Protein AF-0000000073177224 (afdb_homodimer)

Nearest PDB structures (foldseek):
  8h8p-assembly1_D  TM=9.244E-01  e=5.902E-36  Candida parapsilosis
  8h8p-assembly1_C  TM=9.107E-01  e=1.189E-35  Candida parapsilosis
  4bv8-assembly1_A-2  TM=8.742E-01  e=9.396E-22  Mus musculus
  8j1g-assembly1_A  TM=7.816E-01  e=1.012E-17  Pseudomonas veronii
  8j1g-assembly2_C  TM=7.531E-01  e=5.504E-17  Pseudomonas veronii

Solvent-accessible surface area (backbone atoms only — not comparable to full-atom values): 34259 Å² total; per-residue (Å²): 58,39,36,29,35,41,68,55,54,40,62,74,67,52,88,58,50,50,68,54,47,47,53,53,41,50,49,36,47,53,48,43,39,50,38,73,77,39,62,77,31,51,55,85,63,46,75,48,74,56,102,54,24,37,39,37,41,31,40,22,58,54,99,45,22,27,38,35,43,40,14,42,25,98,87,41,71,27,29,35,34,38,34,31,37,67,57,50,20,44,57,51,29,38,32,40,28,62,54,51,49,22,43,47,53,28,45,53,52,48,59,57,47,41,64,58,44,41,86,86,44,77,76,56,28,41,20,37,39,31,32,30,60,50,64,46,30,52,32,40,51,51,54,49,48,46,61,43,62,86,41,44,66,31,36,40,29,26,20,84,54,40,69,55,18,45,53,44,37,56,57,49,44,73,74,40,74,88,38,56,62,44,60,36,37,61,81,41,54,70,67,52,44,59,54,29,35,44,27,21,38,39,36,36,45,39,78,29,71,54,56,73,47,49,43,70,41,57,68,54,28,69,49,78,39,34,40,37,40,38,54,25,22,63,39,58,72,17,18,38,51,27,53,63,32,51,41,64,54,19,43,73,68,63,34,47,38,32,19,75,39,62,70,57,35,58,69,21,21,10,49,27,58,76,56,74,50,56,73,89,45,46,38,41,51,45,42,62,70,43,95,77,43,52,69,70,31,46,48,38,57,56,28,42,73,72,51,38,49,46,42,36,47,36,65,78,58,58,49,44,49,36,39,44,46,52,53,51,49,52,52,26,60,77,66,73,53,66,49,76,40,80,78,89,57,40,35,29,35,42,71,56,54,41,62,73,69,54,87,58,49,49,68,55,47,49,54,53,42,50,50,36,47,52,47,44,39,49,38,73,77,38,61,78,31,51,53,84,62,48,78,48,75,56,102,52,23,36,41,37,41,33,41,22,59,56,101,45,23,27,38,34,42,39,13,44,26,96,87,40,72,26,30,35,33,37,34,29,38,66,58,52,20,44,57,51,30,38,32,38,30,62,54,50,49,20,44,46,51,28,44,54,53,46,59,55,45,42,62,59,42,42,87,88,46,79,78,55,27,41,20,37,38,31,33,30,58,52,62,48,30,52,32,40,52,50,53,49,47,46,62,45,63,86,40,42,65,30,37,39,30,26,20,85,55,39,69,54,20,44,54,46,38,56,57,49,44,74,76,39,75,89,38,54,63,45,61,37,40,61,81,39,56,70,68,51,45,59,54,28,34,45,25,22,39,37,38,36,45,39,79,30,72,54,56,73,48,49,42,70,42,58,69,55,28,69,50,80,40,34,39,36,39,36,55,25,22,61,38,58,71,17,19,40,51,27,53,63,30,51,41,64,55,20,43,72,70,63,33,49,38,32,19,76,40,62,71,56,36,59,68,20,22,9,50,27,57,76,56,74,50,56,74,89,47,46,40,43,52,44,42,62,70,44,94,78,42,53,71,70,30,47,49,38,56,56,28,42,74,72,52,36,49,45,41,36,47,36,65,79,58,56,50,42,47,35,38,43,47,51,51,51,49,52,53,27,61,77,68,71,53,64,47,74,40,80,78,85

Foldseek 3Di:
DFEAEPVLLCVLPPPDALVRLVVLLVLLLVLLLQCVVPVVQWDDWDWDDDPFWIWIKTWGLTPWTWIWIWIQGPVGIWTKIWTADNPPGHTPYIYTCFLLQLQLLLSLLVLLVCLLPPLPRLLDEEEEEEEDQGSNRLNNVRSVCNSNPPRYQEYEYEYQDQVSVVVSLVVVCVVRVPHYYHTDYLVPVPVVLVSLQAAAEYEYQAFALDESAEQVSPVNHPGQAHEYEYANFFAQRTAHHDLCNLVVQAVVVQAAEEESDQVRCCHGGNSCNVNVNHSLRYDYSSQLVDPDHDPSSVSNSVCSVRGHYYHYYYHDGVSSSRSSVVVSSVSCVVVVHGDDDPPD/DFEAEPVLLCVLPPPDALVRLVVLLVLLLVLLLQCVVPVVQWDDWDWDDDPFWIWIKTWGLTPWTWIWIWIQGPVGIWTKIWTADNPPGHTPYIYTPFLLQLQLLLSLLVLLVCLLPPLPRLLDEEEEEEEDQGSNRLNNVRSVCNSNPPRYQEYEYEYQDQVSVVVSLVVVCVVRVPHYYHTDYLVPVPVVLVSQQAAAEYEYQAFALDESAEQVSPVNHPRQAHEYEYANFFAQRTAHHDLCNLVVQAVVVQAAEEESDQVRCCHGGNSCVVNVNHSLRYDYSSQLVDPDHDPSSVSNSVCSVRGHYYHYYYHDGVSSSRSSVVVSSVSCVVVVHGDDDPPD

Secondary structure (DSSP, 8-state):
-EEE-HHHHHHHHSS--HHHHHHHHHHHHHHHHHHHH-GGGSPPPEEEE-SS-EEEEEEEESSSEEEEEEEEETTEEEEEEEEE-TTT--EEEEEEHHHHHHHHHHHHHHHHHHHHS-TT-SS--EEEEEE--SHHHHHHHHHHHHHTTT-EEEEEEEESSHHHHHHHHHHHHHH-TTS-EEEEETT-HHHHHHHGGGEEEEEE----SS-SB-HHHHHT--SS-EEEEE----STT---B-H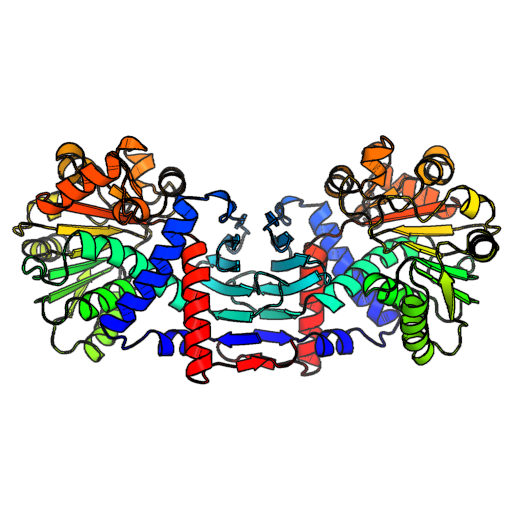HIIIIIIGGGT--EEES-HHHHHHH-HHHHTTT--GGGEEEGGGGGSSS--HHHHHHHHHHHH-SEEEEE----HHHHHHHHHHHHHHHHHHT-SEE-TT-/-EEE-HHHHHHHHSS--HHHHHHHHHHHHHHHHHHHH-GGGSPPPEEEE-SS-EEEEEEEESSSEEEEEEEEETTEEEEEEEEE-TTT--EEEEEEHHHHHHHHHHHHHHHHHHHHS-TT-SS--EEEEEE--SHHHHHHHHHHHHHTTT-EEEEEEEESSHHHHHHHHHHHHHH-TTS-EEEEETT-HHHHHHHGGGEEEEEE----SS-SB-HHHHHT--SS-EEEEE----STT---B-HHIIIIIIGGGT--EEES-HHHHHHH-HHHHTTT--GGGEEEGGGGGSSS--HHHHHHHHHHHH-SEEEEE----HHHHHHHHHHHHHHHHHHT-SEE-TT-

InterPro domains:
  IPR003462 Ornithine cyclodeaminase/mu-crystallin [PF02423] (84-248)
  IPR003462 Ornithine cyclodeaminase/mu-crystallin [PTHR13812] (1-339)
  IPR023401 Ornithine cyclodeaminase, N-terminal [G3DSA:3.30.1780.10] (2-127)
  IPR036291 NAD(P)-binding domain superfamily [SSF51735] (1-342)

pLDDT: mean 96.7, std 2.88, range [78.25, 98.94]

Organism: Brettanomyces naardenensis (NCBI:txid13370)

Structure (mmCIF, N/CA/C/O backbone):
data_AF-0000000073177224-model_v1
#
loop_
_entity.id
_entity.type
_entity.pdbx_description
1 polymer DEKNAAC102613
#
loop_
_atom_site.group_PDB
_atom_site.id
_atom_site.type_symbol
_atom_site.label_atom_id
_atom_site.label_alt_id
_atom_site.label_comp_id
_atom_site.label_asym_id
_atom_site.label_entity_id
_atom_site.label_seq_id
_atom_site.pdbx_PDB_ins_code
_atom_site.Cartn_x
_atom_site.Cartn_y
_atom_site.Cartn_z
_atom_site.occupancy
_atom_site.B_iso_or_equiv
_atom_site.auth_seq_id
_atom_site.auth_comp_id
_atom_site.auth_asym_id
_atom_site.auth_atom_id
_atom_site.pdbx_PDB_model_num
ATOM 1 N N . MET A 1 1 ? -16.781 2.316 -3.979 1 98.12 1 MET A N 1
ATOM 2 C CA . MET A 1 1 ? -15.703 1.384 -3.668 1 98.12 1 MET A CA 1
ATOM 3 C C . MET A 1 1 ? -16.266 0.055 -3.168 1 98.12 1 MET A C 1
ATOM 5 O O . MET A 1 1 ? -17.109 0.029 -2.283 1 98.12 1 MET A O 1
ATOM 9 N N . LEU A 1 2 ? -15.852 -0.961 -3.799 1 98.75 2 LEU A N 1
ATOM 10 C CA . LEU A 1 2 ? -16.328 -2.287 -3.422 1 98.75 2 LEU A CA 1
ATOM 11 C C . LEU A 1 2 ? -15.344 -2.967 -2.469 1 98.75 2 LEU A C 1
ATOM 13 O O . LEU A 1 2 ? -14.133 -2.941 -2.697 1 98.75 2 LEU A O 1
ATOM 17 N N . VAL A 1 3 ? -15.867 -3.51 -1.354 1 98.88 3 VAL A N 1
ATOM 18 C CA . VAL A 1 3 ? -15.039 -4.195 -0.369 1 98.88 3 VAL A CA 1
ATOM 19 C C . VAL A 1 3 ? -15.383 -5.684 -0.354 1 98.88 3 VAL A C 1
ATOM 21 O O . VAL A 1 3 ? -16.547 -6.059 -0.237 1 98.88 3 VAL A O 1
ATOM 24 N N . LEU A 1 4 ? -14.398 -6.465 -0.462 1 98.88 4 LEU A N 1
ATOM 25 C CA . LEU A 1 4 ? -14.57 -7.91 -0.41 1 98.88 4 LEU A CA 1
ATOM 26 C C . LEU A 1 4 ? -13.828 -8.508 0.783 1 98.88 4 LEU A C 1
ATOM 28 O O . LEU A 1 4 ? -12.602 -8.461 0.841 1 98.88 4 LEU A O 1
ATOM 32 N N . LYS A 1 5 ? -14.586 -9.047 1.698 1 98.25 5 LYS A N 1
ATOM 33 C CA . LYS A 1 5 ? -13.953 -9.758 2.805 1 98.25 5 LYS A CA 1
ATOM 34 C C . LYS A 1 5 ? -13.453 -11.133 2.363 1 98.25 5 LYS A C 1
ATOM 36 O O . LYS A 1 5 ? -13.68 -11.539 1.224 1 98.25 5 LYS A O 1
ATOM 41 N N . GLU A 1 6 ? -12.734 -11.82 3.182 1 97.81 6 GLU A N 1
ATOM 42 C CA . GLU A 1 6 ? -12.047 -13.07 2.871 1 97.81 6 GLU A CA 1
ATOM 43 C C . GLU A 1 6 ? -13.016 -14.102 2.297 1 97.81 6 GLU A C 1
ATOM 45 O O . GLU A 1 6 ? -12.742 -14.703 1.253 1 97.81 6 GLU A O 1
ATOM 50 N N . SER A 1 7 ? -14.156 -14.336 2.938 1 98.25 7 SER A N 1
ATOM 51 C CA . SER A 1 7 ? -15.117 -15.359 2.525 1 98.25 7 SER A CA 1
ATOM 52 C C . SER A 1 7 ? -15.703 -15.047 1.153 1 98.25 7 SER A C 1
ATOM 54 O O . SER A 1 7 ? -16.031 -15.961 0.393 1 98.25 7 SER A O 1
ATOM 56 N N . GLU A 1 8 ? -15.836 -13.781 0.876 1 98.75 8 GLU A N 1
ATOM 57 C CA . GLU A 1 8 ? -16.391 -13.367 -0.406 1 98.75 8 GLU A CA 1
ATOM 58 C C . GLU A 1 8 ? -15.383 -13.555 -1.535 1 98.75 8 GLU A C 1
ATOM 60 O O . GLU A 1 8 ? -15.734 -14.023 -2.617 1 98.75 8 GLU A O 1
ATOM 65 N N . VAL A 1 9 ? -14.078 -13.195 -1.312 1 98.75 9 VAL A N 1
ATOM 66 C CA . VAL A 1 9 ? -13.047 -13.492 -2.299 1 98.75 9 VAL A CA 1
ATOM 67 C C . VAL A 1 9 ? -13 -14.992 -2.568 1 98.75 9 VAL A C 1
ATOM 69 O O . VAL A 1 9 ? -12.977 -15.422 -3.725 1 98.75 9 VAL A O 1
ATOM 72 N N . ARG A 1 10 ? -13.023 -15.75 -1.51 1 98.19 10 ARG A N 1
ATOM 73 C CA . ARG A 1 10 ? -12.953 -17.203 -1.615 1 98.19 10 ARG A CA 1
ATOM 74 C C . ARG A 1 10 ? -14.109 -17.75 -2.445 1 98.19 10 ARG A C 1
ATOM 76 O O . ARG A 1 10 ? -13.906 -18.609 -3.309 1 98.19 10 ARG A O 1
ATOM 83 N N . SER A 1 11 ? -15.305 -17.297 -2.232 1 98 11 SER A N 1
ATOM 84 C CA . SER A 1 11 ? -16.484 -17.781 -2.941 1 98 11 SER A CA 1
ATOM 85 C C . SER A 1 11 ? -16.375 -17.5 -4.438 1 98 11 SER A C 1
ATOM 87 O O . SER A 1 11 ? -16.938 -18.25 -5.25 1 98 11 SER A O 1
ATOM 89 N N . LEU A 1 12 ? -15.664 -16.469 -4.801 1 98.44 12 LEU A N 1
ATOM 90 C CA . LEU A 1 12 ? -15.562 -16.062 -6.199 1 98.44 12 LEU A CA 1
ATOM 91 C C . LEU A 1 12 ? -14.562 -16.938 -6.945 1 98.44 12 LEU A C 1
ATOM 93 O O . LEU A 1 12 ? -14.648 -17.078 -8.172 1 98.44 12 LEU A O 1
ATOM 97 N N . VAL A 1 13 ? -13.602 -17.562 -6.16 1 98.25 13 VAL A N 1
ATOM 98 C CA . VAL A 1 13 ? -12.539 -18.281 -6.867 1 98.25 13 VAL A CA 1
ATOM 99 C C . VAL A 1 13 ? -12.594 -19.766 -6.527 1 98.25 13 VAL A C 1
ATOM 101 O O . VAL A 1 13 ? -11.703 -20.531 -6.906 1 98.25 13 VAL A O 1
ATOM 104 N N . THR A 1 14 ? -13.57 -20.188 -5.797 1 96.06 14 THR A N 1
ATOM 105 C CA . THR A 1 14 ? -13.797 -21.609 -5.562 1 96.06 14 THR A CA 1
ATOM 106 C C . THR A 1 14 ? -14.75 -22.188 -6.609 1 96.06 14 THR A C 1
ATOM 108 O O . THR A 1 14 ? -15.695 -21.516 -7.031 1 96.06 14 THR A O 1
ATOM 111 N N . GLY A 1 15 ? -14.5 -23.422 -7.047 1 91.75 15 GLY A N 1
ATOM 112 C CA . GLY A 1 15 ? -15.383 -24.109 -7.977 1 91.75 15 GLY A CA 1
ATOM 113 C C . GLY A 1 15 ? -15.203 -23.656 -9.414 1 91.75 15 GLY A C 1
ATOM 114 O O . GLY A 1 15 ? -16.141 -23.734 -10.211 1 91.75 15 GLY A O 1
ATOM 115 N N . LEU A 1 16 ? -14.117 -23.125 -9.766 1 95.88 16 LEU A N 1
ATOM 116 C CA . LEU A 1 16 ? -13.828 -22.672 -11.117 1 95.88 16 LEU A CA 1
ATOM 117 C C . LEU A 1 16 ? -13.672 -23.859 -12.07 1 95.88 16 LEU A C 1
ATOM 119 O O . LEU A 1 16 ? -13.109 -24.891 -11.695 1 95.88 16 LEU A O 1
ATOM 123 N N . SER A 1 17 ? -14.188 -23.672 -13.305 1 96 17 SER A N 1
ATOM 124 C CA . SER A 1 17 ? -13.883 -24.625 -14.375 1 96 17 SER A CA 1
ATOM 125 C C . SER A 1 17 ? -12.484 -24.391 -14.938 1 96 17 SER A C 1
ATOM 127 O O . SER A 1 17 ? -11.852 -23.375 -14.641 1 96 17 SER A O 1
ATOM 129 N N . ALA A 1 18 ? -11.992 -25.312 -15.703 1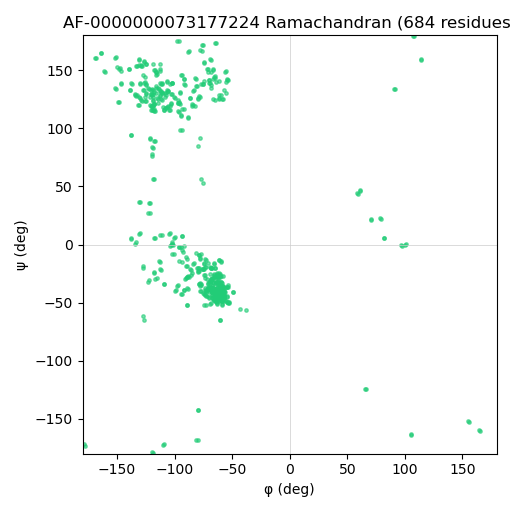 95.5 18 ALA A N 1
ATOM 130 C CA . ALA A 1 18 ? -10.711 -25.156 -16.375 1 95.5 18 ALA A CA 1
ATOM 131 C C . ALA A 1 18 ? -10.703 -23.906 -17.25 1 95.5 18 ALA A C 1
ATOM 133 O O . ALA A 1 18 ? -9.695 -23.203 -17.344 1 95.5 18 ALA A O 1
ATOM 134 N N . ASP A 1 19 ? -11.859 -23.625 -17.875 1 96.81 19 ASP A N 1
ATOM 135 C CA . ASP A 1 19 ? -11.977 -22.438 -18.719 1 96.81 19 ASP A CA 1
ATOM 136 C C . ASP A 1 19 ? -11.906 -21.156 -17.891 1 96.81 19 ASP A C 1
ATOM 138 O O . ASP A 1 19 ? -11.297 -20.172 -18.312 1 96.81 19 ASP A O 1
ATOM 142 N N . ASP A 1 20 ? -12.57 -21.156 -16.719 1 97.69 20 ASP A N 1
ATOM 143 C CA . ASP A 1 20 ? -12.484 -20.031 -15.812 1 97.69 20 ASP A CA 1
ATOM 144 C C . ASP A 1 20 ? -11.039 -19.781 -15.383 1 97.69 20 ASP A C 1
ATOM 146 O O . ASP A 1 20 ? -10.586 -18.625 -15.344 1 97.69 20 ASP A O 1
ATOM 150 N N . ILE A 1 21 ? -10.383 -20.875 -15.07 1 98.5 21 ILE A N 1
ATOM 151 C CA . ILE A 1 21 ? -8.984 -20.766 -14.641 1 98.5 21 ILE A CA 1
ATOM 152 C C . ILE A 1 21 ? -8.141 -20.172 -15.758 1 98.5 21 ILE A C 1
ATOM 154 O O . ILE A 1 21 ? -7.281 -19.328 -15.508 1 98.5 21 ILE A O 1
ATOM 158 N N . LYS A 1 22 ? -8.414 -20.594 -16.969 1 98.12 22 LYS A N 1
ATOM 159 C CA . LYS A 1 22 ? -7.68 -20.062 -18.109 1 98.12 22 LYS A CA 1
ATOM 160 C C . LYS A 1 22 ? -7.867 -18.562 -18.234 1 98.12 22 LYS A C 1
ATOM 162 O O . LYS A 1 22 ? -6.922 -17.828 -18.562 1 98.12 22 LYS A O 1
ATOM 167 N N . GLU A 1 23 ? -9.039 -18.047 -17.969 1 98.62 23 GLU A N 1
ATOM 168 C CA . GLU A 1 23 ? -9.281 -16.609 -18 1 98.62 23 GLU A CA 1
ATOM 169 C C . GLU A 1 23 ? -8.438 -15.867 -16.969 1 98.62 23 GLU A C 1
ATOM 171 O O . GLU A 1 23 ? -7.844 -14.828 -17.266 1 98.62 23 GLU A O 1
ATOM 176 N N . TYR A 1 24 ? -8.406 -16.438 -15.758 1 98.88 24 TYR A N 1
ATOM 177 C CA . TYR A 1 24 ? -7.582 -15.844 -14.719 1 98.88 24 TYR A CA 1
ATOM 178 C C . TYR A 1 24 ? -6.102 -15.93 -15.078 1 98.88 24 TYR A C 1
ATOM 180 O O . TYR A 1 24 ? -5.34 -14.992 -14.82 1 98.88 24 TYR A O 1
ATOM 188 N N . GLN A 1 25 ? -5.688 -17.078 -15.68 1 98.81 25 GLN A N 1
ATOM 189 C CA . GLN A 1 25 ? -4.309 -17.219 -16.125 1 98.81 25 GLN A CA 1
ATOM 190 C C . GLN A 1 25 ? -3.943 -16.156 -17.156 1 98.81 25 GLN A C 1
ATOM 192 O O . GLN A 1 25 ? -2.854 -15.578 -17.094 1 98.81 25 GLN A O 1
ATOM 197 N N . ASP A 1 26 ? -4.84 -15.922 -18.078 1 98.88 26 ASP A N 1
ATOM 198 C CA . ASP A 1 26 ? -4.59 -14.93 -19.125 1 98.88 26 ASP A CA 1
ATOM 199 C C . ASP A 1 26 ? -4.391 -13.539 -18.516 1 98.88 26 ASP A C 1
ATOM 201 O O . ASP A 1 26 ? -3.488 -12.812 -18.938 1 98.88 26 ASP A O 1
ATOM 205 N N . VAL A 1 27 ? -5.223 -13.164 -17.547 1 98.88 27 VAL A N 1
ATOM 206 C CA . VAL A 1 27 ? -5.121 -11.875 -16.875 1 98.88 27 VAL A CA 1
ATOM 207 C C . VAL A 1 27 ? -3.768 -11.758 -16.188 1 98.88 27 VAL A C 1
ATOM 209 O O . VAL A 1 27 ? -3.08 -10.742 -16.312 1 98.88 27 VAL A O 1
ATOM 212 N N . LEU A 1 28 ? -3.408 -12.789 -15.477 1 98.88 28 LEU A N 1
ATOM 213 C CA . LEU A 1 28 ? -2.143 -12.805 -14.75 1 98.88 28 LEU A CA 1
ATOM 214 C C . LEU A 1 28 ? -0.962 -12.742 -15.711 1 98.88 28 LEU A C 1
ATOM 216 O O . LEU A 1 28 ? -0.027 -11.969 -15.508 1 98.88 28 LEU A O 1
ATOM 220 N N . LEU A 1 29 ? -1.021 -13.562 -16.766 1 98.88 29 LEU A N 1
ATOM 221 C CA . LEU A 1 29 ? 0.058 -13.625 -17.75 1 98.88 29 LEU A CA 1
ATOM 222 C C . LEU A 1 29 ? 0.26 -12.281 -18.422 1 98.88 29 LEU A C 1
ATOM 224 O O . LEU A 1 29 ? 1.396 -11.836 -18.609 1 98.88 29 LEU A O 1
ATOM 228 N N . ASP A 1 30 ? -0.799 -11.641 -18.781 1 98.81 30 ASP A N 1
ATOM 229 C CA . ASP A 1 30 ? -0.713 -10.32 -19.406 1 98.81 30 ASP A CA 1
ATOM 230 C C . ASP A 1 30 ? 0.04 -9.336 -18.5 1 98.81 30 ASP A C 1
ATOM 232 O O . ASP A 1 30 ? 0.837 -8.531 -19 1 98.81 30 ASP A O 1
ATOM 236 N N . SER A 1 31 ? -0.229 -9.398 -17.234 1 98.75 31 SER A N 1
ATOM 237 C CA . SER A 1 31 ? 0.442 -8.492 -16.312 1 98.75 31 SER A CA 1
ATOM 238 C C . SER A 1 31 ? 1.925 -8.828 -16.188 1 98.75 31 SER A C 1
ATOM 240 O O . SER A 1 31 ? 2.762 -7.934 -16.078 1 98.75 31 SER A O 1
ATOM 242 N N . LEU A 1 32 ? 2.293 -10.094 -16.188 1 98.81 32 LEU A N 1
ATOM 243 C CA . LEU A 1 32 ? 3.691 -10.5 -16.125 1 98.81 32 LEU A CA 1
ATOM 244 C C . LEU A 1 32 ? 4.438 -10.086 -17.391 1 98.81 32 LEU A C 1
ATOM 246 O O . LEU A 1 32 ? 5.609 -9.703 -17.328 1 98.81 32 LEU A O 1
ATOM 250 N N . ILE A 1 33 ? 3.777 -10.242 -18.516 1 98.81 33 ILE A N 1
ATOM 251 C CA . ILE A 1 33 ? 4.375 -9.82 -19.781 1 98.81 33 ILE A CA 1
ATOM 252 C C . ILE A 1 33 ? 4.59 -8.312 -19.766 1 98.81 33 ILE A C 1
ATOM 254 O O . ILE A 1 33 ? 5.637 -7.824 -20.203 1 98.81 33 ILE A O 1
ATOM 258 N N . GLU A 1 34 ? 3.621 -7.523 -19.25 1 98.62 34 GLU A N 1
ATOM 259 C CA . GLU A 1 34 ? 3.781 -6.078 -19.109 1 98.62 34 GLU A CA 1
ATOM 260 C C . GLU A 1 34 ? 5.004 -5.73 -18.266 1 98.62 34 GLU A C 1
ATOM 262 O O . GLU A 1 34 ? 5.816 -4.887 -18.656 1 98.62 34 GLU A O 1
ATOM 267 N N . TYR A 1 35 ? 5.098 -6.402 -17.219 1 98.38 35 TYR A N 1
ATOM 268 C CA . TYR A 1 35 ? 6.242 -6.199 -16.328 1 98.38 35 TYR A CA 1
ATOM 269 C C . TYR A 1 35 ? 7.543 -6.57 -17.031 1 98.38 35 TYR A C 1
ATOM 271 O O . TYR A 1 35 ? 8.555 -5.879 -16.875 1 98.38 35 TYR A O 1
ATOM 279 N N . TYR A 1 36 ? 7.512 -7.691 -17.734 1 98.38 36 TYR A N 1
ATOM 280 C CA . TYR A 1 36 ? 8.688 -8.141 -18.469 1 98.38 36 TYR A CA 1
ATOM 281 C C . TYR A 1 36 ? 9.195 -7.055 -19.406 1 98.38 36 TYR A C 1
ATOM 283 O O . TYR A 1 36 ? 10.406 -6.867 -19.547 1 98.38 36 TYR A O 1
ATOM 291 N N . HIS A 1 37 ? 8.328 -6.324 -19.984 1 97.94 37 HIS A N 1
ATOM 292 C CA . HIS A 1 37 ? 8.688 -5.312 -20.984 1 97.94 37 HIS A CA 1
ATOM 293 C C . HIS A 1 37 ? 8.969 -3.971 -20.312 1 97.94 37 HIS A C 1
ATOM 295 O O . HIS A 1 37 ? 9.695 -3.141 -20.859 1 97.94 37 HIS A O 1
ATOM 301 N N . ASN A 1 38 ? 8.359 -3.719 -19.172 1 97.81 38 ASN A N 1
ATOM 302 C CA . ASN A 1 38 ? 8.523 -2.467 -18.453 1 97.81 38 ASN A CA 1
ATOM 303 C C . ASN A 1 38 ? 8.664 -2.705 -16.953 1 97.81 38 ASN A C 1
ATOM 305 O O . ASN A 1 38 ? 7.688 -2.602 -16.203 1 97.81 38 ASN A O 1
ATOM 309 N N . ARG A 1 39 ? 9.914 -2.791 -16.5 1 97.31 39 ARG A N 1
ATOM 310 C CA . ARG A 1 39 ? 10.219 -3.158 -15.117 1 97.31 39 ARG A CA 1
ATOM 311 C C . ARG A 1 39 ? 9.789 -2.059 -14.148 1 97.31 39 ARG A C 1
ATOM 313 O O . ARG A 1 39 ? 9.594 -2.312 -12.961 1 97.31 39 ARG A O 1
ATOM 320 N N . SER A 1 40 ? 9.609 -0.84 -14.609 1 96.44 40 SER A N 1
ATOM 321 C CA . SER A 1 40 ? 9.375 0.325 -13.766 1 96.44 40 SER A CA 1
ATOM 322 C C . SER A 1 40 ? 7.973 0.31 -13.172 1 96.44 40 SER A C 1
ATOM 324 O O . SER A 1 40 ? 7.68 1.05 -12.227 1 96.44 40 SER A O 1
ATOM 326 N N . ILE A 1 41 ? 7.07 -0.488 -13.609 1 97.56 41 ILE A N 1
ATOM 327 C CA . ILE A 1 41 ? 5.691 -0.504 -13.141 1 97.56 41 ILE A CA 1
ATOM 328 C C . ILE A 1 41 ? 5.617 -1.22 -11.789 1 97.56 41 ILE A C 1
ATOM 330 O O . ILE A 1 41 ? 4.586 -1.179 -11.117 1 97.56 41 ILE A O 1
ATOM 334 N N . LEU A 1 42 ? 6.68 -1.883 -11.445 1 98 42 LEU A N 1
ATOM 335 C CA . LEU A 1 42 ? 6.785 -2.514 -10.133 1 98 42 LEU A CA 1
ATOM 336 C C . LEU A 1 42 ? 7.926 -1.902 -9.328 1 98 42 LEU A C 1
ATOM 338 O O . LEU A 1 42 ? 9.039 -2.436 -9.312 1 98 42 LEU A O 1
ATOM 342 N N . PRO A 1 43 ? 7.617 -0.865 -8.594 1 96.75 43 PRO A N 1
ATOM 343 C CA . PRO A 1 43 ? 8.68 -0.272 -7.777 1 96.75 43 PRO A CA 1
ATOM 344 C C . PRO A 1 43 ? 9.117 -1.182 -6.633 1 96.75 43 PRO A C 1
ATOM 346 O O . PRO A 1 43 ? 8.406 -2.125 -6.281 1 96.75 43 PRO A O 1
ATOM 349 N N . PRO A 1 44 ? 10.328 -0.967 -6.105 1 94.56 44 PRO A N 1
ATOM 350 C CA . PRO A 1 44 ? 10.766 -1.755 -4.953 1 94.56 44 PRO A CA 1
ATOM 351 C C . PRO A 1 44 ? 9.773 -1.708 -3.795 1 94.56 44 PRO A C 1
ATOM 353 O O . PRO A 1 44 ? 9.188 -0.658 -3.523 1 94.56 44 PRO A O 1
ATOM 356 N N . ARG A 1 45 ? 9.586 -2.75 -3.139 1 95.19 45 ARG A N 1
ATOM 357 C CA . ARG A 1 45 ? 8.664 -2.84 -2.006 1 95.19 45 ARG A CA 1
ATOM 358 C C . ARG A 1 45 ? 9.25 -2.152 -0.776 1 95.19 45 ARG A C 1
ATOM 360 O O . ARG A 1 45 ? 10.461 -1.955 -0.684 1 95.19 45 ARG A O 1
ATOM 367 N N . ILE A 1 46 ? 8.398 -1.735 0.128 1 96.62 46 ILE A N 1
ATOM 368 C CA . ILE A 1 46 ? 8.766 -1.254 1.454 1 96.62 46 ILE A CA 1
ATOM 369 C C . ILE A 1 46 ? 8.664 -2.395 2.465 1 96.62 46 ILE A C 1
ATOM 371 O O . ILE A 1 46 ? 7.613 -3.018 2.602 1 96.62 46 ILE A O 1
ATOM 375 N N . VAL A 1 47 ? 9.766 -2.713 3.119 1 95 47 VAL A N 1
ATOM 376 C CA . VAL A 1 47 ? 9.805 -3.75 4.145 1 95 47 VAL A CA 1
ATOM 377 C C . VAL A 1 47 ? 10.258 -3.15 5.473 1 95 47 VAL A C 1
ATOM 379 O O . VAL A 1 47 ? 11.344 -2.568 5.559 1 95 47 VAL A O 1
ATOM 382 N N . THR A 1 48 ? 9.469 -3.215 6.453 1 96.69 48 THR A N 1
ATOM 383 C CA . THR A 1 48 ? 9.82 -2.738 7.785 1 96.69 48 THR A CA 1
ATOM 384 C C . THR A 1 48 ? 9.523 -3.803 8.836 1 96.69 48 THR A C 1
ATOM 386 O O . THR A 1 48 ? 8.391 -4.277 8.945 1 96.69 48 THR A O 1
ATOM 389 N N . THR A 1 49 ? 10.508 -4.156 9.641 1 95.5 49 THR A N 1
ATOM 390 C CA . THR A 1 49 ? 10.328 -5.121 10.719 1 95.5 49 THR A CA 1
ATOM 391 C C . THR A 1 49 ? 10.266 -4.418 12.07 1 95.5 49 THR A C 1
ATOM 393 O O . THR A 1 49 ? 11.156 -3.627 12.406 1 95.5 49 THR A O 1
ATOM 396 N N . THR A 1 50 ? 9.195 -4.555 12.734 1 96.19 50 THR A N 1
ATOM 397 C CA . THR A 1 50 ? 9.031 -4.09 14.109 1 96.19 50 THR A CA 1
ATOM 398 C C . THR A 1 50 ? 9.273 -5.227 15.094 1 96.19 50 THR A C 1
ATOM 400 O O . THR A 1 50 ? 9.531 -6.367 14.688 1 96.19 50 THR A O 1
ATOM 403 N N . PRO A 1 51 ? 9.266 -4.938 16.422 1 94.31 51 PRO A N 1
ATOM 404 C CA . PRO A 1 51 ? 9.422 -6.027 17.391 1 94.31 51 PRO A CA 1
ATOM 405 C C . PRO A 1 51 ? 8.297 -7.062 17.297 1 94.31 51 PRO A C 1
ATOM 407 O O . PRO A 1 51 ? 8.445 -8.18 17.797 1 94.31 51 PRO A O 1
ATOM 410 N N . TYR A 1 52 ? 7.211 -6.734 16.578 1 95.44 52 TYR A N 1
ATOM 411 C CA . TYR A 1 52 ? 6.023 -7.582 16.609 1 95.44 52 TYR A CA 1
ATOM 412 C C . TYR A 1 52 ? 5.84 -8.312 15.289 1 95.44 52 TYR A C 1
ATOM 414 O O . TYR A 1 52 ? 5.355 -9.453 15.258 1 95.44 52 TYR A O 1
ATOM 422 N N . ALA A 1 53 ? 6.199 -7.695 14.227 1 96.5 53 ALA A N 1
ATOM 423 C CA . ALA A 1 53 ? 5.867 -8.234 12.914 1 96.5 53 ALA A CA 1
ATOM 424 C C . ALA A 1 53 ? 6.711 -7.578 11.82 1 96.5 53 ALA A C 1
ATOM 426 O O . ALA A 1 53 ? 7.426 -6.609 12.078 1 96.5 53 ALA A O 1
ATOM 427 N N . THR A 1 54 ? 6.738 -8.172 10.68 1 96.06 54 THR A N 1
ATOM 428 C CA . THR A 1 54 ? 7.305 -7.555 9.484 1 96.06 54 THR A CA 1
ATOM 429 C C . THR A 1 54 ? 6.203 -7.059 8.555 1 96.06 54 THR A C 1
ATOM 431 O O . THR A 1 54 ? 5.332 -7.828 8.148 1 96.06 54 THR A O 1
ATOM 434 N N . HIS A 1 55 ? 6.219 -5.766 8.273 1 97.56 55 HIS A N 1
ATOM 435 C CA . HIS A 1 55 ? 5.227 -5.129 7.418 1 97.56 55 HIS A CA 1
ATOM 436 C C . HIS A 1 55 ? 5.766 -4.922 6.004 1 97.56 55 HIS A C 1
ATOM 438 O O . HIS A 1 55 ? 6.875 -4.41 5.828 1 97.56 55 HIS A O 1
ATOM 444 N N . LEU A 1 56 ? 5.02 -5.414 5.027 1 97.44 56 LEU A N 1
ATOM 445 C CA . LEU A 1 56 ? 5.367 -5.273 3.615 1 97.44 56 LEU A CA 1
ATOM 446 C C . LEU A 1 56 ? 4.34 -4.41 2.887 1 97.44 56 LEU A C 1
ATOM 448 O O . LEU A 1 56 ? 3.137 -4.664 2.975 1 97.44 56 LEU A O 1
ATOM 452 N N . PHE A 1 57 ? 4.797 -3.365 2.219 1 98.25 57 PHE A N 1
ATOM 453 C CA . PHE A 1 57 ? 3.975 -2.504 1.377 1 98.25 57 PHE A CA 1
ATOM 454 C C . PHE A 1 57 ? 4.473 -2.521 -0.063 1 98.25 57 PHE A C 1
ATOM 456 O O . PHE A 1 57 ? 5.625 -2.172 -0.332 1 98.25 57 PHE A O 1
ATOM 463 N N . MET A 1 58 ? 3.631 -2.947 -0.914 1 98.44 58 MET A N 1
ATOM 464 C CA . MET A 1 58 ? 4.008 -3.191 -2.303 1 98.44 58 MET A CA 1
ATOM 465 C C . MET A 1 58 ? 3.025 -2.523 -3.258 1 98.44 58 MET A C 1
ATOM 467 O O . MET A 1 58 ? 1.814 -2.549 -3.029 1 98.44 58 MET A O 1
ATOM 471 N N . ALA A 1 59 ? 3.564 -1.931 -4.332 1 98.56 59 ALA A N 1
ATOM 472 C CA . ALA A 1 59 ? 2.707 -1.224 -5.277 1 98.56 59 ALA A CA 1
ATOM 473 C C . ALA A 1 59 ? 2.975 -1.683 -6.711 1 98.56 59 ALA A C 1
ATOM 475 O O . ALA A 1 59 ? 4.043 -2.223 -7.004 1 98.56 59 ALA A O 1
ATOM 476 N N . SER A 1 60 ? 2.021 -1.544 -7.484 1 98.62 60 SER A N 1
ATOM 477 C CA . SER A 1 60 ? 2.127 -1.752 -8.93 1 98.62 60 SER A CA 1
ATOM 478 C C . SER A 1 60 ? 1.371 -0.675 -9.695 1 98.62 60 SER A C 1
ATOM 480 O O . SER A 1 60 ? 0.27 -0.281 -9.305 1 98.62 60 SER A O 1
ATOM 482 N N . THR A 1 61 ? 1.952 -0.185 -10.789 1 98.44 61 THR A N 1
ATOM 483 C CA . THR A 1 61 ? 1.346 0.904 -11.547 1 98.44 61 THR A CA 1
ATOM 484 C C . THR A 1 61 ? 1.295 0.566 -13.039 1 98.44 61 THR A C 1
ATOM 486 O O . THR A 1 61 ? 1.596 1.412 -13.883 1 98.44 61 THR A O 1
ATOM 489 N N . GLY A 1 62 ? 1.055 -0.688 -13.344 1 96.88 62 GLY A N 1
ATOM 490 C CA . GLY A 1 62 ? 0.866 -1.105 -14.719 1 96.88 62 GLY A CA 1
ATOM 491 C C . GLY A 1 62 ? -0.526 -0.813 -15.25 1 96.88 62 GLY A C 1
ATOM 492 O O . GLY A 1 62 ? -1.087 0.251 -14.977 1 96.88 62 GLY A O 1
ATOM 493 N N . SER A 1 63 ? -1.065 -1.757 -16.078 1 97.12 63 SER A N 1
ATOM 494 C CA . SER A 1 63 ? -2.418 -1.638 -16.609 1 97.12 63 SER A CA 1
ATOM 495 C C . SER A 1 63 ? -3.451 -1.575 -15.492 1 97.12 63 SER A C 1
ATOM 497 O O . SER A 1 63 ? -4.496 -0.94 -15.641 1 97.12 63 SER A O 1
ATOM 499 N N . ALA A 1 64 ? -3.191 -2.223 -14.438 1 97.62 64 ALA A N 1
ATOM 500 C CA . ALA A 1 64 ? -3.916 -2.051 -13.18 1 97.62 64 ALA A CA 1
ATOM 501 C C . ALA A 1 64 ? -3.027 -1.404 -12.117 1 97.62 64 ALA A C 1
ATOM 503 O O . ALA A 1 64 ? -1.834 -1.705 -12.031 1 97.62 64 ALA A O 1
ATOM 504 N N . VAL A 1 65 ? -3.607 -0.458 -11.352 1 98.62 65 VAL A N 1
ATOM 505 C CA . VAL A 1 65 ? -2.857 0.274 -10.336 1 98.62 65 VAL A CA 1
ATOM 506 C C . VAL A 1 65 ? -3.385 -0.083 -8.945 1 98.62 65 VAL A C 1
ATOM 508 O O . VAL A 1 65 ? -4.598 -0.191 -8.742 1 98.62 65 VAL A O 1
ATOM 511 N N . GLY A 1 66 ? -2.484 -0.333 -8.086 1 98.75 66 GLY A N 1
ATOM 512 C CA . GLY A 1 66 ? -2.896 -0.617 -6.719 1 98.75 66 GLY A CA 1
ATOM 513 C C . GLY A 1 66 ? -1.728 -0.852 -5.777 1 98.75 66 GLY A C 1
ATOM 514 O O . GLY A 1 66 ? -0.58 -0.56 -6.121 1 98.75 66 GLY A O 1
ATOM 515 N N . MET A 1 67 ? -2.059 -1.228 -4.602 1 98.56 67 MET A N 1
ATOM 516 C CA . MET A 1 67 ? -1.062 -1.531 -3.578 1 98.56 67 MET A CA 1
ATOM 517 C C . MET A 1 67 ? -1.543 -2.654 -2.666 1 98.56 67 MET A C 1
ATOM 519 O O . MET A 1 67 ? -2.748 -2.857 -2.506 1 98.56 67 MET A O 1
ATOM 523 N N . LYS A 1 68 ? -0.596 -3.387 -2.182 1 98.62 68 LYS A N 1
ATOM 524 C CA . LYS A 1 68 ? -0.833 -4.445 -1.201 1 98.62 68 LYS A CA 1
ATOM 525 C C . LYS A 1 68 ? -0.09 -4.164 0.102 1 98.62 68 LYS A C 1
ATOM 527 O O . LYS A 1 68 ? 1.081 -3.777 0.084 1 98.62 68 LYS A O 1
ATOM 532 N N . ALA A 1 69 ? -0.831 -4.191 1.181 1 98.56 69 ALA A N 1
ATOM 533 C CA . ALA A 1 69 ? -0.239 -4.172 2.516 1 98.56 69 ALA A CA 1
ATOM 534 C C . ALA A 1 69 ? -0.339 -5.539 3.182 1 98.56 69 ALA A C 1
ATOM 536 O O . ALA A 1 69 ? -1.439 -6.055 3.396 1 98.56 69 ALA A O 1
ATOM 537 N N . LEU A 1 70 ? 0.788 -6.113 3.473 1 97.5 70 LEU A N 1
ATOM 538 C CA . LEU A 1 70 ? 0.862 -7.434 4.09 1 97.5 70 LEU A CA 1
ATOM 539 C C . LEU A 1 70 ? 1.713 -7.395 5.355 1 97.5 70 LEU A C 1
ATOM 541 O O . LEU A 1 70 ? 2.74 -6.711 5.398 1 97.5 70 LEU A O 1
ATOM 545 N N . THR A 1 71 ? 1.261 -8.062 6.324 1 97.69 71 THR A N 1
ATOM 546 C CA . THR A 1 71 ? 2.018 -8.188 7.566 1 97.69 71 THR A CA 1
ATOM 547 C C . THR A 1 71 ? 2.232 -9.656 7.922 1 97.69 71 THR A C 1
ATOM 549 O O . THR A 1 71 ? 1.277 -10.438 7.973 1 97.69 71 THR A O 1
ATOM 552 N N . GLY A 1 72 ? 3.49 -10.016 8.07 1 95.12 72 GLY A N 1
ATOM 553 C CA . GLY A 1 72 ? 3.838 -11.344 8.562 1 95.12 72 GLY A CA 1
ATOM 554 C C . GLY A 1 72 ? 4.117 -11.367 10.047 1 95.12 72 GLY A C 1
ATOM 555 O O . GLY A 1 72 ? 5.031 -10.695 10.531 1 95.12 72 GLY A O 1
ATOM 556 N N . SER A 1 73 ? 3.301 -12.031 10.781 1 94.69 73 SER A N 1
ATOM 557 C CA . SER A 1 73 ? 3.475 -12.211 12.219 1 94.69 73 SER A CA 1
ATOM 558 C C . SER A 1 73 ? 3.617 -13.688 12.57 1 94.69 73 SER A C 1
ATOM 560 O O . SER A 1 73 ? 3.727 -14.539 11.688 1 94.69 73 SER A O 1
ATOM 562 N N . GLY A 1 74 ? 3.764 -14.016 13.844 1 88.88 74 GLY A N 1
ATOM 563 C CA . GLY A 1 74 ? 3.818 -15.391 14.297 1 88.88 74 GLY A CA 1
ATOM 564 C C . GLY A 1 74 ? 2.57 -16.188 13.953 1 88.88 74 GLY A C 1
ATOM 565 O O . GLY A 1 74 ? 2.592 -17.422 13.945 1 88.88 74 GLY A O 1
ATOM 566 N N . ASN A 1 75 ? 1.515 -15.461 13.578 1 89.75 75 ASN A N 1
ATOM 567 C CA . ASN A 1 75 ? 0.243 -16.109 13.281 1 89.75 75 ASN A CA 1
ATOM 568 C C . ASN A 1 75 ? -0.014 -16.188 11.781 1 89.75 75 ASN A C 1
ATOM 570 O O . ASN A 1 75 ? -1.104 -16.562 11.352 1 89.75 75 ASN A O 1
ATOM 574 N N . GLY A 1 76 ? 1.021 -15.859 10.992 1 90.44 76 GLY A N 1
ATOM 575 C CA . GLY A 1 76 ? 0.863 -15.898 9.547 1 90.44 76 GLY A CA 1
ATOM 576 C C . GLY A 1 76 ? 0.743 -14.516 8.922 1 90.44 76 GLY A C 1
ATOM 577 O O . GLY A 1 76 ? 1.148 -13.523 9.523 1 90.44 76 GLY A O 1
ATOM 578 N N . PHE A 1 77 ? 0.273 -14.484 7.734 1 93.62 77 PHE A N 1
ATOM 579 C CA . PHE A 1 77 ? 0.194 -13.234 6.988 1 93.62 77 PHE A CA 1
ATOM 580 C C . PHE A 1 77 ? -1.23 -12.695 6.992 1 93.62 77 PHE A C 1
ATOM 582 O O . PHE A 1 77 ? -2.191 -13.461 6.895 1 93.62 77 PHE A O 1
ATOM 589 N N . ALA A 1 78 ? -1.345 -11.438 7.148 1 96.88 78 ALA A N 1
ATOM 590 C CA . ALA A 1 78 ? -2.623 -10.734 7.059 1 96.88 78 ALA A CA 1
ATOM 591 C C . ALA A 1 78 ? -2.469 -9.406 6.324 1 96.88 78 ALA A C 1
ATOM 593 O O . ALA A 1 78 ? -1.388 -8.812 6.324 1 96.88 78 ALA A O 1
ATOM 594 N N . GLY A 1 79 ? -3.525 -9 5.68 1 97.88 79 GLY A N 1
ATOM 595 C CA . GLY A 1 79 ? -3.475 -7.723 4.996 1 97.88 79 GLY A CA 1
ATOM 596 C C . GLY A 1 79 ? -4.605 -7.531 4 1 97.88 79 GLY A C 1
ATOM 597 O O . GLY A 1 79 ? -5.656 -8.164 4.121 1 97.88 79 GLY A O 1
ATOM 598 N N . LEU A 1 80 ? -4.371 -6.609 3.096 1 98.81 80 LEU A N 1
ATOM 599 C CA . LEU A 1 80 ? -5.379 -6.289 2.09 1 98.81 80 LEU A CA 1
ATOM 600 C C . LEU A 1 80 ? -4.727 -5.793 0.803 1 98.81 80 LEU A C 1
ATOM 602 O O . LEU A 1 80 ? -3.535 -5.477 0.79 1 98.81 80 LEU A O 1
ATOM 606 N N . THR A 1 81 ? -5.43 -5.824 -0.234 1 98.88 81 THR A N 1
ATOM 607 C CA . THR A 1 81 ? -5.062 -5.27 -1.532 1 98.88 81 THR A CA 1
ATOM 608 C C . THR A 1 81 ? -6.035 -4.164 -1.938 1 98.88 81 THR A C 1
ATOM 610 O O . THR A 1 81 ? -7.254 -4.336 -1.852 1 98.88 81 THR A O 1
ATOM 613 N N . THR A 1 82 ? -5.48 -3.094 -2.332 1 98.88 82 THR A N 1
ATOM 614 C CA . THR A 1 82 ? -6.266 -1.961 -2.809 1 98.88 82 THR A CA 1
ATOM 615 C C . THR A 1 82 ? -6.094 -1.78 -4.316 1 98.88 82 THR A C 1
ATOM 617 O O . THR A 1 82 ? -4.969 -1.783 -4.824 1 98.88 82 THR A O 1
ATOM 620 N N . ILE A 1 83 ? -7.215 -1.658 -4.969 1 98.88 83 ILE A N 1
ATOM 621 C CA . ILE A 1 83 ? -7.203 -1.33 -6.391 1 98.88 83 ILE A CA 1
ATOM 622 C C . ILE A 1 83 ? -7.625 0.125 -6.586 1 98.88 83 ILE A C 1
ATOM 624 O O . ILE A 1 83 ? -8.641 0.562 -6.043 1 98.88 83 ILE A O 1
ATOM 628 N N . LEU A 1 84 ? -6.844 0.853 -7.395 1 98.69 84 LEU A N 1
ATOM 629 C CA . LEU A 1 84 ? -7.09 2.27 -7.641 1 98.69 84 LEU A CA 1
ATOM 630 C C . LEU A 1 84 ? -7.438 2.516 -9.102 1 98.69 84 LEU A C 1
ATOM 632 O O . LEU A 1 84 ? -6.973 1.789 -9.984 1 98.69 84 LEU A O 1
ATOM 636 N N . ASP A 1 85 ? -8.258 3.512 -9.297 1 98.12 85 ASP A N 1
ATOM 637 C CA . ASP A 1 85 ? -8.43 4.016 -10.656 1 98.12 85 ASP A CA 1
ATOM 638 C C . ASP A 1 85 ? -7.113 4.559 -11.211 1 98.12 85 ASP A C 1
ATOM 640 O O . ASP A 1 85 ? -6.469 5.398 -10.586 1 98.12 85 ASP A O 1
ATOM 644 N N . LYS A 1 86 ? -6.707 4.086 -12.336 1 96.56 86 LYS A N 1
ATOM 645 C CA . LYS A 1 86 ? -5.371 4.418 -12.828 1 96.56 86 LYS A CA 1
ATOM 646 C C . LYS A 1 86 ? -5.32 5.848 -13.352 1 96.56 86 LYS A C 1
ATOM 648 O O . LYS A 1 86 ? -4.238 6.418 -13.508 1 96.56 86 LYS A O 1
ATOM 653 N N . PHE A 1 87 ? -6.477 6.5 -13.625 1 96.62 87 PHE A N 1
ATOM 654 C CA . PHE A 1 87 ? -6.516 7.828 -14.227 1 96.62 87 PHE A CA 1
ATOM 655 C C . PHE A 1 87 ? -6.613 8.906 -13.148 1 96.62 87 PHE A C 1
ATOM 657 O O . PHE A 1 87 ? -5.93 9.93 -13.227 1 96.62 87 PHE A O 1
ATOM 664 N N . GLN A 1 88 ? -7.496 8.625 -12.125 1 95.06 88 GLN A N 1
ATOM 665 C CA . GLN A 1 88 ? -7.809 9.672 -11.156 1 95.06 88 GLN A CA 1
ATOM 666 C C . GLN A 1 88 ? -7.371 9.273 -9.75 1 95.06 88 GLN A C 1
ATOM 668 O O . GLN A 1 88 ? -7.262 10.117 -8.867 1 95.06 88 GLN A O 1
ATOM 673 N N . GLY A 1 89 ? -7.285 7.98 -9.547 1 96.38 89 GLY A N 1
ATOM 674 C CA . GLY A 1 89 ? -6.684 7.531 -8.305 1 96.38 89 GLY A CA 1
ATOM 675 C C . GLY A 1 89 ? -7.707 7.195 -7.234 1 96.38 89 GLY A C 1
ATOM 676 O O . GLY A 1 89 ? -7.348 6.785 -6.129 1 96.38 89 GLY A O 1
ATOM 677 N N . PHE A 1 90 ? -9.023 7.371 -7.512 1 96.81 90 PHE A N 1
ATOM 678 C CA . PHE A 1 90 ? -9.992 7 -6.488 1 96.81 90 PHE A CA 1
ATOM 679 C C . PHE A 1 90 ? -9.977 5.492 -6.254 1 96.81 90 PHE A C 1
ATOM 681 O O . PHE A 1 90 ? -9.797 4.715 -7.191 1 96.81 90 PHE A O 1
ATOM 688 N N . PRO A 1 91 ? -10.172 5.043 -5.039 1 98.19 91 PRO A N 1
ATOM 689 C CA . PRO A 1 91 ? -10.203 3.607 -4.754 1 98.19 91 PRO A CA 1
ATOM 690 C C . PRO A 1 91 ? -11.398 2.902 -5.398 1 98.19 91 PRO A C 1
ATOM 692 O O . PRO A 1 91 ? -12.547 3.289 -5.168 1 98.19 91 PRO A O 1
ATOM 695 N N . VAL A 1 92 ? -11.102 1.903 -6.156 1 98.31 92 VAL A N 1
ATOM 696 C CA . VAL A 1 92 ? -12.125 1.115 -6.832 1 98.31 92 VAL A CA 1
ATOM 697 C C . VAL A 1 92 ? -12.586 -0.021 -5.926 1 98.31 92 VAL A C 1
ATOM 699 O O . VAL A 1 92 ? -13.773 -0.354 -5.895 1 98.31 92 VAL A O 1
ATOM 702 N N . GLY A 1 93 ? -11.602 -0.566 -5.223 1 98.75 93 GLY A N 1
ATOM 703 C CA . GLY A 1 93 ? -11.984 -1.677 -4.363 1 98.75 93 GLY A CA 1
ATOM 704 C C . GLY A 1 93 ? -10.898 -2.082 -3.391 1 98.75 93 GLY A C 1
ATOM 705 O O . GLY A 1 93 ? -9.727 -1.728 -3.574 1 98.75 93 GLY A O 1
ATOM 706 N N . ILE A 1 94 ? -11.305 -2.771 -2.355 1 98.88 94 ILE A N 1
ATOM 707 C CA . ILE A 1 94 ? -10.453 -3.363 -1.331 1 98.88 94 ILE A CA 1
ATOM 708 C C . ILE A 1 94 ? -10.742 -4.859 -1.218 1 98.88 94 ILE A C 1
ATOM 710 O O . ILE A 1 94 ? -11.898 -5.266 -1.113 1 98.88 94 ILE A O 1
ATOM 714 N N . LEU A 1 95 ? -9.688 -5.609 -1.254 1 98.88 95 LEU A N 1
ATOM 715 C CA . LEU A 1 95 ? -9.836 -7.051 -1.105 1 98.88 95 LEU A CA 1
ATOM 716 C C . LEU A 1 95 ? -9 -7.566 0.063 1 98.88 95 LEU A C 1
ATOM 718 O O . LEU A 1 95 ? -7.84 -7.184 0.217 1 98.88 95 LEU A O 1
ATOM 722 N N . ASN A 1 96 ? -9.68 -8.438 0.874 1 98.75 96 ASN A N 1
ATOM 723 C CA . ASN A 1 96 ? -8.836 -9.203 1.779 1 98.75 96 ASN A CA 1
ATOM 724 C C . ASN A 1 96 ? -7.746 -9.961 1.021 1 98.75 96 ASN A C 1
ATOM 726 O O . ASN A 1 96 ? -8.008 -10.539 -0.035 1 98.75 96 ASN A O 1
ATOM 730 N N . ALA A 1 97 ? -6.566 -9.992 1.572 1 98.25 97 ALA A N 1
ATOM 731 C CA . ALA A 1 97 ? -5.41 -10.43 0.792 1 98.25 97 ALA A CA 1
ATOM 732 C C . ALA A 1 97 ? -5.211 -11.938 0.906 1 98.25 97 ALA A C 1
ATOM 734 O O . ALA A 1 97 ? -4.512 -12.539 0.088 1 98.25 97 ALA A O 1
ATOM 735 N N . SER A 1 98 ? -5.77 -12.625 1.877 1 96.81 98 SER A N 1
ATOM 736 C CA . SER A 1 98 ? -5.395 -13.992 2.209 1 96.81 98 SER A CA 1
ATOM 737 C C . SER A 1 98 ? -5.637 -14.93 1.031 1 96.81 98 SER A C 1
ATOM 739 O O . SER A 1 98 ? -4.688 -15.375 0.38 1 96.81 98 SER A O 1
ATOM 741 N N . THR A 1 99 ? -6.883 -15.125 0.628 1 98.12 99 THR A N 1
ATOM 742 C CA . THR A 1 99 ? -7.219 -16.016 -0.482 1 98.12 99 THR A CA 1
ATOM 743 C C . THR A 1 99 ? -6.648 -15.477 -1.792 1 98.12 99 THR A C 1
ATOM 745 O O . THR A 1 99 ? -6.121 -16.234 -2.602 1 98.12 99 THR A O 1
ATOM 748 N N . LEU A 1 100 ? -6.695 -14.195 -1.955 1 98.81 100 LEU A N 1
ATOM 749 C CA . LEU A 1 100 ? -6.223 -13.594 -3.195 1 98.81 100 LEU A CA 1
ATOM 750 C C . LEU A 1 100 ? -4.75 -13.914 -3.434 1 98.81 100 LEU A C 1
ATOM 752 O O . LEU A 1 100 ? -4.367 -14.305 -4.539 1 98.81 100 LEU A O 1
ATOM 756 N N . THR A 1 101 ? -3.943 -13.773 -2.424 1 98.31 101 THR A N 1
ATOM 757 C CA . THR A 1 101 ? -2.508 -14.008 -2.537 1 98.31 101 THR A CA 1
ATOM 758 C C . THR A 1 101 ? -2.223 -15.477 -2.846 1 98.31 101 THR A C 1
ATOM 760 O O . THR A 1 101 ? -1.423 -15.781 -3.73 1 98.31 101 THR A O 1
ATOM 763 N N . ALA A 1 102 ? -2.9 -16.344 -2.119 1 98.19 102 ALA A N 1
ATOM 764 C CA . ALA A 1 102 ? -2.686 -17.766 -2.314 1 98.19 102 ALA A CA 1
ATOM 765 C C . ALA A 1 102 ? -3.141 -18.203 -3.703 1 98.19 102 ALA A C 1
ATOM 767 O O . ALA A 1 102 ? -2.424 -18.938 -4.398 1 98.19 102 ALA A O 1
ATOM 768 N N . PHE A 1 103 ? -4.309 -17.719 -4.109 1 98.88 103 PHE A N 1
ATOM 769 C CA . PHE A 1 103 ? -4.918 -18.094 -5.383 1 98.88 103 PHE A CA 1
ATOM 770 C C . PHE A 1 103 ? -4.051 -17.625 -6.547 1 98.88 103 PHE A C 1
ATOM 772 O O . PHE A 1 103 ? -3.689 -18.422 -7.414 1 98.88 103 PHE A O 1
ATOM 779 N N . ARG A 1 104 ? -3.645 -16.359 -6.527 1 98.88 104 ARG A N 1
ATOM 780 C CA . ARG A 1 104 ? -2.885 -15.836 -7.656 1 98.88 104 ARG A CA 1
ATOM 781 C C . ARG A 1 104 ? -1.494 -16.453 -7.719 1 98.88 104 ARG A C 1
ATOM 783 O O . ARG A 1 104 ? -0.942 -16.656 -8.805 1 98.88 104 ARG A O 1
ATOM 790 N N . THR A 1 105 ? -0.867 -16.828 -6.594 1 98.75 105 THR A N 1
ATOM 791 C CA . THR A 1 105 ? 0.423 -17.5 -6.574 1 98.75 105 THR A CA 1
ATOM 792 C C . THR A 1 105 ? 0.318 -18.875 -7.23 1 98.75 105 THR A C 1
ATOM 794 O O . THR A 1 105 ? 1.134 -19.234 -8.086 1 98.75 105 THR A O 1
ATOM 797 N N . ALA A 1 106 ? -0.716 -19.594 -6.793 1 98.88 106 ALA A N 1
ATOM 798 C CA . ALA A 1 106 ? -0.945 -20.906 -7.398 1 98.88 106 ALA A CA 1
ATOM 799 C C . ALA A 1 106 ? -1.247 -20.781 -8.891 1 98.88 106 ALA A C 1
ATOM 801 O O . ALA A 1 106 ? -0.786 -21.594 -9.695 1 98.88 106 ALA A O 1
ATOM 802 N N . LEU A 1 107 ? -2.004 -19.766 -9.188 1 98.88 107 LEU A N 1
ATOM 803 C CA . LEU A 1 107 ? -2.324 -19.484 -10.586 1 98.88 107 LEU A CA 1
ATOM 804 C C . LEU A 1 107 ? -1.056 -19.281 -11.406 1 98.88 107 LEU A C 1
ATOM 806 O O . LEU A 1 107 ? -0.938 -19.797 -12.516 1 98.88 107 LEU A O 1
ATOM 810 N N . CYS A 1 108 ? -0.115 -18.562 -10.883 1 98.94 108 CYS A N 1
ATOM 811 C CA . CYS A 1 108 ? 1.15 -18.328 -11.562 1 98.94 108 CYS A CA 1
ATOM 812 C C . CYS A 1 108 ? 1.928 -19.625 -11.75 1 98.94 108 CYS A C 1
ATOM 814 O O . CYS A 1 108 ? 2.467 -19.875 -12.836 1 98.94 108 CYS A O 1
ATOM 816 N N . THR A 1 109 ? 1.982 -20.406 -10.773 1 98.88 109 THR A N 1
ATOM 817 C CA . THR A 1 109 ? 2.652 -21.688 -10.859 1 98.88 109 THR A CA 1
ATOM 818 C C . THR A 1 109 ? 2.029 -22.547 -11.953 1 98.88 109 THR A C 1
ATOM 820 O O . THR A 1 109 ? 2.736 -23.266 -12.664 1 98.88 109 THR A O 1
ATOM 823 N N . THR A 1 110 ? 0.725 -22.5 -12.086 1 98.75 110 THR A N 1
ATOM 824 C CA . THR A 1 110 ? 0.035 -23.328 -13.07 1 98.75 110 THR A CA 1
ATOM 825 C C . THR A 1 110 ? 0.413 -22.906 -14.492 1 98.75 110 THR A C 1
ATOM 827 O O . THR A 1 110 ? 0.315 -23.703 -15.43 1 98.75 110 THR A O 1
ATOM 830 N N . LEU A 1 111 ? 0.817 -21.656 -14.703 1 98.81 111 LEU A N 1
ATOM 831 C CA . LEU A 1 111 ? 1.277 -21.234 -16.016 1 98.81 111 LEU A CA 1
ATOM 832 C C . LEU A 1 111 ? 2.527 -22 -16.438 1 98.81 111 LEU A C 1
ATOM 834 O O . LEU A 1 111 ? 2.688 -22.344 -17.609 1 98.81 111 LEU A O 1
ATOM 838 N N . ALA A 1 112 ? 3.424 -22.219 -15.484 1 98.75 112 ALA A N 1
ATOM 839 C CA . ALA A 1 112 ? 4.598 -23.031 -15.766 1 98.75 112 ALA A CA 1
ATOM 840 C C . ALA A 1 112 ? 4.215 -24.5 -15.93 1 98.75 112 ALA A C 1
ATOM 842 O O . ALA A 1 112 ? 4.746 -25.203 -16.797 1 98.75 112 ALA A O 1
ATOM 843 N N . LEU A 1 113 ? 3.289 -24.938 -15.125 1 98.62 113 LEU A N 1
ATOM 844 C CA . LEU A 1 113 ? 2.842 -26.328 -15.141 1 98.62 113 LEU A CA 1
ATOM 845 C C . LEU A 1 113 ? 2.27 -26.703 -16.5 1 98.62 113 LEU A C 1
ATOM 847 O O . LEU A 1 113 ? 2.602 -27.75 -17.047 1 98.62 113 LEU A O 1
ATOM 851 N N . VAL A 1 114 ? 1.445 -25.859 -17.094 1 97.62 114 VAL A N 1
ATOM 852 C CA . VAL A 1 114 ? 0.756 -26.188 -18.328 1 97.62 114 VAL A CA 1
ATOM 853 C C . VAL A 1 114 ? 1.735 -26.109 -19.5 1 97.62 114 VAL A C 1
ATOM 855 O O . VAL A 1 114 ? 1.491 -26.703 -20.562 1 97.62 114 VAL A O 1
ATOM 858 N N . LYS A 1 115 ? 2.816 -25.406 -19.359 1 96.38 115 LYS A N 1
ATOM 859 C CA . LYS A 1 115 ? 3.881 -25.453 -20.359 1 96.38 115 LYS A CA 1
ATOM 860 C C . LYS A 1 115 ? 4.648 -26.781 -20.266 1 96.38 115 LYS A C 1
ATOM 862 O O . LYS A 1 115 ? 5.059 -27.328 -21.297 1 96.38 115 LYS A O 1
ATOM 867 N N . ALA A 1 116 ? 4.852 -27.203 -19.062 1 97 116 ALA A N 1
ATOM 868 C CA . ALA A 1 116 ? 5.543 -28.469 -18.859 1 97 116 ALA A CA 1
ATOM 869 C C . ALA A 1 116 ? 4.652 -29.641 -19.25 1 97 116 ALA A C 1
ATOM 871 O O . ALA A 1 116 ? 5.129 -30.625 -19.844 1 97 116 ALA A O 1
ATOM 872 N N . PHE A 1 117 ? 3.398 -29.578 -18.828 1 96.88 117 PHE A N 1
ATOM 873 C CA . PHE A 1 117 ? 2.375 -30.562 -19.125 1 96.88 117 PHE A CA 1
ATOM 874 C C . PHE A 1 117 ? 1.194 -29.922 -19.844 1 96.88 117 PHE A C 1
ATOM 876 O O . PHE A 1 117 ? 0.212 -29.531 -19.203 1 96.88 117 PHE A O 1
ATOM 883 N N . PRO A 1 118 ? 1.309 -29.938 -21.188 1 94.5 118 PRO A N 1
ATOM 884 C CA . PRO A 1 118 ? 0.128 -29.438 -21.875 1 94.5 118 PRO A CA 1
ATOM 885 C C . PRO A 1 118 ? -1.153 -30.172 -21.5 1 94.5 118 PRO A C 1
ATOM 887 O O . PRO A 1 118 ? -1.107 -31.344 -21.125 1 94.5 118 PRO A O 1
ATOM 890 N N . LEU A 1 119 ? -2.287 -29.5 -21.516 1 92.5 119 LEU A N 1
ATOM 891 C CA . LEU A 1 119 ? -3.545 -30 -20.984 1 92.5 119 LEU A CA 1
ATOM 892 C C . LEU A 1 119 ? -3.957 -31.297 -21.656 1 92.5 119 LEU A C 1
ATOM 894 O O . LEU A 1 119 ? -4.656 -32.125 -21.062 1 92.5 119 LEU A O 1
ATOM 898 N N . ASP A 1 120 ? -3.531 -31.484 -22.844 1 88.56 120 ASP A N 1
ATOM 899 C CA . ASP A 1 120 ? -3.891 -32.719 -23.578 1 88.56 120 ASP A CA 1
ATOM 900 C C . ASP A 1 120 ? -2.818 -33.781 -23.406 1 88.56 120 ASP A C 1
ATOM 902 O O . ASP A 1 120 ? -2.928 -34.875 -23.984 1 88.56 120 ASP A O 1
ATOM 906 N N . ASN A 1 121 ? -1.882 -33.469 -22.547 1 83.75 121 ASN A N 1
ATOM 907 C CA . ASN A 1 121 ? -0.766 -34.375 -22.344 1 83.75 121 ASN A CA 1
ATOM 908 C C . ASN A 1 121 ? -1.146 -35.531 -21.406 1 83.75 121 ASN A C 1
ATOM 910 O O . ASN A 1 121 ? -1.72 -35.312 -20.344 1 83.75 121 ASN A O 1
ATOM 914 N N . SER A 1 122 ? -0.731 -36.688 -21.781 1 85.31 122 SER A N 1
ATOM 915 C CA . SER A 1 122 ? -1.076 -37.875 -21 1 85.31 122 SER A CA 1
ATOM 916 C C . SER A 1 122 ? 0.007 -38.188 -19.969 1 85.31 122 SER A C 1
ATOM 918 O O . SER A 1 122 ? -0.18 -39.031 -19.109 1 85.31 122 SER A O 1
ATOM 920 N N . ALA A 1 123 ? 1.083 -37.438 -20.062 1 88.69 123 ALA A N 1
ATOM 921 C CA . ALA A 1 123 ? 2.203 -37.719 -19.172 1 88.69 123 ALA A CA 1
ATOM 922 C C . ALA A 1 123 ? 1.911 -37.281 -17.75 1 88.69 123 ALA A C 1
ATOM 924 O O . ALA A 1 123 ? 2.539 -37.75 -16.797 1 88.69 123 ALA A O 1
ATOM 925 N N . ILE A 1 124 ? 1.058 -36.312 -17.562 1 93.75 124 ILE A N 1
ATOM 926 C CA . ILE A 1 124 ? 0.74 -35.844 -16.219 1 93.75 124 ILE A CA 1
ATOM 927 C C . ILE A 1 124 ? -0.192 -36.875 -15.539 1 93.75 124 ILE A C 1
ATOM 929 O O . ILE A 1 124 ? -1.088 -37.406 -16.188 1 93.75 124 ILE A O 1
ATOM 933 N N . GLY A 1 125 ? 0.076 -37.125 -14.297 1 95.12 125 GLY A N 1
ATOM 934 C CA . GLY A 1 125 ? -0.739 -38.031 -13.531 1 95.12 125 GLY A CA 1
ATOM 935 C C . GLY A 1 125 ? -0.003 -38.656 -12.352 1 95.12 125 GLY A C 1
ATOM 936 O O . GLY A 1 125 ? 0.834 -38 -11.734 1 95.12 125 GLY A O 1
ATOM 937 N N . GLY A 1 126 ? -0.513 -39.875 -12.008 1 96.62 126 GLY A N 1
ATOM 938 C CA . GLY A 1 126 ? 0.106 -40.5 -10.852 1 96.62 126 GLY A CA 1
ATOM 939 C C . GLY A 1 126 ? -0.141 -39.75 -9.562 1 96.62 126 GLY A C 1
ATOM 940 O O . GLY A 1 126 ? -1.285 -39.406 -9.227 1 96.62 126 GLY A O 1
ATOM 941 N N . THR A 1 127 ? 1.008 -39.406 -8.891 1 98.06 127 THR A N 1
ATOM 942 C CA . THR A 1 127 ? 0.885 -38.812 -7.566 1 98.06 127 THR A CA 1
ATOM 943 C C . THR A 1 127 ? 1.197 -37.312 -7.625 1 98.06 127 THR A C 1
ATOM 945 O O . THR A 1 127 ? 2.162 -36.906 -8.273 1 98.06 127 THR A O 1
ATOM 948 N N . LEU A 1 128 ? 0.334 -36.562 -7.035 1 98.62 128 LEU A N 1
ATOM 949 C CA . LEU A 1 128 ? 0.633 -35.156 -6.707 1 98.62 128 LEU A CA 1
ATOM 950 C C . LEU A 1 128 ? 1.097 -35.031 -5.262 1 98.62 128 LEU A C 1
ATOM 952 O O . LEU A 1 128 ? 0.393 -35.438 -4.34 1 98.62 128 LEU A O 1
ATOM 956 N N . ILE A 1 129 ? 2.281 -34.5 -5.027 1 98.44 129 ILE A N 1
ATOM 957 C CA . ILE A 1 129 ? 2.818 -34.344 -3.682 1 98.44 129 ILE A CA 1
ATOM 958 C C . ILE A 1 129 ? 2.9 -32.844 -3.344 1 98.44 129 ILE A C 1
ATOM 960 O O . ILE A 1 129 ? 3.379 -32.062 -4.148 1 98.44 129 ILE A O 1
ATOM 964 N N . CYS A 1 130 ? 2.428 -32.469 -2.217 1 98.62 130 CYS A N 1
ATOM 965 C CA . CYS A 1 130 ? 2.492 -31.062 -1.772 1 98.62 130 CYS A CA 1
ATOM 966 C C . CYS A 1 130 ? 3.014 -30.969 -0.344 1 98.62 130 CYS A C 1
ATOM 968 O O . CYS A 1 130 ? 2.445 -31.578 0.57 1 98.62 130 CYS A O 1
ATOM 970 N N . TYR A 1 131 ? 4.094 -30.281 -0.209 1 97.75 131 TYR A N 1
ATOM 971 C CA . TYR A 1 131 ? 4.594 -29.938 1.119 1 97.75 131 TYR A CA 1
ATOM 972 C C . TYR A 1 131 ? 3.969 -28.656 1.632 1 97.75 131 TYR A C 1
ATOM 974 O O . TYR A 1 131 ? 4.09 -27.609 0.997 1 97.75 131 TYR A O 1
ATOM 982 N N . GLY A 1 132 ? 3.387 -28.734 2.811 1 97.06 132 GLY A N 1
ATOM 983 C CA . GLY A 1 132 ? 2.711 -27.578 3.391 1 97.06 132 GLY A CA 1
ATOM 984 C C . GLY A 1 132 ? 1.212 -27.781 3.521 1 97.06 132 GLY A C 1
ATOM 985 O O . GLY A 1 132 ? 0.625 -28.609 2.83 1 97.06 132 GLY A O 1
ATOM 986 N N . VAL A 1 133 ? 0.598 -27 4.418 1 96.69 133 VAL A N 1
ATOM 987 C CA . VAL A 1 133 ? -0.815 -27.203 4.719 1 96.69 133 VAL A CA 1
ATOM 988 C C . VAL A 1 133 ? -1.55 -25.875 4.715 1 96.69 133 VAL A C 1
ATOM 990 O O . VAL A 1 133 ? -2.756 -25.812 4.961 1 96.69 133 VAL A O 1
ATOM 993 N N . GLY A 1 134 ? -0.877 -24.766 4.418 1 95.19 134 GLY A N 1
ATOM 994 C CA . GLY A 1 134 ? -1.496 -23.453 4.422 1 95.19 134 GLY A CA 1
ATOM 995 C C . GLY A 1 134 ? -2.27 -23.141 3.154 1 95.19 134 GLY A C 1
ATOM 996 O O . GLY A 1 134 ? -2.488 -24.031 2.328 1 95.19 134 GLY A O 1
ATOM 997 N N . ALA A 1 135 ? -2.629 -21.891 3.014 1 96.12 135 ALA A N 1
ATOM 998 C CA . ALA A 1 135 ? -3.434 -21.438 1.881 1 96.12 135 ALA A CA 1
ATOM 999 C C . ALA A 1 135 ? -2.723 -21.703 0.559 1 96.12 135 ALA A C 1
ATOM 1001 O O . ALA A 1 135 ? -3.363 -22.031 -0.442 1 96.12 135 ALA A O 1
ATOM 1002 N N . GLN A 1 136 ? -1.431 -21.578 0.544 1 97.75 136 GLN A N 1
ATOM 1003 C CA . GLN A 1 136 ? -0.677 -21.828 -0.679 1 97.75 136 GLN A CA 1
ATOM 1004 C C . GLN A 1 136 ? -0.801 -23.281 -1.109 1 97.75 136 GLN A C 1
ATOM 1006 O O . GLN A 1 136 ? -1.051 -23.578 -2.281 1 97.75 136 GLN A O 1
ATOM 1011 N N . ALA A 1 137 ? -0.633 -24.188 -0.204 1 98.38 137 ALA A N 1
ATOM 1012 C CA . ALA A 1 137 ? -0.788 -25.609 -0.503 1 98.38 137 ALA A CA 1
ATOM 1013 C C . ALA A 1 137 ? -2.191 -25.906 -1.017 1 98.38 137 ALA A C 1
ATOM 1015 O O . ALA A 1 137 ? -2.355 -26.562 -2.045 1 98.38 137 ALA A O 1
ATOM 1016 N N . GLU A 1 138 ? -3.15 -25.391 -0.295 1 98.25 138 GLU A N 1
ATOM 1017 C CA . GLU A 1 138 ? -4.547 -25.609 -0.657 1 98.25 138 GLU A CA 1
ATOM 1018 C C . GLU A 1 138 ? -4.809 -25.219 -2.107 1 98.25 138 GLU A C 1
ATOM 1020 O O . GLU A 1 138 ? -5.348 -26 -2.883 1 98.25 138 GLU A O 1
ATOM 1025 N N . TRP A 1 139 ? -4.41 -24.094 -2.506 1 98.69 139 TRP A N 1
ATOM 1026 C CA . TRP A 1 139 ? -4.781 -23.562 -3.814 1 98.69 139 TRP A CA 1
ATOM 1027 C C . TRP A 1 139 ? -3.934 -24.203 -4.914 1 98.69 139 TRP A C 1
ATOM 1029 O O . TRP A 1 139 ? -4.41 -24.391 -6.039 1 98.69 139 TRP A O 1
ATOM 1039 N N . HIS A 1 140 ? -2.678 -24.531 -4.652 1 98.81 140 HIS A N 1
ATOM 1040 C CA . HIS A 1 140 ? -1.877 -25.25 -5.633 1 98.81 140 HIS A CA 1
ATOM 1041 C C . HIS A 1 140 ? -2.506 -26.594 -5.965 1 98.81 140 HIS A C 1
ATOM 1043 O O . HIS A 1 140 ? -2.613 -26.969 -7.141 1 98.81 140 HIS A O 1
ATOM 1049 N N . ILE A 1 141 ? -2.936 -27.297 -4.934 1 98.62 141 ILE A N 1
ATOM 1050 C CA . ILE A 1 141 ? -3.57 -28.594 -5.141 1 98.62 141 ILE A CA 1
ATOM 1051 C C . ILE A 1 141 ? -4.891 -28.406 -5.887 1 98.62 141 ILE A C 1
ATOM 1053 O O . ILE A 1 141 ? -5.137 -29.062 -6.902 1 98.62 141 ILE A O 1
ATOM 1057 N N . ARG A 1 142 ? -5.723 -27.469 -5.445 1 98.31 142 ARG A N 1
ATOM 1058 C CA . ARG A 1 142 ? -7.055 -27.234 -5.992 1 98.31 142 ARG A CA 1
ATOM 1059 C C . ARG A 1 142 ? -6.984 -26.906 -7.48 1 98.31 142 ARG A C 1
ATOM 1061 O O . ARG A 1 142 ? -7.66 -27.547 -8.289 1 98.31 142 ARG A O 1
ATOM 1068 N N . LEU A 1 143 ? -6.164 -25.969 -7.828 1 98.62 143 LEU A N 1
ATOM 1069 C CA . LEU A 1 143 ? -6.094 -25.531 -9.219 1 98.62 143 LEU A CA 1
ATOM 1070 C C . LEU A 1 143 ? -5.539 -26.641 -10.109 1 98.62 143 LEU A C 1
ATOM 1072 O O . LEU A 1 143 ? -5.98 -26.812 -11.25 1 98.62 143 LEU A O 1
ATOM 1076 N N . THR A 1 144 ? -4.57 -27.406 -9.617 1 98.25 144 THR A N 1
ATOM 1077 C CA . THR A 1 144 ? -4 -28.5 -10.398 1 98.25 144 THR A CA 1
ATOM 1078 C C . THR A 1 144 ? -5.051 -29.578 -10.664 1 98.25 144 THR A C 1
ATOM 1080 O O . THR A 1 144 ? -5.188 -30.047 -11.797 1 98.25 144 THR A O 1
ATOM 1083 N N . LEU A 1 145 ? -5.789 -29.938 -9.617 1 97.38 145 LEU A N 1
ATOM 1084 C CA . LEU A 1 145 ? -6.801 -30.969 -9.766 1 97.38 145 LEU A CA 1
ATOM 1085 C C . LEU A 1 145 ? -7.93 -30.5 -10.68 1 97.38 145 LEU A C 1
ATOM 1087 O O . LEU A 1 145 ? -8.539 -31.312 -11.383 1 97.38 145 LEU A O 1
ATOM 1091 N N . GLN A 1 146 ? -8.227 -29.234 -10.656 1 97.06 146 GLN A N 1
ATOM 1092 C CA . GLN A 1 146 ? -9.273 -28.688 -11.516 1 97.06 146 GLN A CA 1
ATOM 1093 C C . GLN A 1 146 ? -8.812 -28.625 -12.969 1 97.06 146 GLN A C 1
ATOM 1095 O O . GLN A 1 146 ? -9.586 -28.906 -13.883 1 97.06 146 GLN A O 1
ATOM 1100 N N . LEU A 1 147 ? -7.582 -28.266 -13.211 1 97 147 LEU A N 1
ATOM 1101 C CA . LEU A 1 147 ? -7.031 -28.172 -14.562 1 97 147 LEU A CA 1
ATOM 1102 C C . LEU A 1 147 ? -6.852 -29.562 -15.164 1 97 147 LEU A C 1
ATOM 1104 O O . LEU A 1 147 ? -7.043 -29.75 -16.375 1 97 147 LEU A O 1
ATOM 1108 N N . PHE A 1 148 ? -6.434 -30.547 -14.359 1 96.19 148 PHE A N 1
ATOM 1109 C CA . PHE A 1 148 ? -6.133 -31.906 -14.812 1 96.19 148 PHE A CA 1
ATOM 1110 C C . PHE A 1 148 ? -7.055 -32.906 -14.148 1 96.19 148 PHE A C 1
ATOM 1112 O O . PHE A 1 148 ? -6.59 -33.906 -13.586 1 96.19 148 PHE A O 1
ATOM 1119 N N . SER A 1 149 ? -8.336 -32.688 -14.312 1 93.69 149 SER A N 1
ATOM 1120 C CA . SER A 1 149 ? -9.367 -33.5 -13.656 1 93.69 149 SER A CA 1
ATOM 1121 C C . SER A 1 149 ? -9.234 -34.969 -14.023 1 93.69 149 SER A C 1
ATOM 1123 O O . SER A 1 149 ? -9.164 -35.312 -15.203 1 93.69 149 SER A O 1
ATOM 1125 N N . GLY A 1 150 ? -9.141 -35.75 -12.977 1 93.88 150 GLY A N 1
ATOM 1126 C CA . GLY A 1 150 ? -9.172 -37.188 -13.156 1 93.88 150 GLY A CA 1
ATOM 1127 C C . GLY A 1 150 ? -7.828 -37.781 -13.555 1 93.88 150 GLY A C 1
ATOM 1128 O O . GLY A 1 150 ? -7.715 -38.969 -13.797 1 93.88 150 GLY A O 1
ATOM 1129 N N . ARG A 1 151 ? -6.828 -36.969 -13.57 1 95.69 151 ARG A N 1
ATOM 1130 C CA . ARG A 1 151 ? -5.551 -37.469 -14.078 1 95.69 151 ARG A CA 1
ATOM 1131 C C . ARG A 1 151 ? -4.715 -38.062 -12.961 1 95.69 151 ARG A C 1
ATOM 1133 O O . ARG A 1 151 ? -3.857 -38.906 -13.211 1 95.69 151 ARG A O 1
ATOM 1140 N N . PHE A 1 152 ? -4.879 -37.594 -11.82 1 97.5 152 PHE A N 1
ATOM 1141 C CA . PHE A 1 152 ? -4.047 -38.031 -10.711 1 97.5 152 PHE A CA 1
ATOM 1142 C C . PHE A 1 152 ? -4.695 -39.219 -9.984 1 97.5 152 PHE A C 1
ATOM 1144 O O . PHE A 1 152 ? -5.906 -39.219 -9.773 1 97.5 152 PHE A O 1
ATOM 1151 N N . SER A 1 153 ? -3.9 -40.188 -9.648 1 97.31 153 SER A N 1
ATOM 1152 C CA . SER A 1 153 ? -4.387 -41.344 -8.906 1 97.31 153 SER A CA 1
ATOM 1153 C C . SER A 1 153 ? -4.379 -41.094 -7.406 1 97.31 153 SER A C 1
ATOM 1155 O O . SER A 1 153 ? -5.102 -41.75 -6.656 1 97.31 153 SER A O 1
ATOM 1157 N N . LYS A 1 154 ? -3.518 -40.094 -7.059 1 97.31 154 LYS A N 1
ATOM 1158 C CA . LYS A 1 154 ? -3.365 -39.844 -5.629 1 97.31 154 LYS A CA 1
ATOM 1159 C C . LYS A 1 154 ? -2.789 -38.438 -5.375 1 97.31 154 LYS A C 1
ATOM 1161 O O . LYS A 1 154 ? -2.025 -37.938 -6.195 1 97.31 154 LYS A O 1
ATOM 1166 N N . VAL A 1 155 ? -3.232 -37.844 -4.191 1 98.56 155 VAL A N 1
ATOM 1167 C CA . VAL A 1 155 ? -2.629 -36.625 -3.68 1 98.56 155 VAL A CA 1
ATOM 1168 C C . VAL A 1 155 ? -2.025 -36.875 -2.301 1 98.56 155 VAL A C 1
ATOM 1170 O O . VAL A 1 155 ? -2.676 -37.469 -1.43 1 98.56 155 VAL A O 1
ATOM 1173 N N . VAL A 1 156 ? -0.802 -36.5 -2.119 1 98.12 156 VAL A N 1
ATOM 1174 C CA . VAL A 1 156 ? -0.104 -36.625 -0.846 1 98.12 156 VAL A CA 1
ATOM 1175 C C . VAL A 1 156 ? 0.229 -35.25 -0.283 1 98.12 156 VAL A C 1
ATOM 1177 O O . VAL A 1 156 ? 0.878 -34.438 -0.95 1 98.12 156 VAL A O 1
ATOM 1180 N N . ILE A 1 157 ? -0.263 -34.969 0.949 1 98.38 157 ILE A N 1
ATOM 1181 C CA . ILE A 1 157 ? 0.041 -33.719 1.652 1 98.38 157 ILE A CA 1
ATOM 1182 C C . ILE A 1 157 ? 0.995 -34 2.811 1 98.38 157 ILE A C 1
ATOM 1184 O O . ILE A 1 157 ? 0.674 -34.781 3.711 1 98.38 157 ILE A O 1
ATOM 1188 N N . ALA A 1 158 ? 2.182 -33.406 2.715 1 96.88 158 ALA A N 1
ATOM 1189 C CA . ALA A 1 158 ? 3.209 -33.656 3.727 1 96.88 158 ALA A CA 1
ATOM 1190 C C . ALA A 1 158 ? 3.445 -32.406 4.566 1 96.88 158 ALA A C 1
ATOM 1192 O O . ALA A 1 158 ? 3.553 -31.281 4.027 1 96.88 158 ALA A O 1
ATOM 1193 N N . ASN A 1 159 ? 3.438 -32.5 5.848 1 96.19 159 ASN A N 1
ATOM 1194 C CA . ASN A 1 159 ? 3.684 -31.422 6.793 1 96.19 159 ASN A CA 1
ATOM 1195 C C . ASN A 1 159 ? 4.367 -31.938 8.062 1 96.19 159 ASN A C 1
ATOM 1197 O O . ASN A 1 159 ? 4.305 -33.125 8.375 1 96.19 159 ASN A O 1
ATOM 1201 N N . ARG A 1 160 ? 5.176 -31.078 8.758 1 91.5 160 ARG A N 1
ATOM 1202 C CA . ARG A 1 160 ? 5.828 -31.438 10.008 1 91.5 160 ARG A CA 1
ATOM 1203 C C . ARG A 1 160 ? 4.82 -31.969 11.023 1 91.5 160 ARG A C 1
ATOM 1205 O O . ARG A 1 160 ? 5.055 -33 11.672 1 91.5 160 ARG A O 1
ATOM 1212 N N . THR A 1 161 ? 3.746 -31.188 11.164 1 91.56 161 THR A N 1
ATOM 1213 C CA . THR A 1 161 ? 2.645 -31.609 12.016 1 91.56 161 THR A CA 1
ATOM 1214 C C . THR A 1 161 ? 1.562 -32.312 11.195 1 91.56 161 THR A C 1
ATOM 1216 O O . THR A 1 161 ? 0.758 -31.656 10.539 1 91.56 161 THR A O 1
ATOM 1219 N N . VAL A 1 162 ? 1.397 -33.531 11.383 1 92.69 162 VAL A N 1
ATOM 1220 C CA . VAL A 1 162 ? 0.564 -34.344 10.523 1 92.69 162 VAL A CA 1
ATOM 1221 C C . VAL A 1 162 ? -0.906 -34 10.711 1 92.69 162 VAL A C 1
ATOM 1223 O O . VAL A 1 162 ? -1.693 -34.031 9.766 1 92.69 162 VAL A O 1
ATOM 1226 N N . SER A 1 163 ? -1.276 -33.625 11.906 1 93.5 163 SER A N 1
ATOM 1227 C CA . SER A 1 163 ? -2.674 -33.312 12.18 1 93.5 163 SER A CA 1
ATOM 1228 C C . SER A 1 163 ? -3.143 -32.125 11.352 1 93.5 163 SER A C 1
ATOM 1230 O O . SER A 1 163 ? -4.312 -32.062 10.977 1 93.5 163 SER A O 1
ATOM 1232 N N . LYS A 1 164 ? -2.213 -31.188 11.125 1 93.81 164 LYS A N 1
ATOM 1233 C CA . LYS A 1 164 ? -2.559 -30.062 10.266 1 93.81 164 LYS A CA 1
ATOM 1234 C C . LYS A 1 164 ? -2.771 -30.5 8.828 1 93.81 164 LYS A C 1
ATOM 1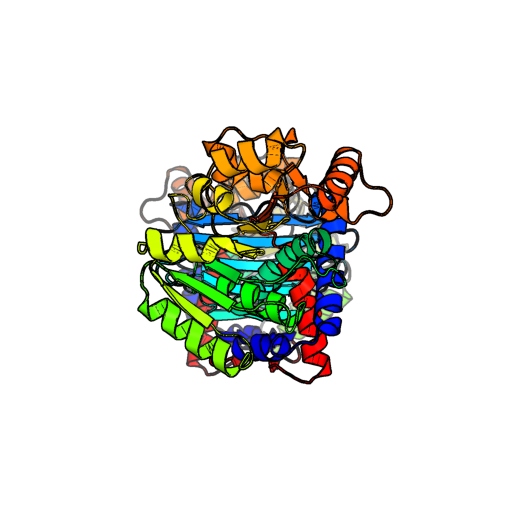236 O O . LYS A 1 164 ? -3.607 -29.938 8.117 1 93.81 164 LYS A O 1
ATOM 1241 N N . ALA A 1 165 ? -2.018 -31.469 8.398 1 96 165 ALA A N 1
ATOM 1242 C CA . ALA A 1 165 ? -2.213 -32.031 7.066 1 96 165 ALA A CA 1
ATOM 1243 C C . ALA A 1 165 ? -3.574 -32.719 6.961 1 96 165 ALA A C 1
ATOM 1245 O O . ALA A 1 165 ? -4.242 -32.625 5.93 1 96 165 ALA A O 1
ATOM 1246 N N . ASP A 1 166 ? -3.996 -33.344 8.031 1 96.56 166 ASP A N 1
ATOM 1247 C CA . ASP A 1 166 ? -5.289 -34.031 8.055 1 96.56 166 ASP A CA 1
ATOM 1248 C C . ASP A 1 166 ? -6.434 -33.031 7.855 1 96.56 166 ASP A C 1
ATOM 1250 O O . ASP A 1 166 ? -7.438 -33.344 7.219 1 96.56 166 ASP A O 1
ATOM 1254 N N . SER A 1 167 ? -6.27 -31.922 8.414 1 96.5 167 SER A N 1
ATOM 1255 C CA . SER A 1 167 ? -7.301 -30.891 8.266 1 96.5 167 SER A CA 1
ATOM 1256 C C . SER A 1 167 ? -7.453 -30.469 6.812 1 96.5 167 SER A C 1
ATOM 1258 O O . SER A 1 167 ? -8.57 -30.297 6.324 1 96.5 167 SER A O 1
ATOM 1260 N N . LEU A 1 168 ? -6.367 -30.25 6.191 1 97.19 168 LEU A N 1
ATOM 1261 C CA . LEU A 1 168 ? -6.41 -29.875 4.781 1 97.19 168 LEU A CA 1
ATOM 1262 C C . LEU A 1 168 ? -6.957 -31.016 3.934 1 97.19 168 LEU A C 1
ATOM 1264 O O . LEU A 1 168 ? -7.703 -30.781 2.979 1 97.19 168 LEU A O 1
ATOM 1268 N N . VAL A 1 169 ? -6.578 -32.25 4.281 1 97.88 169 VAL A N 1
ATOM 1269 C CA . VAL A 1 169 ? -7.098 -33.438 3.6 1 97.88 169 VAL A CA 1
ATOM 1270 C C . VAL A 1 169 ? -8.625 -33.469 3.691 1 97.88 169 VAL A C 1
ATOM 1272 O O . VAL A 1 169 ? -9.305 -33.656 2.688 1 97.88 169 VAL A O 1
ATOM 1275 N N . THR A 1 170 ? -9.148 -33.219 4.816 1 97.19 170 THR A N 1
ATOM 1276 C CA . THR A 1 170 ? -10.594 -33.25 5.043 1 97.19 170 THR A CA 1
ATOM 1277 C C . THR A 1 170 ? -11.289 -32.188 4.188 1 97.19 170 THR A C 1
ATOM 1279 O O . THR A 1 170 ? -12.32 -32.469 3.568 1 97.19 170 THR A O 1
ATOM 1282 N N . LEU A 1 171 ? -10.68 -31.094 4.164 1 95.69 171 LEU A N 1
ATOM 1283 C CA . LEU A 1 171 ? -11.242 -30 3.377 1 95.69 171 LEU A CA 1
ATOM 1284 C C . LEU A 1 171 ? -11.273 -30.375 1.896 1 95.69 171 LEU A C 1
ATOM 1286 O O . LEU A 1 171 ? -12.312 -30.234 1.244 1 95.69 171 LEU A O 1
ATOM 1290 N N . LEU A 1 172 ? -10.18 -30.844 1.341 1 97.44 172 LEU A N 1
ATOM 1291 C CA . LEU A 1 172 ? -10.047 -31.109 -0.089 1 97.44 172 LEU A CA 1
ATOM 1292 C C . LEU A 1 172 ? -10.852 -32.344 -0.5 1 97.44 172 LEU A C 1
ATOM 1294 O O . LEU A 1 172 ? -11.352 -32.406 -1.626 1 97.44 172 LEU A O 1
ATOM 1298 N N . ARG A 1 173 ? -11.023 -33.312 0.401 1 96.62 173 ARG A N 1
ATOM 1299 C CA . ARG A 1 173 ? -11.789 -34.5 0.105 1 96.62 173 ARG A CA 1
ATOM 1300 C C . ARG A 1 173 ? -13.258 -34.188 -0.134 1 96.62 173 ARG A C 1
ATOM 1302 O O . ARG A 1 173 ? -13.945 -34.875 -0.88 1 96.62 173 ARG A O 1
ATOM 1309 N N . GLN A 1 174 ? -13.703 -33.125 0.498 1 95.31 174 GLN A N 1
ATOM 1310 C CA . GLN A 1 174 ? -15.086 -32.719 0.298 1 95.31 174 GLN A CA 1
ATOM 1311 C C . GLN A 1 174 ? -15.305 -32.188 -1.123 1 95.31 174 GLN A C 1
ATOM 1313 O O . GLN A 1 174 ? -16.391 -32.344 -1.685 1 95.31 174 GLN A O 1
ATOM 1318 N N . GLU A 1 175 ? -14.289 -31.734 -1.656 1 94.38 175 GLU A N 1
ATOM 1319 C CA . GLU A 1 175 ? -14.383 -31.125 -2.979 1 94.38 175 GLU A CA 1
ATOM 1320 C C . GLU A 1 175 ? -13.977 -32.094 -4.07 1 94.38 175 GLU A C 1
ATOM 1322 O O . GLU A 1 175 ? -14.562 -32.125 -5.156 1 94.38 175 GLU A O 1
ATOM 1327 N N . PHE A 1 176 ? -13 -32.906 -3.738 1 96.06 176 PHE A N 1
ATOM 1328 C CA . PHE A 1 176 ? -12.453 -33.844 -4.715 1 96.06 176 PHE A CA 1
ATOM 1329 C C . PHE A 1 176 ? -12.641 -35.281 -4.246 1 96.06 176 PHE A C 1
ATOM 1331 O O . PHE A 1 176 ? -11.672 -35.969 -3.91 1 96.06 176 PHE A O 1
ATOM 1338 N N . LYS A 1 177 ? -13.711 -35.844 -4.441 1 94.19 177 LYS A N 1
ATOM 1339 C CA . LYS A 1 177 ? -14.086 -37.156 -3.898 1 94.19 177 LYS A CA 1
ATOM 1340 C C . LYS A 1 177 ? -13.477 -38.281 -4.715 1 94.19 177 LYS A C 1
ATOM 1342 O O . LYS A 1 177 ? -13.297 -39.406 -4.207 1 94.19 177 LYS A O 1
ATOM 1347 N N . GLN A 1 178 ? -13.117 -37.969 -5.875 1 94.12 178 GLN A N 1
ATOM 1348 C CA . GLN A 1 178 ? -12.727 -39.031 -6.793 1 94.12 178 GLN A CA 1
ATOM 1349 C C . GLN A 1 178 ? -11.234 -39.344 -6.68 1 94.12 178 GLN A C 1
ATOM 1351 O O . GLN A 1 178 ? -10.758 -40.344 -7.234 1 94.12 178 GLN A O 1
ATOM 1356 N N . VAL A 1 179 ? -10.484 -38.531 -6.031 1 96.69 179 VAL A N 1
ATOM 1357 C CA . VAL A 1 179 ? -9.047 -38.75 -5.926 1 96.69 179 VAL A CA 1
ATOM 1358 C C . VAL A 1 179 ? -8.664 -38.938 -4.461 1 96.69 179 VAL A C 1
ATOM 1360 O O . VAL A 1 179 ? -9.016 -38.156 -3.598 1 96.69 179 VAL A O 1
ATOM 1363 N N . PRO A 1 180 ? -8.055 -40.125 -4.133 1 97.75 180 PRO A N 1
ATOM 1364 C CA . PRO A 1 180 ? -7.555 -40.312 -2.77 1 97.75 180 PRO A CA 1
ATOM 1365 C C . PRO A 1 180 ? -6.578 -39.219 -2.344 1 97.75 180 PRO A C 1
ATOM 1367 O O . PRO A 1 180 ? -5.688 -38.844 -3.111 1 97.75 180 PRO A O 1
ATOM 1370 N N . ILE A 1 181 ? -6.766 -38.625 -1.214 1 98.31 181 ILE A N 1
ATOM 1371 C CA . ILE A 1 181 ? -5.883 -37.625 -0.625 1 98.31 181 ILE A CA 1
ATOM 1372 C C . ILE A 1 181 ? -5.41 -38.125 0.748 1 98.31 181 ILE A C 1
ATOM 1374 O O . ILE A 1 181 ? -6.223 -38.469 1.605 1 98.31 181 ILE A O 1
ATOM 1378 N N . GLU A 1 182 ? -4.148 -38.156 0.971 1 96.62 182 GLU A N 1
ATOM 1379 C CA . GLU A 1 182 ? -3.604 -38.656 2.221 1 96.62 182 GLU A CA 1
ATOM 1380 C C . GLU A 1 182 ? -2.611 -37.688 2.844 1 96.62 182 GLU A C 1
ATOM 1382 O O . GLU A 1 182 ? -1.998 -36.875 2.137 1 96.62 182 GLU A O 1
ATOM 1387 N N . ALA A 1 183 ? -2.471 -37.75 4.125 1 96.94 183 ALA A N 1
ATOM 1388 C CA . ALA A 1 183 ? -1.535 -36.938 4.902 1 96.94 183 ALA A CA 1
ATOM 1389 C C . ALA A 1 183 ? -0.306 -37.75 5.297 1 96.94 183 ALA A C 1
ATOM 1391 O O . ALA A 1 183 ? -0.416 -38.938 5.629 1 96.94 183 ALA A O 1
ATOM 1392 N N . HIS A 1 184 ? 0.789 -37.125 5.199 1 95.44 184 HIS A N 1
ATOM 1393 C CA . HIS A 1 184 ? 2.047 -37.719 5.652 1 95.44 184 HIS A CA 1
ATOM 1394 C C . HIS A 1 184 ? 2.852 -36.719 6.48 1 95.44 184 HIS A C 1
ATOM 1396 O O . HIS A 1 184 ? 2.697 -35.5 6.324 1 95.44 184 HIS A O 1
ATOM 1402 N N . GLY A 1 185 ? 3.697 -37.219 7.387 1 93.5 185 GLY A N 1
ATOM 1403 C CA . GLY A 1 185 ? 4.703 -36.375 8.031 1 93.5 185 GLY A CA 1
ATOM 1404 C C . GLY A 1 185 ? 5.949 -36.188 7.188 1 93.5 185 GLY A C 1
ATOM 1405 O O . GLY A 1 185 ? 6.383 -37.125 6.488 1 93.5 185 GLY A O 1
ATOM 1406 N N . ILE A 1 186 ? 6.504 -35.062 7.223 1 89.06 186 ILE A N 1
ATOM 1407 C CA . ILE A 1 186 ? 7.734 -34.781 6.488 1 89.06 186 ILE A CA 1
ATOM 1408 C C . ILE A 1 186 ? 8.852 -35.688 7.008 1 89.06 186 ILE A C 1
ATOM 1410 O O . ILE A 1 186 ? 9.766 -36.062 6.262 1 89.06 186 ILE A O 1
ATOM 1414 N N . GLY A 1 187 ? 8.789 -36.062 8.297 1 82 187 GLY A N 1
ATOM 1415 C CA . GLY A 1 187 ? 9.773 -36.906 8.922 1 82 187 GLY A CA 1
ATOM 1416 C C . GLY A 1 187 ? 9.602 -38.375 8.547 1 82 187 GLY A C 1
ATOM 1417 O O . GLY A 1 187 ? 10.43 -39.219 8.906 1 82 187 GLY A O 1
ATOM 1418 N N . ASP A 1 188 ? 8.453 -38.656 7.844 1 81.81 188 ASP A N 1
ATOM 1419 C CA . ASP A 1 188 ? 8.211 -40.031 7.422 1 81.81 188 ASP A CA 1
ATOM 1420 C C . ASP A 1 188 ? 9.086 -40.406 6.227 1 81.81 188 ASP A C 1
ATOM 1422 O O . ASP A 1 188 ? 8.57 -40.719 5.152 1 81.81 188 ASP A O 1
ATOM 1426 N N . GLY A 1 189 ? 10.367 -40.219 6.324 1 78.25 189 GLY A N 1
ATOM 1427 C CA . GLY A 1 189 ? 11.352 -40.312 5.258 1 78.25 189 GLY A CA 1
ATOM 1428 C C . GLY A 1 189 ? 11.062 -41.438 4.277 1 78.25 189 GLY A C 1
ATOM 1429 O O . GLY A 1 189 ? 10.672 -41.188 3.135 1 78.25 189 GLY A O 1
ATOM 1430 N N . LYS A 1 190 ? 10.922 -42.75 4.645 1 84.69 190 LYS A N 1
ATOM 1431 C CA . LYS A 1 190 ? 10.766 -43.875 3.742 1 84.69 190 LYS A CA 1
ATOM 1432 C C . LYS A 1 190 ? 9.367 -43.906 3.131 1 84.69 190 LYS A C 1
ATOM 1434 O O . LYS A 1 190 ? 9.219 -44.156 1.934 1 84.69 190 LYS A O 1
ATOM 1439 N N . GLU A 1 191 ? 8.438 -43.688 3.865 1 88.62 191 GLU A N 1
ATOM 1440 C CA . GLU A 1 191 ? 7.062 -43.688 3.371 1 88.62 191 GLU A CA 1
ATOM 1441 C C . GLU A 1 191 ? 6.816 -42.562 2.381 1 88.62 191 GLU A C 1
ATOM 1443 O O . GLU A 1 191 ? 6.141 -42.75 1.368 1 88.62 191 GLU A O 1
ATOM 1448 N N . LEU A 1 192 ? 7.348 -41.469 2.689 1 91.38 192 LEU A N 1
ATOM 1449 C CA . LEU A 1 192 ? 7.199 -40.344 1.788 1 91.38 192 LEU A CA 1
ATOM 1450 C C . LEU A 1 192 ? 7.965 -40.562 0.489 1 91.38 192 LEU A C 1
ATOM 1452 O O . LEU A 1 192 ? 7.488 -40.219 -0.59 1 91.38 192 LEU A O 1
ATOM 1456 N N . ALA A 1 193 ? 9.141 -41.188 0.616 1 91 193 ALA A N 1
ATOM 1457 C CA . ALA A 1 193 ? 9.961 -41.5 -0.557 1 91 193 ALA A CA 1
ATOM 1458 C C . ALA A 1 193 ? 9.211 -42.406 -1.521 1 91 193 ALA A C 1
ATOM 1460 O O . ALA A 1 193 ? 9.336 -42.281 -2.74 1 91 193 ALA A O 1
ATOM 1461 N N . LYS A 1 194 ? 8.477 -43.312 -1.015 1 94.06 194 LYS A N 1
ATOM 1462 C CA . LYS A 1 194 ? 7.707 -44.219 -1.833 1 94.06 194 LYS A CA 1
ATOM 1463 C C . LYS A 1 194 ? 6.656 -43.5 -2.664 1 94.06 194 LYS A C 1
ATOM 1465 O O . LYS A 1 194 ? 6.328 -43.938 -3.773 1 94.06 194 LYS A O 1
ATOM 1470 N N . GLN A 1 195 ? 6.148 -42.438 -2.123 1 95.19 195 GLN A N 1
ATOM 1471 C CA . GLN A 1 195 ? 5.125 -41.688 -2.824 1 95.19 195 GLN A CA 1
ATOM 1472 C C . GLN A 1 195 ? 5.699 -41 -4.059 1 95.19 195 GLN A C 1
ATOM 1474 O O . GLN A 1 195 ? 4.961 -40.656 -4.988 1 95.19 195 GLN A O 1
ATOM 1479 N N . TYR A 1 196 ? 7.008 -40.812 -4.105 1 96.81 196 TYR A N 1
ATOM 1480 C CA . TYR A 1 196 ? 7.672 -40.125 -5.215 1 96.81 196 TYR A CA 1
ATOM 1481 C C . TYR A 1 196 ? 7.734 -41.031 -6.441 1 96.81 196 TYR A C 1
ATOM 1483 O O . TYR A 1 196 ? 7.934 -40.562 -7.562 1 96.81 196 TYR A O 1
ATOM 1491 N N . GLU A 1 197 ? 7.629 -42.344 -6.293 1 96.88 197 GLU A N 1
ATOM 1492 C CA . GLU A 1 197 ? 7.855 -43.312 -7.359 1 96.88 197 GLU A CA 1
ATOM 1493 C C . GLU A 1 197 ? 6.996 -43 -8.586 1 96.88 197 GLU A C 1
ATOM 1495 O O . GLU A 1 197 ? 7.438 -43.188 -9.719 1 96.88 197 GLU A O 1
ATOM 1500 N N . ASP A 1 198 ? 5.82 -42.5 -8.305 1 97.06 198 ASP A N 1
ATOM 1501 C CA . ASP A 1 198 ? 4.895 -42.219 -9.398 1 97.06 198 ASP A CA 1
ATOM 1502 C C . ASP A 1 198 ? 4.465 -40.75 -9.391 1 97.06 198 ASP A C 1
ATOM 1504 O O . ASP A 1 198 ? 3.344 -40.438 -9.781 1 97.06 198 ASP A O 1
ATOM 1508 N N . ALA A 1 199 ? 5.285 -39.906 -8.883 1 97.88 199 ALA A N 1
ATOM 1509 C CA . ALA A 1 199 ? 4.934 -38.5 -8.766 1 97.88 199 ALA A CA 1
ATOM 1510 C C . ALA A 1 199 ? 5.223 -37.75 -10.07 1 97.88 199 ALA A C 1
ATOM 1512 O O . ALA A 1 199 ? 6.285 -37.938 -10.672 1 97.88 199 ALA A O 1
ATOM 1513 N N . SER A 1 200 ? 4.273 -36.969 -10.547 1 97.75 200 SER A N 1
ATOM 1514 C CA . SER A 1 200 ? 4.52 -36.125 -11.719 1 97.75 200 SER A CA 1
ATOM 1515 C C . SER A 1 200 ? 4.527 -34.656 -11.367 1 97.75 200 SER A C 1
ATOM 1517 O O . SER A 1 200 ? 5.062 -33.844 -12.117 1 97.75 200 SER A O 1
ATOM 1519 N N . VAL A 1 201 ? 3.887 -34.281 -10.242 1 98.62 201 VAL A N 1
ATOM 1520 C CA . VAL A 1 201 ? 3.846 -32.906 -9.789 1 98.62 201 VAL A CA 1
ATOM 1521 C C . VAL A 1 201 ? 4.184 -32.844 -8.305 1 98.62 201 VAL A C 1
ATOM 1523 O O . VAL A 1 201 ? 3.621 -33.562 -7.496 1 98.62 201 VAL A O 1
ATOM 1526 N N . ILE A 1 202 ? 5.113 -32 -7.945 1 98.69 202 ILE A N 1
ATOM 1527 C CA . ILE A 1 202 ? 5.543 -31.781 -6.566 1 98.69 202 ILE A CA 1
ATOM 1528 C C . ILE A 1 202 ? 5.504 -30.281 -6.246 1 98.69 202 ILE A C 1
ATOM 1530 O O . ILE A 1 202 ? 6.098 -29.469 -6.965 1 98.69 202 ILE A O 1
ATOM 1534 N N . TYR A 1 203 ? 4.77 -29.906 -5.207 1 98.75 203 TYR A N 1
ATOM 1535 C CA . TYR A 1 203 ? 4.762 -28.531 -4.727 1 98.75 203 TYR A CA 1
ATOM 1536 C C . TYR A 1 203 ? 5.43 -28.422 -3.359 1 98.75 203 TYR A C 1
ATOM 1538 O O . TYR A 1 203 ? 5.262 -29.297 -2.51 1 98.75 203 TYR A O 1
ATOM 1546 N N . SER A 1 204 ? 6.203 -27.438 -3.172 1 98.31 204 SER A N 1
ATOM 1547 C CA . SER A 1 204 ? 6.684 -27.078 -1.841 1 98.31 204 SER A CA 1
ATOM 1548 C C . SER A 1 204 ? 6.242 -25.656 -1.457 1 98.31 204 SER A C 1
ATOM 1550 O O . SER A 1 204 ? 6.613 -24.688 -2.115 1 98.31 204 SER A O 1
ATOM 1552 N N . CYS A 1 205 ? 5.457 -25.578 -0.461 1 97.25 205 CYS A N 1
ATOM 1553 C CA . CYS A 1 205 ? 4.859 -24.328 0.017 1 97.25 205 CYS A CA 1
ATOM 1554 C C . CYS A 1 205 ? 5.227 -24.078 1.473 1 97.25 205 CYS A C 1
ATOM 1556 O O . CYS A 1 205 ? 4.418 -23.547 2.24 1 97.25 205 CYS A O 1
ATOM 1558 N N . VAL A 1 206 ? 6.387 -24.422 1.888 1 94.69 206 VAL A N 1
ATOM 1559 C CA . VAL A 1 206 ? 6.785 -24.312 3.289 1 94.69 206 VAL A CA 1
ATOM 1560 C C . VAL A 1 206 ? 7.973 -23.375 3.418 1 94.69 206 VAL A C 1
ATOM 1562 O O . VAL A 1 206 ? 8.922 -23.453 2.637 1 94.69 206 VAL A O 1
ATOM 1565 N N . PRO A 1 207 ? 7.938 -22.453 4.371 1 91.56 207 PRO A N 1
ATOM 1566 C CA . PRO A 1 207 ? 9.102 -21.609 4.648 1 91.56 207 PRO A CA 1
ATOM 1567 C C . PRO A 1 207 ? 10.156 -22.328 5.488 1 91.56 207 PRO A C 1
ATOM 1569 O O . PRO A 1 207 ? 10.211 -22.141 6.707 1 91.56 207 PRO A O 1
ATOM 1572 N N . SER A 1 208 ? 10.992 -23.062 4.84 1 92.5 208 SER A N 1
ATOM 1573 C CA . SER A 1 208 ? 11.961 -23.891 5.531 1 92.5 208 SER A CA 1
ATOM 1574 C C . SER A 1 208 ? 13.383 -23.391 5.309 1 92.5 208 SER A C 1
ATOM 1576 O O . SER A 1 208 ? 13.648 -22.672 4.34 1 92.5 208 SER A O 1
ATOM 1578 N N . THR A 1 209 ? 14.281 -23.703 6.238 1 94.62 209 THR A N 1
ATOM 1579 C CA . THR A 1 209 ? 15.703 -23.406 6.098 1 94.62 209 THR A CA 1
ATOM 1580 C C . THR A 1 209 ? 16.484 -24.641 5.699 1 94.62 209 THR A C 1
ATOM 1582 O O . THR A 1 209 ? 17.719 -24.609 5.586 1 94.62 209 THR A O 1
ATOM 1585 N N . SER A 1 210 ? 15.773 -25.734 5.555 1 94.56 210 SER A N 1
ATOM 1586 C CA . SER A 1 210 ? 16.328 -26.953 4.98 1 94.56 210 SER A CA 1
ATOM 1587 C C . SER A 1 210 ? 15.477 -27.453 3.814 1 94.56 210 SER A C 1
ATOM 1589 O O . SER A 1 210 ? 14.242 -27.344 3.848 1 94.56 210 SER A O 1
ATOM 1591 N N . PRO A 1 211 ? 16.125 -28 2.826 1 95.19 211 PRO A N 1
ATOM 1592 C CA . PRO A 1 211 ? 15.359 -28.422 1.646 1 95.19 211 PRO A CA 1
ATOM 1593 C C . PRO A 1 211 ? 14.32 -29.484 1.966 1 95.19 211 PRO A C 1
ATOM 1595 O O . PRO A 1 211 ? 14.578 -30.391 2.77 1 95.19 211 PRO A O 1
ATOM 1598 N N . THR A 1 212 ? 13.195 -29.375 1.372 1 94.06 212 THR A N 1
ATOM 1599 C CA . THR A 1 212 ? 12.117 -30.344 1.529 1 94.06 212 THR A CA 1
ATOM 1600 C C . THR A 1 212 ? 12.086 -31.312 0.351 1 94.06 212 THR A C 1
ATOM 1602 O O . THR A 1 212 ? 11.789 -32.5 0.522 1 94.06 212 THR A O 1
ATOM 1605 N N . VAL A 1 213 ? 12.312 -30.812 -0.836 1 96.62 213 VAL A N 1
ATOM 1606 C CA . VAL A 1 213 ? 12.383 -31.641 -2.031 1 96.62 213 VAL A CA 1
ATOM 1607 C C . VAL A 1 213 ? 13.828 -32.062 -2.289 1 96.62 213 VAL A C 1
ATOM 1609 O O . VAL A 1 213 ? 14.672 -31.219 -2.633 1 96.62 213 VAL A O 1
ATOM 1612 N N . LEU A 1 214 ? 14.07 -33.344 -2.234 1 95.62 214 LEU A N 1
ATOM 1613 C CA . LEU A 1 214 ? 15.445 -33.844 -2.215 1 95.62 214 LEU A CA 1
ATOM 1614 C C . LEU A 1 214 ? 15.773 -34.594 -3.498 1 95.62 214 LEU A C 1
ATOM 1616 O O . LEU A 1 214 ? 14.898 -35.219 -4.098 1 95.62 214 LEU A O 1
ATOM 1620 N N . ASP A 1 215 ? 17.047 -34.531 -3.873 1 96.75 215 ASP A N 1
ATOM 1621 C CA . ASP A 1 215 ? 17.531 -35.125 -5.113 1 96.75 215 ASP A CA 1
ATOM 1622 C C . ASP A 1 215 ? 17.219 -36.625 -5.148 1 96.75 215 ASP A C 1
ATOM 1624 O O . ASP A 1 215 ? 16.734 -37.156 -6.156 1 96.75 215 ASP A O 1
ATOM 1628 N N . PHE A 1 216 ? 17.438 -37.312 -4.039 1 94.19 216 PHE A N 1
ATOM 1629 C CA . PHE A 1 216 ? 17.312 -38.75 -4.023 1 94.19 216 PHE A CA 1
ATOM 1630 C C . PHE A 1 216 ? 15.852 -39.188 -4.223 1 94.19 216 PHE A C 1
ATOM 1632 O O . PHE A 1 216 ? 15.578 -40.25 -4.781 1 94.19 216 PHE A O 1
ATOM 1639 N N . GLN A 1 217 ? 14.984 -38.375 -3.807 1 95.12 217 GLN A N 1
ATOM 1640 C CA . GLN A 1 217 ? 13.562 -38.688 -3.988 1 95.12 217 GLN A CA 1
ATOM 1641 C C . GLN A 1 217 ? 13.172 -38.594 -5.461 1 95.12 217 GLN A C 1
ATOM 1643 O O . GLN A 1 217 ? 12.383 -39.406 -5.945 1 95.12 217 GLN A O 1
ATOM 1648 N N . ILE A 1 218 ? 13.742 -37.625 -6.141 1 96.12 218 ILE A N 1
ATOM 1649 C CA . ILE A 1 218 ? 13.461 -37.469 -7.559 1 96.12 218 ILE A CA 1
ATOM 1650 C C . ILE A 1 218 ? 14.109 -38.594 -8.359 1 96.12 218 ILE A C 1
ATOM 1652 O O . ILE A 1 218 ? 13.547 -39.031 -9.359 1 96.12 218 ILE A O 1
ATOM 1656 N N . GLU A 1 219 ? 15.227 -39.062 -7.934 1 93.5 219 GLU A N 1
ATOM 1657 C CA . GLU A 1 219 ? 15.898 -40.188 -8.586 1 93.5 219 GLU A CA 1
ATOM 1658 C C . GLU A 1 219 ? 15.047 -41.438 -8.555 1 93.5 219 GLU A C 1
ATOM 1660 O O . GLU A 1 219 ? 15.094 -42.25 -9.477 1 93.5 219 GLU A O 1
ATOM 1665 N N . GLN A 1 220 ? 14.258 -41.469 -7.594 1 90.88 220 GLN A N 1
ATOM 1666 C CA . GLN A 1 220 ? 13.43 -42.656 -7.414 1 90.88 220 GLN A CA 1
ATOM 1667 C C . GLN A 1 220 ? 12.172 -42.594 -8.273 1 90.88 220 GLN A C 1
ATOM 1669 O O . GLN A 1 220 ? 11.492 -43.594 -8.469 1 90.88 220 GLN A O 1
ATOM 1674 N N . CYS A 1 221 ? 11.906 -41.5 -8.695 1 95.06 221 CYS A N 1
ATOM 1675 C CA . CYS A 1 221 ? 10.703 -41.312 -9.508 1 95.06 221 CYS A CA 1
ATOM 1676 C C . CYS A 1 221 ? 10.844 -42 -10.859 1 95.06 221 CYS A C 1
ATOM 1678 O O . CYS A 1 221 ? 11.852 -41.812 -11.547 1 95.06 221 CYS A O 1
ATOM 1680 N N . ARG A 1 222 ? 9.797 -42.688 -11.328 1 95.06 222 ARG A N 1
ATOM 1681 C CA . ARG A 1 222 ? 9.844 -43.5 -12.555 1 95.06 222 ARG A CA 1
ATOM 1682 C C . ARG A 1 222 ? 9.164 -42.75 -13.703 1 95.06 222 ARG A C 1
ATOM 1684 O O . ARG A 1 222 ? 9.234 -43.219 -14.852 1 95.06 222 ARG A O 1
ATOM 1691 N N . ARG A 1 223 ? 8.586 -41.719 -13.398 1 95.38 223 ARG A N 1
ATOM 1692 C CA . ARG A 1 223 ? 7.871 -40.969 -14.43 1 95.38 223 ARG A CA 1
ATOM 1693 C C . ARG A 1 223 ? 8.844 -40.312 -15.391 1 95.38 223 ARG A C 1
ATOM 1695 O O . ARG A 1 223 ? 9.945 -39.906 -14.992 1 95.38 223 ARG A O 1
ATOM 1702 N N . SER A 1 224 ? 8.422 -40.188 -16.625 1 94.81 224 SER A N 1
ATOM 1703 C CA . SER A 1 224 ? 9.258 -39.625 -17.672 1 94.81 224 SER A CA 1
ATOM 1704 C C . SER A 1 224 ? 9.391 -38.094 -17.5 1 94.81 224 SER A C 1
ATOM 1706 O O . SER A 1 224 ? 10.32 -37.5 -18.047 1 94.81 224 SER A O 1
ATOM 1708 N N . LYS A 1 225 ? 8.469 -37.469 -16.75 1 97.19 225 LYS A N 1
ATOM 1709 C CA . LYS A 1 225 ? 8.508 -36.031 -16.5 1 97.19 225 LYS A CA 1
ATOM 1710 C C . LYS A 1 225 ? 7.98 -35.688 -15.117 1 97.19 225 LYS A C 1
ATOM 1712 O O . LYS A 1 225 ? 6.996 -36.281 -14.656 1 97.19 225 LYS A O 1
ATOM 1717 N N . VAL A 1 226 ? 8.672 -34.781 -14.469 1 98.06 226 VAL A N 1
ATOM 1718 C CA . VAL A 1 226 ? 8.305 -34.344 -13.133 1 98.06 226 VAL A CA 1
ATOM 1719 C C . VAL A 1 226 ? 8.352 -32.812 -13.07 1 98.06 226 VAL A C 1
ATOM 1721 O O . VAL A 1 226 ? 9.328 -32.188 -13.5 1 98.06 226 VAL A O 1
ATOM 1724 N N . PHE A 1 227 ? 7.277 -32.188 -12.609 1 98.69 227 PHE A N 1
ATOM 1725 C CA . PHE A 1 227 ? 7.215 -30.766 -12.383 1 98.69 227 PHE A CA 1
ATOM 1726 C C . PHE A 1 227 ? 7.359 -30.438 -10.906 1 98.69 227 PHE A C 1
ATOM 1728 O O . PHE A 1 227 ? 6.66 -31.016 -10.062 1 98.69 227 PHE A O 1
ATOM 1735 N N . ILE A 1 228 ? 8.25 -29.531 -10.594 1 98.81 228 ILE A N 1
ATOM 1736 C CA . ILE A 1 228 ? 8.461 -29.078 -9.227 1 98.81 228 ILE A CA 1
ATOM 1737 C C . ILE A 1 228 ? 8.172 -27.594 -9.125 1 98.81 228 ILE A C 1
ATOM 1739 O O . ILE A 1 228 ? 8.828 -26.781 -9.781 1 98.81 228 ILE A O 1
ATOM 1743 N N . GLY A 1 229 ? 7.191 -27.234 -8.375 1 98.69 229 GLY A N 1
ATOM 1744 C CA . GLY A 1 229 ? 6.883 -25.844 -8.062 1 98.69 229 GLY A CA 1
ATOM 1745 C C . GLY A 1 229 ? 7.145 -25.484 -6.617 1 98.69 229 GLY A C 1
ATOM 1746 O O . GLY A 1 229 ? 6.617 -26.141 -5.707 1 98.69 229 GLY A O 1
ATOM 1747 N N . ALA A 1 230 ? 7.949 -24.484 -6.414 1 98.56 230 ALA A N 1
ATOM 1748 C CA . ALA A 1 230 ? 8.297 -24.078 -5.055 1 98.56 230 ALA A CA 1
ATOM 1749 C C . ALA A 1 230 ? 8.023 -22.594 -4.844 1 98.56 230 ALA A C 1
ATOM 1751 O O . ALA A 1 230 ? 8.414 -21.75 -5.672 1 98.56 230 ALA A O 1
ATOM 1752 N N . ILE A 1 231 ? 7.367 -22.281 -3.719 1 97.56 231 ILE A N 1
ATOM 1753 C CA . ILE A 1 231 ? 7.023 -20.875 -3.486 1 97.56 231 ILE A CA 1
ATOM 1754 C C . ILE A 1 231 ? 7.293 -20.516 -2.027 1 97.56 231 ILE A C 1
ATOM 1756 O O . ILE A 1 231 ? 7.039 -19.391 -1.605 1 97.56 231 ILE A O 1
ATOM 1760 N N . GLY A 1 232 ? 7.844 -21.359 -1.219 1 94.94 232 GLY A N 1
ATOM 1761 C CA . GLY A 1 232 ? 7.934 -21.172 0.219 1 94.94 232 GLY A CA 1
ATOM 1762 C C . GLY A 1 232 ? 9.164 -20.391 0.64 1 94.94 232 GLY A C 1
ATOM 1763 O O . GLY A 1 232 ? 9.211 -19.844 1.744 1 94.94 232 GLY A O 1
ATOM 1764 N N . SER A 1 233 ? 10.219 -20.469 -0.135 1 93.38 233 SER A N 1
ATOM 1765 C CA . SER A 1 233 ? 11.453 -19.766 0.157 1 93.38 233 SER A CA 1
ATOM 1766 C C . SER A 1 233 ? 11.438 -18.359 -0.433 1 93.38 233 SER A C 1
ATOM 1768 O O . SER A 1 233 ? 11.547 -18.188 -1.648 1 93.38 233 SER A O 1
ATOM 1770 N N . TYR A 1 234 ? 11.32 -17.344 0.505 1 88.44 234 TYR A N 1
ATOM 1771 C CA . TYR A 1 234 ? 11.258 -15.961 0.025 1 88.44 234 TYR A CA 1
ATOM 1772 C C . TYR A 1 234 ? 12.25 -15.078 0.771 1 88.44 234 TYR A C 1
ATOM 1774 O O . TYR A 1 234 ? 12.156 -13.852 0.721 1 88.44 234 TYR A O 1
ATOM 1782 N N . LYS A 1 235 ? 13.133 -15.641 1.549 1 90.06 235 LYS A N 1
ATOM 1783 C CA . LYS A 1 235 ? 14.273 -15.008 2.199 1 90.06 235 LYS A CA 1
ATOM 1784 C C . LYS A 1 235 ? 15.57 -15.75 1.885 1 90.06 235 LYS A C 1
ATOM 1786 O O . LYS A 1 235 ? 15.555 -16.953 1.648 1 90.06 235 LYS A O 1
ATOM 1791 N N . PRO A 1 236 ? 16.656 -15.094 1.995 1 92.81 236 PRO A N 1
ATOM 1792 C CA . PRO A 1 236 ? 17.953 -15.656 1.575 1 92.81 236 PRO A CA 1
ATOM 1793 C C . PRO A 1 236 ? 18.312 -16.922 2.342 1 92.81 236 PRO A C 1
ATOM 1795 O O . PRO A 1 236 ? 19.016 -17.797 1.812 1 92.81 236 PRO A O 1
ATOM 1798 N N . GLN A 1 237 ? 17.781 -17.047 3.516 1 93.81 237 GLN A N 1
ATOM 1799 C CA . GLN A 1 237 ? 18.188 -18.188 4.344 1 93.81 237 GLN A CA 1
ATOM 1800 C C . GLN A 1 237 ? 17.203 -19.344 4.199 1 93.81 237 GLN A C 1
ATOM 1802 O O . GLN A 1 237 ? 17.406 -20.406 4.789 1 93.81 237 GLN A O 1
ATOM 1807 N N . MET A 1 238 ? 16.188 -19.141 3.439 1 94.81 238 MET A N 1
ATOM 1808 C CA . MET A 1 238 ? 15.195 -20.188 3.24 1 94.81 238 MET A CA 1
ATOM 1809 C C . MET A 1 238 ? 15.508 -21.016 2 1 94.81 238 MET A C 1
ATOM 1811 O O . MET A 1 238 ? 16.031 -20.484 1.014 1 94.81 238 MET A O 1
ATOM 1815 N N . ILE A 1 239 ? 15.195 -22.312 2.064 1 96.62 239 ILE A N 1
ATOM 1816 C CA . ILE A 1 239 ? 15.461 -23.203 0.941 1 96.62 239 ILE A CA 1
ATOM 1817 C C . ILE A 1 239 ? 14.438 -24.328 0.932 1 96.62 239 ILE A C 1
ATOM 1819 O O . ILE A 1 239 ? 14.102 -24.891 1.983 1 96.62 239 ILE A O 1
ATOM 1823 N N . GLU A 1 240 ? 13.867 -24.609 -0.253 1 97.25 240 GLU A N 1
ATOM 1824 C CA . GLU A 1 240 ? 12.852 -25.656 -0.38 1 97.25 240 GLU A CA 1
ATOM 1825 C C . GLU A 1 240 ? 13.344 -26.797 -1.263 1 97.25 240 GLU A C 1
ATOM 1827 O O . GLU A 1 240 ? 12.922 -27.938 -1.094 1 97.25 240 GLU A O 1
ATOM 1832 N N . ILE A 1 241 ? 14.211 -26.516 -2.186 1 97.94 241 ILE A N 1
ATOM 1833 C CA . ILE A 1 241 ? 14.672 -27.5 -3.156 1 97.94 241 ILE A CA 1
ATOM 1834 C C . ILE A 1 241 ? 16.172 -27.75 -2.973 1 97.94 241 ILE A C 1
ATOM 1836 O O . ILE A 1 241 ? 16.953 -26.812 -2.93 1 97.94 241 ILE A O 1
ATOM 1840 N N . ASP A 1 242 ? 16.531 -29.016 -2.984 1 97 242 ASP A N 1
ATOM 1841 C CA . ASP A 1 242 ? 17.922 -29.422 -2.889 1 97 242 ASP A CA 1
ATOM 1842 C C . ASP A 1 242 ? 18.75 -28.859 -4.043 1 97 242 ASP A C 1
ATOM 1844 O O . ASP A 1 242 ? 18.375 -29 -5.207 1 97 242 ASP A O 1
ATOM 1848 N N . GLY A 1 243 ? 19.875 -28.203 -3.652 1 97.69 243 GLY A N 1
ATOM 1849 C CA . GLY A 1 243 ? 20.734 -27.625 -4.668 1 97.69 243 GLY A CA 1
ATOM 1850 C C . GLY A 1 243 ? 21.219 -28.641 -5.695 1 97.69 243 GLY A C 1
ATOM 1851 O O . GLY A 1 243 ? 21.281 -28.328 -6.887 1 97.69 243 GLY A O 1
ATOM 1852 N N . ASP A 1 244 ? 21.547 -29.781 -5.27 1 97.19 244 ASP A N 1
ATOM 1853 C CA . ASP A 1 244 ? 21.984 -30.844 -6.168 1 97.19 244 ASP A CA 1
ATOM 1854 C C . ASP A 1 244 ? 20.875 -31.219 -7.148 1 97.19 244 ASP A C 1
ATOM 1856 O O . ASP A 1 244 ? 21.141 -31.5 -8.32 1 97.19 244 ASP A O 1
ATOM 1860 N N . LEU A 1 245 ? 19.703 -31.266 -6.609 1 98.19 245 LEU A N 1
ATOM 1861 C CA . LEU A 1 245 ? 18.562 -31.531 -7.477 1 98.19 245 LEU A CA 1
ATOM 1862 C C . LEU A 1 245 ? 18.469 -30.5 -8.594 1 98.19 245 LEU A C 1
ATOM 1864 O O . LEU A 1 245 ? 18.344 -30.859 -9.766 1 98.19 245 LEU A O 1
ATOM 1868 N N . ILE A 1 246 ? 18.609 -29.234 -8.266 1 98.69 246 ILE A N 1
ATOM 1869 C CA . ILE A 1 246 ? 18.5 -28.172 -9.242 1 98.69 246 ILE A CA 1
ATOM 1870 C C . ILE A 1 246 ? 19.625 -28.312 -10.281 1 98.69 246 ILE A C 1
ATOM 1872 O O . ILE A 1 246 ? 19.359 -28.25 -11.484 1 98.69 246 ILE A O 1
ATOM 1876 N N . LYS A 1 247 ? 20.797 -28.547 -9.844 1 98.31 247 LYS A N 1
ATOM 1877 C CA . LYS A 1 247 ? 21.969 -28.609 -10.727 1 98.31 247 LYS A CA 1
ATOM 1878 C C . LYS A 1 247 ? 21.953 -29.891 -11.562 1 98.31 247 LYS A C 1
ATOM 1880 O O . LYS A 1 247 ? 21.906 -29.844 -12.789 1 98.31 247 LYS A O 1
ATOM 1885 N N . LYS A 1 248 ? 21.797 -31.062 -10.945 1 98 248 LYS A N 1
ATOM 1886 C CA . LYS A 1 248 ? 21.984 -32.375 -11.594 1 98 248 LYS A CA 1
ATOM 1887 C C . LYS A 1 248 ? 20.781 -32.719 -12.453 1 98 248 LYS A C 1
ATOM 1889 O O . LYS A 1 248 ? 20.938 -33.281 -13.547 1 98 248 LYS A O 1
ATOM 1894 N N . GLU A 1 249 ? 19.656 -32.406 -11.945 1 97.75 249 GLU A N 1
ATOM 1895 C CA . GLU A 1 249 ? 18.453 -32.969 -12.578 1 97.75 249 GLU A CA 1
ATOM 1896 C C . GLU A 1 249 ? 17.859 -31.953 -13.562 1 97.75 249 GLU A C 1
ATOM 1898 O O . GLU A 1 249 ? 17.031 -32.312 -14.406 1 97.75 249 GLU A O 1
ATOM 1903 N N . CYS A 1 250 ? 18.297 -30.688 -13.492 1 98.38 250 CYS A N 1
ATOM 1904 C CA . CYS A 1 250 ? 17.703 -29.688 -14.352 1 98.38 250 CYS A CA 1
ATOM 1905 C C . CYS A 1 250 ? 18.781 -28.922 -15.133 1 98.38 250 CYS A C 1
ATOM 1907 O O . CYS A 1 250 ? 18.922 -29.109 -16.344 1 98.38 250 CYS A O 1
ATOM 1909 N N . LEU A 1 251 ? 19.672 -28.234 -14.445 1 98.5 251 LEU A N 1
ATOM 1910 C CA . LEU A 1 251 ? 20.609 -27.344 -15.109 1 98.5 251 LEU A CA 1
ATOM 1911 C C . LEU A 1 251 ? 21.594 -28.125 -15.977 1 98.5 251 LEU A C 1
ATOM 1913 O O . LEU A 1 251 ? 21.812 -27.781 -17.141 1 98.5 251 LEU A O 1
ATOM 1917 N N . ASP A 1 252 ? 22.156 -29.172 -15.438 1 98.19 252 ASP A N 1
ATOM 1918 C CA . ASP A 1 252 ? 23.141 -29.984 -16.141 1 98.19 252 ASP A CA 1
ATOM 1919 C C . ASP A 1 252 ? 22.516 -30.688 -17.344 1 98.19 252 ASP A C 1
ATOM 1921 O O . ASP A 1 252 ? 23.234 -31.172 -18.219 1 98.19 252 ASP A O 1
ATOM 1925 N N . LYS A 1 253 ? 21.25 -30.75 -17.406 1 97.94 253 LYS A N 1
ATOM 1926 C CA . LYS A 1 253 ? 20.547 -31.438 -18.484 1 97.94 253 LYS A CA 1
ATOM 1927 C C . LYS A 1 253 ? 20.031 -30.438 -19.516 1 97.94 253 LYS A C 1
ATOM 1929 O O . LYS A 1 253 ? 19.266 -30.797 -20.422 1 97.94 253 LYS A O 1
ATOM 1934 N N . GLY A 1 254 ? 20.359 -29.203 -19.375 1 97.69 254 GLY A N 1
ATOM 1935 C CA . GLY A 1 254 ? 20.047 -28.188 -20.375 1 97.69 254 GLY A CA 1
ATOM 1936 C C . GLY A 1 254 ? 18.844 -27.328 -20.016 1 97.69 254 GLY A C 1
ATOM 1937 O O . GLY A 1 254 ? 18.453 -26.438 -20.766 1 97.69 254 GLY A O 1
ATOM 1938 N N . GLY A 1 255 ? 18.297 -27.625 -18.875 1 98.38 255 GLY A N 1
ATOM 1939 C CA . GLY A 1 255 ? 17.141 -26.844 -18.438 1 98.38 255 GLY A CA 1
ATOM 1940 C C . GLY A 1 255 ? 17.531 -25.609 -17.656 1 98.38 255 GLY A C 1
ATOM 1941 O O . GLY A 1 255 ? 18.688 -25.438 -17.281 1 98.38 255 GLY A O 1
ATOM 1942 N N . ARG A 1 256 ? 16.594 -24.719 -17.484 1 98.69 256 ARG A N 1
ATOM 1943 C CA . ARG A 1 256 ? 16.672 -23.562 -16.609 1 98.69 256 ARG A CA 1
ATOM 1944 C C . ARG A 1 256 ? 15.508 -23.547 -15.617 1 98.69 256 ARG A C 1
ATOM 1946 O O . ARG A 1 256 ? 14.477 -24.188 -15.859 1 98.69 256 ARG A O 1
ATOM 1953 N N . VAL A 1 257 ? 15.727 -22.875 -14.492 1 98.88 257 VAL A N 1
ATOM 1954 C CA . VAL A 1 257 ? 14.641 -22.719 -13.531 1 98.88 257 VAL A CA 1
ATOM 1955 C C . VAL A 1 257 ? 13.711 -21.594 -13.984 1 98.88 257 VAL A C 1
ATOM 1957 O O . VAL A 1 257 ? 14.172 -20.484 -14.281 1 98.88 257 VAL A O 1
ATOM 1960 N N . ILE A 1 258 ? 12.414 -21.906 -14.102 1 98.88 258 ILE A N 1
ATOM 1961 C CA . ILE A 1 258 ? 11.414 -20.906 -14.453 1 98.88 258 ILE A CA 1
ATOM 1962 C C . ILE A 1 258 ? 11.086 -20.047 -13.227 1 98.88 258 ILE A C 1
ATOM 1964 O O . ILE A 1 258 ? 10.75 -20.594 -12.164 1 98.88 258 ILE A O 1
ATOM 1968 N N . VAL A 1 259 ? 11.18 -18.734 -13.375 1 98.81 259 VAL A N 1
ATOM 1969 C CA . VAL A 1 259 ? 10.961 -17.812 -12.25 1 98.81 259 VAL A CA 1
ATOM 1970 C C . VAL A 1 259 ? 9.992 -16.719 -12.672 1 98.81 259 VAL A C 1
ATOM 1972 O O . VAL A 1 259 ? 9.766 -16.5 -13.859 1 98.81 259 VAL A O 1
ATOM 1975 N N . ASP A 1 260 ? 9.367 -16.078 -11.664 1 98.5 260 ASP A N 1
ATOM 1976 C CA . ASP A 1 260 ? 8.508 -14.938 -11.969 1 98.5 260 ASP A CA 1
ATOM 1977 C C . ASP A 1 260 ? 9.336 -13.688 -12.258 1 98.5 260 ASP A C 1
ATOM 1979 O O . ASP A 1 260 ? 8.93 -12.844 -13.055 1 98.5 260 ASP A O 1
ATOM 1983 N N . SER A 1 261 ? 10.438 -13.539 -11.609 1 98 261 SER A N 1
ATOM 1984 C CA . SER A 1 261 ? 11.398 -12.453 -11.805 1 98 261 SER A CA 1
ATOM 1985 C C . SER A 1 261 ? 12.82 -12.922 -11.516 1 98 261 SER A C 1
ATOM 1987 O O . SER A 1 261 ? 13.125 -13.352 -10.398 1 98 261 SER A O 1
ATOM 1989 N N . VAL A 1 262 ? 13.664 -12.773 -12.492 1 98.12 262 VAL A N 1
ATOM 1990 C CA . VAL A 1 262 ? 15.055 -13.18 -12.328 1 98.12 262 VAL A CA 1
ATOM 1991 C C . VAL A 1 262 ? 15.711 -12.344 -11.234 1 98.12 262 VAL A C 1
ATOM 1993 O O . VAL A 1 262 ? 16.328 -12.883 -10.312 1 98.12 262 VAL A O 1
ATOM 1996 N N . THR A 1 263 ? 15.484 -11.047 -11.289 1 96.69 263 THR A N 1
ATOM 1997 C CA . THR A 1 263 ? 16.109 -10.125 -10.352 1 96.69 263 THR A CA 1
ATOM 1998 C C . THR A 1 263 ? 15.633 -10.414 -8.922 1 96.69 263 THR A C 1
ATOM 2000 O O . THR A 1 263 ? 16.438 -10.508 -8.008 1 96.69 263 THR A O 1
ATOM 2003 N N . ASP A 1 264 ? 14.367 -10.594 -8.75 1 96.25 264 ASP A N 1
ATOM 2004 C CA . ASP A 1 264 ? 13.82 -10.781 -7.418 1 96.25 264 ASP A CA 1
ATOM 2005 C C . ASP A 1 264 ? 14.203 -12.148 -6.855 1 96.25 264 ASP A C 1
ATOM 2007 O O . ASP A 1 264 ? 14.508 -12.273 -5.668 1 96.25 264 ASP A O 1
ATOM 2011 N N . CYS A 1 265 ? 14.172 -13.125 -7.68 1 97.38 265 CYS A N 1
ATOM 2012 C CA . CYS A 1 265 ? 14.516 -14.469 -7.215 1 97.38 265 CYS A CA 1
ATOM 2013 C C . CYS A 1 265 ? 15.984 -14.547 -6.812 1 97.38 265 CYS A C 1
ATOM 2015 O O . CYS A 1 265 ? 16.328 -15.195 -5.82 1 97.38 265 CYS A O 1
ATOM 2017 N N . LEU A 1 266 ? 16.875 -13.938 -7.547 1 97.25 266 LEU A N 1
ATOM 2018 C CA . LEU A 1 266 ? 18.297 -13.953 -7.215 1 97.25 266 LEU A CA 1
ATOM 2019 C C . LEU A 1 266 ? 18.547 -13.219 -5.902 1 97.25 266 LEU A C 1
ATOM 2021 O O . LEU A 1 266 ? 19.484 -13.555 -5.172 1 97.25 266 LEU A O 1
ATOM 2025 N N . ALA A 1 267 ? 17.688 -12.258 -5.59 1 95.06 267 ALA A N 1
ATOM 2026 C CA . ALA A 1 267 ? 17.859 -11.461 -4.383 1 95.06 267 ALA A CA 1
ATOM 2027 C C . ALA A 1 267 ? 17.25 -12.156 -3.168 1 95.06 267 ALA A C 1
ATOM 2029 O O . ALA A 1 267 ? 17.734 -11.984 -2.045 1 95.06 267 ALA A O 1
ATOM 2030 N N . GLU A 1 268 ? 16.25 -13.062 -3.424 1 94.25 268 GLU A N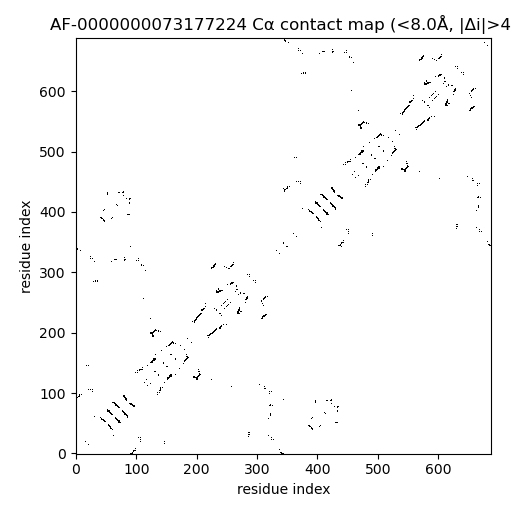 1
ATOM 2031 C CA . GLU A 1 268 ? 15.414 -13.445 -2.287 1 94.25 268 GLU A CA 1
ATOM 2032 C C . GLU A 1 268 ? 15.438 -14.961 -2.078 1 94.25 268 GLU A C 1
ATOM 2034 O O . GLU A 1 268 ? 15.289 -15.438 -0.952 1 94.25 268 GLU A O 1
ATOM 2039 N N . ALA A 1 269 ? 15.562 -15.703 -3.084 1 94.94 269 ALA A N 1
ATOM 2040 C CA . ALA A 1 269 ? 15.43 -17.156 -2.975 1 94.94 269 ALA A CA 1
ATOM 2041 C C . ALA A 1 269 ? 16.734 -17.797 -2.504 1 94.94 269 ALA A C 1
ATOM 2043 O O . ALA A 1 269 ? 17.75 -17.719 -3.195 1 94.94 269 ALA A O 1
ATOM 2044 N N . GLY A 1 270 ? 16.688 -18.438 -1.421 1 96 270 GLY A N 1
ATOM 2045 C CA . GLY A 1 270 ? 17.859 -19.094 -0.89 1 96 270 GLY A CA 1
ATOM 2046 C C . GLY A 1 270 ? 18.391 -20.203 -1.796 1 96 270 GLY A C 1
ATOM 2047 O O . GLY A 1 270 ? 19.578 -20.484 -1.807 1 96 270 GLY A O 1
ATOM 2048 N N . GLU A 1 271 ? 17.531 -20.828 -2.594 1 95.88 271 GLU A N 1
ATOM 2049 C CA . GLU A 1 271 ? 17.953 -21.844 -3.557 1 95.88 271 GLU A CA 1
ATOM 2050 C C . GLU A 1 271 ? 19.125 -21.359 -4.398 1 95.88 271 GLU A C 1
ATOM 2052 O O . GLU A 1 271 ? 20.062 -22.109 -4.652 1 95.88 271 GLU A O 1
ATOM 2057 N N . PHE A 1 272 ? 19.016 -20.109 -4.758 1 97.56 272 PHE A N 1
ATOM 2058 C CA . PHE A 1 272 ? 19.969 -19.594 -5.727 1 97.56 272 PHE A CA 1
ATOM 2059 C C . PHE A 1 272 ? 21.188 -18.984 -5.02 1 97.56 272 PHE A C 1
ATOM 2061 O O . PHE A 1 272 ? 22.328 -19.203 -5.438 1 97.56 272 PHE A O 1
ATOM 2068 N N . ILE A 1 273 ? 20.938 -18.328 -3.951 1 96.38 273 ILE A N 1
ATOM 2069 C CA . ILE A 1 273 ? 22 -17.656 -3.199 1 96.38 273 ILE A CA 1
ATOM 2070 C C . ILE A 1 273 ? 22.938 -18.688 -2.584 1 96.38 273 ILE A C 1
ATOM 2072 O O . ILE A 1 273 ? 24.156 -18.609 -2.754 1 96.38 273 ILE A O 1
ATOM 2076 N N . LEU A 1 274 ? 22.406 -19.703 -1.972 1 95.88 274 LEU A N 1
ATOM 2077 C CA . LEU A 1 274 ? 23.188 -20.672 -1.195 1 95.88 274 LEU A CA 1
ATOM 2078 C C . LEU A 1 274 ? 23.875 -21.672 -2.111 1 95.88 274 LEU A C 1
ATOM 2080 O O . LEU A 1 274 ? 24.828 -22.344 -1.696 1 95.88 274 LEU A O 1
ATOM 2084 N N . ASN A 1 275 ? 23.406 -21.844 -3.342 1 96.88 275 ASN A N 1
ATOM 2085 C CA . ASN A 1 275 ? 23.953 -22.859 -4.234 1 96.88 275 ASN A CA 1
ATOM 2086 C C . ASN A 1 275 ? 24.688 -22.234 -5.414 1 96.88 275 ASN A C 1
ATOM 2088 O O . ASN A 1 275 ? 25 -22.906 -6.391 1 96.88 275 ASN A O 1
ATOM 2092 N N . ASP A 1 276 ? 24.891 -20.891 -5.406 1 96.62 276 ASP A N 1
ATOM 2093 C CA . ASP A 1 276 ? 25.641 -20.141 -6.418 1 96.62 276 ASP A CA 1
ATOM 2094 C C . ASP A 1 276 ? 25.031 -20.328 -7.805 1 96.62 276 ASP A C 1
ATOM 2096 O O . ASP A 1 276 ? 25.734 -20.703 -8.75 1 96.62 276 ASP A O 1
ATOM 2100 N N . ILE A 1 277 ? 23.781 -20.25 -7.844 1 97.81 277 ILE A N 1
ATOM 2101 C CA . ILE A 1 277 ? 23.047 -20.328 -9.102 1 97.81 277 ILE A CA 1
ATOM 2102 C C . ILE A 1 277 ? 22.75 -18.906 -9.602 1 97.81 277 ILE A C 1
ATOM 2104 O O . ILE A 1 277 ? 22.094 -18.141 -8.906 1 97.81 277 ILE A O 1
ATOM 2108 N N . GLY A 1 278 ? 23.188 -18.594 -10.805 1 97.94 278 GLY A N 1
ATOM 2109 C CA . GLY A 1 278 ? 23.141 -17.219 -11.281 1 97.94 278 GLY A CA 1
ATOM 2110 C C . GLY A 1 278 ? 22.109 -17 -12.367 1 97.94 278 GLY A C 1
ATOM 2111 O O . GLY A 1 278 ? 21.281 -17.875 -12.633 1 97.94 278 GLY A O 1
ATOM 2112 N N . LYS A 1 279 ? 22.141 -15.852 -12.93 1 98.06 279 LYS A N 1
ATOM 2113 C CA . LYS A 1 279 ? 21.156 -15.344 -13.875 1 98.06 279 LYS A CA 1
ATOM 2114 C C . LYS A 1 279 ? 21.047 -16.25 -15.094 1 98.06 279 LYS A C 1
ATOM 2116 O O . LYS A 1 279 ? 19.953 -16.469 -15.617 1 98.06 279 LYS A O 1
ATOM 2121 N N . GLU A 1 280 ? 22.109 -16.859 -15.492 1 97.75 280 GLU A N 1
ATOM 2122 C CA . GLU A 1 280 ? 22.141 -17.672 -16.703 1 97.75 280 GLU A CA 1
ATOM 2123 C C . GLU A 1 280 ? 21.359 -18.969 -16.531 1 97.75 280 GLU A C 1
ATOM 2125 O O . GLU A 1 280 ? 21 -19.609 -17.516 1 97.75 280 GLU A O 1
ATOM 2130 N N . SER A 1 281 ? 21.078 -19.312 -15.312 1 98.56 281 SER A N 1
ATOM 2131 C CA . SER A 1 281 ? 20.406 -20.547 -14.992 1 98.56 281 SER A CA 1
ATOM 2132 C C . SER A 1 281 ? 18.891 -20.344 -14.867 1 98.56 281 SER A C 1
ATOM 2134 O O . SER A 1 281 ? 18.156 -21.297 -14.602 1 98.56 281 SER A O 1
ATOM 2136 N N . LEU A 1 282 ? 18.469 -19.125 -15.016 1 98.81 282 LEU A N 1
ATOM 2137 C CA . LEU A 1 282 ? 17.078 -18.766 -14.773 1 98.81 282 LEU A CA 1
ATOM 2138 C C . LEU A 1 282 ? 16.406 -18.266 -16.047 1 98.81 282 LEU A C 1
ATOM 2140 O O . LEU A 1 282 ? 17.094 -17.766 -16.953 1 98.81 282 LEU A O 1
ATOM 2144 N N . VAL A 1 283 ? 15.125 -18.469 -16.156 1 98.81 283 VAL A N 1
ATOM 2145 C CA . VAL A 1 283 ? 14.32 -17.938 -17.25 1 98.81 283 VAL A CA 1
ATOM 2146 C C . VAL A 1 283 ? 12.984 -17.422 -16.703 1 98.81 283 VAL A C 1
ATOM 2148 O O . VAL A 1 283 ? 12.375 -18.062 -15.844 1 98.81 283 VAL A O 1
ATOM 2151 N N . GLU A 1 284 ? 12.578 -16.266 -17.078 1 98.81 284 GLU A N 1
ATOM 2152 C CA . GLU A 1 284 ? 11.328 -15.695 -16.594 1 98.81 284 GLU A CA 1
ATOM 2153 C C . GLU A 1 284 ? 10.125 -16.344 -17.266 1 98.81 284 GLU A C 1
ATOM 2155 O O . GLU A 1 284 ? 10.125 -16.547 -18.484 1 98.81 284 GLU A O 1
ATOM 2160 N N . LEU A 1 285 ? 9.148 -16.609 -16.5 1 98.88 285 LEU A N 1
ATOM 2161 C CA . LEU A 1 285 ? 7.91 -17.25 -16.938 1 98.88 285 LEU A CA 1
ATOM 2162 C C . LEU A 1 285 ? 7.285 -16.484 -18.094 1 98.88 285 LEU A C 1
ATOM 2164 O O . LEU A 1 285 ? 6.879 -17.094 -19.094 1 98.88 285 LEU A O 1
ATOM 2168 N N . ALA A 1 286 ? 7.211 -15.164 -18.047 1 98.81 286 ALA A N 1
ATOM 2169 C CA . ALA A 1 286 ? 6.59 -14.336 -19.078 1 98.81 286 ALA A CA 1
ATOM 2170 C C . ALA A 1 286 ? 7.277 -14.531 -20.422 1 98.81 286 ALA A C 1
ATOM 2172 O O . ALA A 1 286 ? 6.621 -14.539 -21.469 1 98.81 286 ALA A O 1
ATOM 2173 N N . SER A 1 287 ? 8.586 -14.734 -20.422 1 98.75 287 SER A N 1
ATOM 2174 C CA . SER A 1 287 ? 9.375 -14.797 -21.641 1 98.75 287 SER A CA 1
ATOM 2175 C C . SER A 1 287 ? 9.039 -16.047 -22.453 1 98.75 287 SER A C 1
ATOM 2177 O O . SER A 1 287 ? 9.117 -16.031 -23.688 1 98.75 287 SER A O 1
ATOM 2179 N N . ILE A 1 288 ? 8.648 -17.109 -21.781 1 98.31 288 ILE A N 1
ATOM 2180 C CA . ILE A 1 288 ? 8.383 -18.375 -22.484 1 98.31 288 ILE A CA 1
ATOM 2181 C C . ILE A 1 288 ? 7.012 -18.312 -23.141 1 98.31 288 ILE A C 1
ATOM 2183 O O . ILE A 1 288 ? 6.656 -19.188 -23.938 1 98.31 288 ILE A O 1
ATOM 2187 N N . TYR A 1 289 ? 6.199 -17.281 -22.859 1 98.56 289 TYR A N 1
ATOM 2188 C CA . TYR A 1 289 ? 4.871 -17.125 -23.453 1 98.56 289 TYR A CA 1
ATOM 2189 C C . TYR A 1 289 ? 4.871 -16.078 -24.547 1 98.56 289 TYR A C 1
ATOM 2191 O O . TYR A 1 289 ? 3.855 -15.867 -25.219 1 98.56 289 TYR A O 1
ATOM 2199 N N . LEU A 1 290 ? 6.016 -15.445 -24.812 1 98.56 290 LEU A N 1
ATOM 2200 C CA . LEU A 1 290 ? 6.082 -14.398 -25.828 1 98.56 290 LEU A CA 1
ATOM 2201 C C . LEU A 1 290 ? 5.977 -15 -27.234 1 98.56 290 LEU A C 1
ATOM 2203 O O . LEU A 1 290 ? 6.422 -16.125 -27.469 1 98.56 290 LEU A O 1
ATOM 2207 N N . ASP A 1 291 ? 5.438 -14.219 -28.141 1 97.19 291 ASP A N 1
ATOM 2208 C CA . ASP A 1 291 ? 5.371 -14.633 -29.531 1 97.19 291 ASP A CA 1
ATOM 2209 C C . ASP A 1 291 ? 6.773 -14.812 -30.109 1 97.19 291 ASP A C 1
ATOM 2211 O O . ASP A 1 291 ? 7.004 -15.727 -30.922 1 97.19 291 ASP A O 1
ATOM 2215 N N . ASP A 1 292 ? 7.656 -13.938 -29.766 1 97.56 292 ASP A N 1
ATOM 2216 C CA . ASP A 1 292 ? 9.062 -13.992 -30.156 1 97.56 292 ASP A CA 1
ATOM 2217 C C . ASP A 1 292 ? 9.969 -14.078 -28.938 1 97.56 292 ASP A C 1
ATOM 2219 O O . ASP A 1 292 ? 10.648 -13.109 -28.594 1 97.56 292 ASP A O 1
ATOM 2223 N N . PRO A 1 293 ? 10.016 -15.266 -28.359 1 98.25 293 PRO A N 1
ATOM 2224 C CA . PRO A 1 293 ? 10.812 -15.422 -27.141 1 98.25 293 PRO A CA 1
ATOM 2225 C C . PRO A 1 293 ? 12.305 -15.203 -27.375 1 98.25 293 PRO A C 1
ATOM 2227 O O . PRO A 1 293 ? 12.82 -15.531 -28.453 1 98.25 293 PRO A O 1
ATOM 2230 N N . PRO A 1 294 ? 12.977 -14.617 -26.438 1 98.19 294 PRO A N 1
ATOM 2231 C CA . PRO A 1 294 ? 14.43 -14.523 -26.547 1 98.19 294 PRO A CA 1
ATOM 2232 C C . PRO A 1 294 ? 15.109 -15.898 -26.531 1 98.19 294 PRO A C 1
ATOM 2234 O O . PRO A 1 294 ? 14.453 -16.906 -26.281 1 98.19 294 PRO A O 1
ATOM 2237 N N . GLU A 1 295 ? 16.359 -15.922 -26.75 1 98 295 GLU A N 1
ATOM 2238 C CA . GLU A 1 295 ? 17.125 -17.141 -26.984 1 98 295 GLU A CA 1
ATOM 2239 C C . GLU A 1 295 ? 17 -18.094 -25.781 1 98 295 GLU A C 1
ATOM 2241 O O . GLU A 1 295 ? 16.797 -19.297 -25.953 1 98 295 GLU A O 1
ATOM 2246 N N . ASP A 1 296 ? 17.188 -17.578 -24.625 1 97.44 296 ASP A N 1
ATOM 2247 C CA . ASP A 1 296 ? 17.125 -18.406 -23.422 1 97.44 296 ASP A CA 1
ATOM 2248 C C . ASP A 1 296 ? 15.742 -19.016 -23.25 1 97.44 296 ASP A C 1
ATOM 2250 O O . ASP A 1 296 ? 15.617 -20.188 -22.875 1 97.44 296 ASP A O 1
ATOM 2254 N N . ALA A 1 297 ? 14.703 -18.297 -23.547 1 98.56 297 ALA A N 1
ATOM 2255 C CA . ALA A 1 297 ? 13.336 -18.797 -23.469 1 98.56 297 ALA A CA 1
ATOM 2256 C C . ALA A 1 297 ? 13.078 -19.844 -24.547 1 98.56 297 ALA A C 1
ATOM 2258 O O . ALA A 1 297 ? 12.367 -20.828 -24.328 1 98.56 297 ALA A O 1
ATOM 2259 N N . GLN A 1 298 ? 13.625 -19.641 -25.734 1 98.31 298 GLN A N 1
ATOM 2260 C CA . GLN A 1 298 ? 13.508 -20.625 -26.812 1 98.31 298 GLN A CA 1
ATOM 2261 C C . GLN A 1 298 ? 14.141 -21.953 -26.406 1 98.31 298 GLN A C 1
ATOM 2263 O O . GLN A 1 298 ? 13.57 -23.016 -26.625 1 98.31 298 GLN A O 1
ATOM 2268 N N . LYS A 1 299 ? 15.281 -21.828 -25.875 1 98.12 299 LYS A N 1
ATOM 2269 C CA . LYS A 1 299 ? 15.977 -23.016 -25.391 1 98.12 299 LYS A CA 1
ATOM 2270 C C . LYS A 1 299 ? 15.156 -23.734 -24.328 1 98.12 299 LYS A C 1
ATOM 2272 O O . LYS A 1 299 ? 15.102 -24.969 -24.297 1 98.12 299 LYS A O 1
ATOM 2277 N N . GLN A 1 300 ? 14.625 -22.969 -23.438 1 98.69 300 GLN A N 1
ATOM 2278 C CA . GLN A 1 300 ? 13.805 -23.562 -22.391 1 98.69 300 GLN A CA 1
ATOM 2279 C C . GLN A 1 300 ? 12.578 -24.25 -22.969 1 98.69 300 GLN A C 1
ATOM 2281 O O . GLN A 1 300 ? 12.164 -25.312 -22.5 1 98.69 300 GLN A O 1
ATOM 2286 N N . LEU A 1 301 ? 11.977 -23.641 -23.953 1 98.25 301 LEU A N 1
ATOM 2287 C CA . LEU A 1 301 ? 10.828 -24.25 -24.625 1 98.25 301 LEU A CA 1
ATOM 2288 C C . LEU A 1 301 ? 11.219 -25.578 -25.25 1 98.25 301 LEU A C 1
ATOM 2290 O O . LEU A 1 301 ? 10.43 -26.531 -25.234 1 98.25 301 LEU A O 1
ATOM 2294 N N . GLN A 1 302 ? 12.352 -25.672 -25.797 1 97.94 302 GLN A N 1
ATOM 2295 C CA . GLN A 1 302 ? 12.844 -26.922 -26.344 1 97.94 302 GLN A CA 1
ATOM 2296 C C . GLN A 1 302 ? 13.062 -27.953 -25.234 1 97.94 302 GLN A C 1
ATOM 2298 O O . GLN A 1 302 ? 12.695 -29.125 -25.391 1 97.94 302 GLN A O 1
ATOM 2303 N N . TYR A 1 303 ? 13.625 -27.484 -24.172 1 98.25 303 TYR A N 1
ATOM 2304 C CA . TYR A 1 303 ? 13.844 -28.375 -23.031 1 98.25 303 TYR A CA 1
ATOM 2305 C C . TYR A 1 303 ? 12.516 -28.922 -22.516 1 98.25 303 TYR A C 1
ATOM 2307 O O . TYR A 1 303 ? 12.438 -30.078 -22.109 1 98.25 303 TYR A O 1
ATOM 2315 N N . LEU A 1 304 ? 11.523 -28.109 -22.516 1 97.25 304 LEU A N 1
ATOM 2316 C CA . LEU A 1 304 ? 10.227 -28.484 -21.953 1 97.25 304 LEU A CA 1
ATOM 2317 C C . LEU A 1 304 ? 9.602 -29.625 -22.766 1 97.25 304 LEU A C 1
ATOM 2319 O O . LEU A 1 304 ? 8.742 -30.344 -22.266 1 97.25 304 LEU A O 1
ATOM 2323 N N . LYS A 1 305 ? 10.008 -29.828 -23.938 1 95.06 305 LYS A N 1
ATOM 2324 C CA . LYS A 1 305 ? 9.477 -30.891 -24.797 1 95.06 305 LYS A CA 1
ATOM 2325 C C . LYS A 1 305 ? 10.07 -32.25 -24.406 1 95.06 305 LYS A C 1
ATOM 2327 O O . LYS A 1 305 ? 9.367 -33.281 -24.438 1 95.06 305 LYS A O 1
ATOM 2332 N N . THR A 1 306 ? 11.281 -32.25 -24.016 1 93.31 306 THR A N 1
ATOM 2333 C CA . THR A 1 306 ? 11.938 -33.562 -23.891 1 93.31 306 THR A CA 1
ATOM 2334 C C . THR A 1 306 ? 12.562 -33.688 -22.5 1 93.31 306 THR A C 1
ATOM 2336 O O . THR A 1 306 ? 12.93 -34.812 -22.094 1 93.31 306 THR A O 1
ATOM 2339 N N . GLY A 1 307 ? 12.773 -32.594 -21.781 1 96.12 307 GLY A N 1
ATOM 2340 C CA . GLY A 1 307 ? 13.391 -32.625 -20.469 1 96.12 307 GLY A CA 1
ATOM 2341 C C . GLY A 1 307 ? 12.531 -33.312 -19.438 1 96.12 307 GLY A C 1
ATOM 2342 O O . GLY A 1 307 ? 11.297 -33.219 -19.484 1 96.12 307 GLY A O 1
ATOM 2343 N N . ARG A 1 308 ? 13.148 -33.906 -18.484 1 97.44 308 ARG A N 1
ATOM 2344 C CA . ARG A 1 308 ? 12.445 -34.719 -17.484 1 97.44 308 ARG A CA 1
ATOM 2345 C C . ARG A 1 308 ? 12.008 -33.875 -16.312 1 97.44 308 ARG A C 1
ATOM 2347 O O . ARG A 1 308 ? 10.828 -33.875 -15.945 1 97.44 308 ARG A O 1
ATOM 2354 N N . VAL A 1 309 ? 12.961 -33.094 -15.711 1 98.44 309 VAL A N 1
ATOM 2355 C CA . VAL A 1 309 ? 12.672 -32.344 -14.492 1 98.44 309 VAL A CA 1
ATOM 2356 C C . VAL A 1 309 ? 12.5 -30.859 -14.812 1 98.44 309 VAL A C 1
ATOM 2358 O O . VAL A 1 309 ? 13.438 -30.203 -15.266 1 98.44 309 VAL A O 1
ATOM 2361 N N . VAL A 1 310 ? 11.328 -30.328 -14.609 1 98.69 310 VAL A N 1
ATOM 2362 C CA . VAL A 1 310 ? 11 -28.922 -14.797 1 98.69 310 VAL A CA 1
ATOM 2363 C C . VAL A 1 310 ? 10.797 -28.266 -13.438 1 98.69 310 VAL A C 1
ATOM 2365 O O . VAL A 1 310 ? 10.008 -28.734 -12.617 1 98.69 310 VAL A O 1
ATOM 2368 N N . ILE A 1 311 ? 11.5 -27.156 -13.195 1 98.88 311 ILE A N 1
ATOM 2369 C CA . ILE A 1 311 ? 11.445 -26.5 -11.898 1 98.88 311 ILE A CA 1
ATOM 2370 C C . ILE A 1 311 ? 10.93 -25.062 -12.078 1 98.88 311 ILE A C 1
ATOM 2372 O O . ILE A 1 311 ? 11.391 -24.328 -12.953 1 98.88 311 ILE A O 1
ATOM 2376 N N . CYS A 1 312 ? 9.953 -24.719 -11.305 1 98.81 312 CYS A N 1
ATOM 2377 C CA . CYS A 1 312 ? 9.422 -23.375 -11.203 1 98.81 312 CYS A CA 1
ATOM 2378 C C . CYS A 1 312 ? 9.578 -22.828 -9.781 1 98.81 312 CYS A C 1
ATOM 2380 O O . CYS A 1 312 ? 9.102 -23.438 -8.828 1 98.81 312 CYS A O 1
ATOM 2382 N N . LYS A 1 313 ? 10.289 -21.781 -9.609 1 98.62 313 LYS A N 1
ATOM 2383 C CA . LYS A 1 313 ? 10.492 -21.109 -8.328 1 98.62 313 LYS A CA 1
ATOM 2384 C C . LYS A 1 313 ? 9.945 -19.688 -8.367 1 98.62 313 LYS A C 1
ATOM 2386 O O . LYS A 1 313 ? 10.391 -18.859 -9.164 1 98.62 313 LYS A O 1
ATOM 2391 N N . LEU A 1 314 ? 9 -19.422 -7.473 1 98.12 314 LEU A N 1
ATOM 2392 C CA . LEU A 1 314 ? 8.398 -18.094 -7.422 1 98.12 314 LEU A CA 1
ATOM 2393 C C . LEU A 1 314 ? 8.719 -17.406 -6.098 1 98.12 314 LEU A C 1
ATOM 2395 O O . LEU A 1 314 ? 8.82 -18.062 -5.059 1 98.12 314 LEU A O 1
ATOM 2399 N N . VAL A 1 315 ? 8.867 -16.109 -6.156 1 96.12 315 VAL A N 1
ATOM 2400 C CA . VAL A 1 315 ? 8.961 -15.32 -4.93 1 96.12 315 VAL A CA 1
ATOM 2401 C C . VAL A 1 315 ? 7.742 -14.414 -4.797 1 96.12 315 VAL A C 1
ATOM 2403 O O . VAL A 1 315 ? 7.449 -13.906 -3.711 1 96.12 315 VAL A O 1
ATOM 2406 N N . GLY A 1 316 ? 7.031 -14.281 -5.855 1 95.69 316 GLY A N 1
ATOM 2407 C CA . GLY A 1 316 ? 5.801 -13.508 -5.82 1 95.69 316 GLY A CA 1
ATOM 2408 C C . GLY A 1 316 ? 6.004 -12.039 -6.156 1 95.69 316 GLY A C 1
ATOM 2409 O O . GLY A 1 316 ? 6.93 -11.406 -5.645 1 95.69 316 GLY A O 1
ATOM 2410 N N . LEU A 1 317 ? 5.176 -11.461 -7.016 1 97.69 317 LEU A N 1
ATOM 2411 C CA . LEU A 1 317 ? 5.184 -10.062 -7.43 1 97.69 317 LEU A CA 1
ATOM 2412 C C . LEU A 1 317 ? 3.824 -9.414 -7.184 1 97.69 317 LEU A C 1
ATOM 2414 O O . LEU A 1 317 ? 2.785 -10 -7.488 1 97.69 317 LEU A O 1
ATOM 2418 N N . CYS A 1 318 ? 3.861 -8.227 -6.676 1 97.94 318 CYS A N 1
ATOM 2419 C CA . CYS A 1 318 ? 2.629 -7.543 -6.293 1 97.94 318 CYS A CA 1
ATOM 2420 C C . CYS A 1 318 ? 1.729 -7.324 -7.504 1 97.94 318 CYS A C 1
ATOM 2422 O O . CYS A 1 318 ? 0.508 -7.219 -7.363 1 97.94 318 CYS A O 1
ATOM 2424 N N . ILE A 1 319 ? 2.293 -7.254 -8.703 1 98.62 319 ILE A N 1
ATOM 2425 C CA . ILE A 1 319 ? 1.511 -7.023 -9.914 1 98.62 319 ILE A CA 1
ATOM 2426 C C . ILE A 1 319 ? 0.511 -8.164 -10.102 1 98.62 319 ILE A C 1
ATOM 2428 O O . ILE A 1 319 ? -0.552 -7.969 -10.695 1 98.62 319 ILE A O 1
ATOM 2432 N N . MET A 1 320 ? 0.827 -9.391 -9.547 1 98.88 320 MET A N 1
ATOM 2433 C CA . MET A 1 320 ? -0.09 -10.523 -9.625 1 98.88 320 MET A CA 1
ATOM 2434 C C . MET A 1 320 ? -1.343 -10.266 -8.797 1 98.88 320 MET A C 1
ATOM 2436 O O . MET A 1 320 ? -2.459 -10.523 -9.25 1 98.88 320 MET A O 1
ATOM 2440 N N . ASP A 1 321 ? -1.176 -9.727 -7.574 1 98.88 321 ASP A N 1
ATOM 2441 C CA . ASP A 1 321 ? -2.293 -9.398 -6.695 1 98.88 321 ASP A CA 1
ATOM 2442 C C . ASP A 1 321 ? -3.164 -8.305 -7.309 1 98.88 321 ASP A C 1
ATOM 2444 O O . ASP A 1 321 ? -4.395 -8.391 -7.281 1 98.88 321 ASP A O 1
ATOM 2448 N N . ILE A 1 322 ? -2.502 -7.289 -7.879 1 98.94 322 ILE A N 1
ATOM 2449 C CA . ILE A 1 322 ? -3.221 -6.125 -8.391 1 98.94 322 ILE A CA 1
ATOM 2450 C C . ILE A 1 322 ? -4.02 -6.516 -9.633 1 98.94 322 ILE A C 1
ATOM 2452 O O . ILE A 1 322 ? -5.19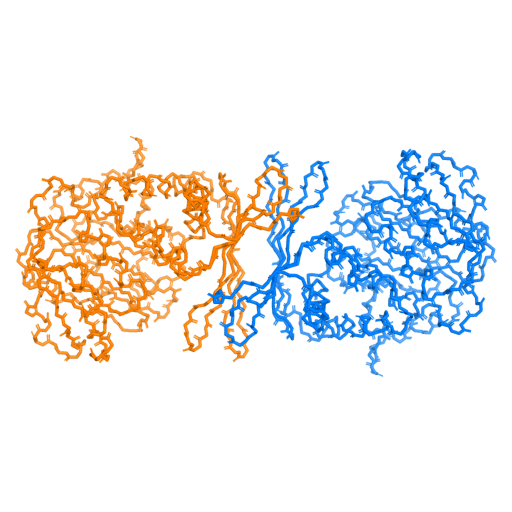5 -6.164 -9.758 1 98.94 322 ILE A O 1
ATOM 2456 N N . SER A 1 323 ? -3.383 -7.273 -10.562 1 98.88 323 SER A N 1
ATOM 2457 C CA . SER A 1 323 ? -4.062 -7.652 -11.797 1 98.88 323 SER A CA 1
ATOM 2458 C C . SER A 1 323 ? -5.188 -8.648 -11.523 1 98.88 323 SER A C 1
ATOM 2460 O O . SER A 1 323 ? -6.332 -8.422 -11.922 1 98.88 323 SER A O 1
ATOM 2462 N N . VAL A 1 324 ? -4.914 -9.711 -10.812 1 98.94 324 VAL A N 1
ATOM 2463 C CA . VAL A 1 324 ? -5.922 -10.727 -10.516 1 98.94 324 VAL A CA 1
ATOM 2464 C C . VAL A 1 324 ? -6.977 -10.148 -9.578 1 98.94 324 VAL A C 1
ATOM 2466 O O . VAL A 1 324 ? -8.172 -10.438 -9.719 1 98.94 324 VAL A O 1
ATOM 2469 N N . GLY A 1 325 ? -6.547 -9.328 -8.602 1 98.94 325 GLY A N 1
ATOM 2470 C CA . GLY A 1 325 ? -7.492 -8.664 -7.723 1 98.94 325 GLY A CA 1
ATOM 2471 C C . GLY A 1 325 ? -8.477 -7.781 -8.469 1 98.94 325 GLY A C 1
ATOM 2472 O O . GLY A 1 325 ? -9.672 -7.77 -8.148 1 98.94 325 GLY A O 1
ATOM 2473 N N . SER A 1 326 ? -7.984 -7.012 -9.43 1 98.88 326 SER A N 1
ATOM 2474 C CA . SER A 1 326 ? -8.852 -6.18 -10.25 1 98.88 326 SER A CA 1
ATOM 2475 C C . SER A 1 326 ? -9.891 -7.023 -10.992 1 98.88 326 SER A C 1
ATOM 2477 O O . SER A 1 326 ? -11.047 -6.633 -11.109 1 98.88 326 SER A O 1
ATOM 2479 N N . PHE A 1 327 ? -9.469 -8.172 -11.516 1 98.88 327 PHE A N 1
ATOM 2480 C CA . PHE A 1 327 ? -10.375 -9.062 -12.234 1 98.88 327 PHE A CA 1
ATOM 2481 C C . PHE A 1 327 ? -11.398 -9.68 -11.281 1 98.88 327 PHE A C 1
ATOM 2483 O O . PHE A 1 327 ? -12.578 -9.797 -11.625 1 98.88 327 PHE A O 1
ATOM 2490 N N . VAL A 1 328 ? -11 -10.086 -10.047 1 98.88 328 VAL A N 1
ATOM 2491 C CA . VAL A 1 328 ? -11.898 -10.609 -9.031 1 98.88 328 VAL A CA 1
ATOM 2492 C C . VAL A 1 328 ? -12.961 -9.562 -8.695 1 98.88 328 VAL A C 1
ATOM 2494 O O . VAL A 1 328 ? -14.141 -9.891 -8.539 1 98.88 328 VAL A O 1
ATOM 2497 N N . LEU A 1 329 ? -12.547 -8.305 -8.586 1 98.81 329 LEU A N 1
ATOM 2498 C CA . LEU A 1 329 ? -13.484 -7.223 -8.297 1 98.81 329 LEU A CA 1
ATOM 2499 C C . LEU A 1 329 ? -14.539 -7.113 -9.391 1 98.81 329 LEU A C 1
ATOM 2501 O O . LEU A 1 329 ? -15.719 -6.91 -9.102 1 98.81 329 LEU A O 1
ATOM 2505 N N . LYS A 1 330 ? -14.078 -7.238 -10.641 1 98.5 330 LYS A N 1
ATOM 2506 C CA . LYS A 1 330 ? -15.016 -7.191 -11.758 1 98.5 330 LYS A CA 1
ATOM 2507 C C . LYS A 1 330 ? -16.016 -8.336 -11.688 1 98.5 330 LYS A C 1
ATOM 2509 O O . LYS A 1 330 ? -17.219 -8.133 -11.938 1 98.5 330 LYS A O 1
ATOM 2514 N N . GLN A 1 331 ? -15.562 -9.531 -11.367 1 98.62 331 GLN A N 1
ATOM 2515 C CA . GLN A 1 331 ? -16.453 -10.68 -11.211 1 98.62 331 GLN A CA 1
ATOM 2516 C C . GLN A 1 331 ? -17.438 -10.461 -10.062 1 98.62 331 GLN A C 1
ATOM 2518 O O . GLN A 1 331 ? -18.594 -10.844 -10.148 1 98.62 331 GLN A O 1
ATOM 2523 N N . ALA A 1 332 ? -16.938 -9.906 -8.977 1 98.81 332 ALA A N 1
ATOM 2524 C CA . ALA A 1 332 ? -17.781 -9.625 -7.816 1 98.81 332 ALA A CA 1
ATOM 2525 C C . ALA A 1 332 ? -18.906 -8.648 -8.172 1 98.81 332 ALA A C 1
ATOM 2527 O O . ALA A 1 332 ? -20.047 -8.828 -7.758 1 98.81 332 ALA A O 1
ATOM 2528 N N . GLU A 1 333 ? -18.516 -7.602 -8.875 1 98.25 333 GLU A N 1
ATOM 2529 C CA . GLU A 1 333 ? -19.516 -6.625 -9.32 1 98.25 333 GLU A CA 1
ATOM 2530 C C . GLU A 1 333 ? -20.594 -7.281 -10.18 1 98.25 333 GLU A C 1
ATOM 2532 O O . GLU A 1 333 ? -21.781 -7.035 -9.984 1 98.25 333 GLU A O 1
ATOM 2537 N N . ARG A 1 334 ? -20.156 -8.141 -11.125 1 97.69 334 ARG A N 1
ATOM 2538 C CA . ARG A 1 334 ? -21.078 -8.828 -12.023 1 97.69 334 ARG A CA 1
ATOM 2539 C C . ARG A 1 334 ? -22.031 -9.734 -11.242 1 97.69 334 ARG A C 1
ATOM 2541 O O . ARG A 1 334 ? -23.203 -9.867 -11.609 1 97.69 334 ARG A O 1
ATOM 2548 N N . ARG A 1 335 ? -21.562 -10.258 -10.172 1 97.88 335 ARG A N 1
ATOM 2549 C CA . ARG A 1 335 ? -22.344 -11.234 -9.414 1 97.88 335 ARG A CA 1
ATOM 2550 C C . ARG A 1 335 ? -22.969 -10.594 -8.18 1 97.88 335 ARG A C 1
ATOM 2552 O O . ARG A 1 335 ? -23.578 -11.281 -7.359 1 97.88 335 ARG A O 1
ATOM 2559 N N . HIS A 1 336 ? -22.781 -9.32 -7.926 1 98.19 336 HIS A N 1
ATOM 2560 C CA . HIS A 1 336 ? -23.328 -8.539 -6.824 1 98.19 336 HIS A CA 1
ATOM 2561 C C . HIS A 1 336 ? -22.875 -9.094 -5.477 1 98.19 336 HIS A C 1
ATOM 2563 O O . HIS A 1 336 ? -23.703 -9.312 -4.586 1 98.19 336 HIS A O 1
ATOM 2569 N N . ILE A 1 337 ? -21.641 -9.375 -5.383 1 98.38 337 ILE A N 1
ATOM 2570 C CA . ILE A 1 337 ? -21 -9.867 -4.16 1 98.38 337 ILE A CA 1
ATOM 2571 C C . ILE A 1 337 ? -20.156 -8.758 -3.541 1 98.38 337 ILE A C 1
ATOM 2573 O O . ILE A 1 337 ? -19.469 -8.023 -4.254 1 98.38 337 ILE A O 1
ATOM 2577 N N . GLY A 1 338 ? -20.156 -8.617 -2.211 1 98.31 338 GLY A N 1
ATOM 2578 C CA . GLY A 1 338 ? -19.344 -7.637 -1.503 1 98.31 338 GLY A CA 1
ATOM 2579 C C . GLY A 1 338 ? -20.141 -6.484 -0.938 1 98.31 338 GLY A C 1
ATOM 2580 O O . GLY A 1 338 ? -21.375 -6.504 -0.981 1 98.31 338 GLY A O 1
ATOM 2581 N N . THR A 1 339 ? -19.516 -5.582 -0.287 1 98.38 339 THR A N 1
ATOM 2582 C CA . THR A 1 339 ? -20.141 -4.398 0.3 1 98.38 339 THR A CA 1
ATOM 2583 C C . THR A 1 339 ? -19.75 -3.143 -0.472 1 98.38 339 THR A C 1
ATOM 2585 O O . THR A 1 339 ? -18.562 -2.785 -0.53 1 98.38 339 THR A O 1
ATOM 2588 N N . LEU A 1 340 ? -20.703 -2.551 -1.048 1 97.88 340 LEU A N 1
ATOM 2589 C CA . LEU A 1 340 ? -20.469 -1.311 -1.781 1 97.88 340 LEU A CA 1
ATOM 2590 C C . LEU A 1 340 ? -20.516 -0.109 -0.842 1 97.88 340 LEU A C 1
ATOM 2592 O O . LEU A 1 340 ? -21.484 0.08 -0.105 1 97.88 340 LEU A O 1
ATOM 2596 N N . ILE A 1 341 ? -19.453 0.642 -0.766 1 97.94 341 ILE A N 1
ATOM 2597 C CA . ILE A 1 341 ? -19.406 1.911 -0.047 1 97.94 341 ILE A CA 1
ATOM 2598 C C . ILE A 1 341 ? -19.672 3.061 -1.015 1 97.94 341 ILE A C 1
ATOM 2600 O O . ILE A 1 341 ? -18.75 3.605 -1.619 1 97.94 341 ILE A O 1
ATOM 2604 N N . GLU A 1 342 ? -20.875 3.486 -1.012 1 95.19 342 GLU A N 1
ATOM 2605 C CA . GLU A 1 342 ? -21.281 4.555 -1.92 1 95.19 342 GLU A CA 1
ATOM 2606 C C . GLU A 1 342 ? -20.656 5.887 -1.523 1 95.19 342 GLU A C 1
ATOM 2608 O O . GLU A 1 342 ? -20.578 6.211 -0.338 1 95.19 342 GLU A O 1
ATOM 2613 N N . GLY A 1 343 ? -20.25 6.59 -2.471 1 93.31 343 GLY A N 1
ATOM 2614 C CA . GLY A 1 343 ? -19.734 7.926 -2.227 1 93.31 343 GLY A CA 1
ATOM 2615 C C . GLY A 1 343 ? -18.391 7.922 -1.519 1 93.31 343 GLY A C 1
ATOM 2616 O O . GLY A 1 343 ? -18.078 8.844 -0.763 1 93.31 343 GLY A O 1
ATOM 2617 N N . PHE A 1 344 ? -17.75 6.816 -1.648 1 95.56 344 PHE A N 1
ATOM 2618 C CA . PHE A 1 344 ? -16.422 6.852 -1.058 1 95.56 344 PHE A CA 1
ATOM 2619 C C . PHE A 1 344 ? -15.539 7.875 -1.768 1 95.56 344 PHE A C 1
ATOM 2621 O O . PHE A 1 344 ? -15.523 7.938 -2.998 1 95.56 344 PHE A O 1
ATOM 2628 N N . MET B 1 1 ? -13.32 -4.555 10.281 1 98.12 1 MET B N 1
ATOM 2629 C CA . MET B 1 1 ? -12.68 -3.396 9.664 1 98.12 1 MET B CA 1
ATOM 2630 C C . MET B 1 1 ? -13.688 -2.271 9.445 1 98.12 1 MET B C 1
ATOM 2632 O O . MET B 1 1 ? -14.773 -2.498 8.898 1 98.12 1 MET B O 1
ATOM 2636 N N . LEU B 1 2 ? -13.352 -1.154 9.945 1 98.75 2 LEU B N 1
ATOM 2637 C CA . LEU B 1 2 ? -14.242 -0.005 9.82 1 98.75 2 LEU B CA 1
ATOM 2638 C C . LEU B 1 2 ? -13.852 0.854 8.625 1 98.75 2 LEU B C 1
ATOM 2640 O O . LEU B 1 2 ? -12.672 1.141 8.422 1 98.75 2 LEU B O 1
ATOM 2644 N N . VAL B 1 3 ? -14.844 1.201 7.77 1 98.88 3 VAL B N 1
ATOM 2645 C CA . VAL B 1 3 ? -14.602 2.031 6.594 1 98.88 3 VAL B CA 1
ATOM 2646 C C . VAL B 1 3 ? -15.289 3.383 6.766 1 98.88 3 VAL B C 1
ATOM 2648 O O . VAL B 1 3 ? -16.484 3.445 7.074 1 98.88 3 VAL B O 1
ATOM 2651 N N . LEU B 1 4 ? -14.547 4.402 6.578 1 98.88 4 LEU B N 1
ATOM 2652 C CA . LEU B 1 4 ? -15.086 5.754 6.656 1 98.88 4 LEU B CA 1
ATOM 2653 C C . LEU B 1 4 ? -14.977 6.465 5.312 1 98.88 4 LEU B C 1
ATOM 2655 O O . LEU B 1 4 ? -13.867 6.715 4.828 1 98.88 4 LEU B O 1
ATOM 2659 N N . LYS B 1 5 ? -16.109 6.758 4.734 1 98.25 5 LYS B N 1
ATOM 2660 C CA . LYS B 1 5 ? -16.094 7.555 3.516 1 98.25 5 LYS B CA 1
ATOM 2661 C C . LYS B 1 5 ? -15.82 9.023 3.824 1 98.25 5 LYS B C 1
ATOM 2663 O O . LYS B 1 5 ? -15.75 9.414 4.992 1 98.25 5 LYS B O 1
ATOM 2668 N N . GLU B 1 6 ? -15.617 9.844 2.842 1 97.81 6 GLU B N 1
ATOM 2669 C CA . GLU B 1 6 ? -15.203 11.242 2.959 1 97.81 6 GLU B CA 1
ATOM 2670 C C . GLU B 1 6 ? -16.141 12.016 3.879 1 97.81 6 GLU B C 1
ATOM 2672 O O . GLU B 1 6 ? -15.688 12.703 4.797 1 97.81 6 GLU B O 1
ATOM 2677 N N . SER B 1 7 ? -17.453 11.93 3.678 1 98.25 7 SER B N 1
ATOM 2678 C CA . SER B 1 7 ? -18.438 12.695 4.438 1 98.25 7 SER B CA 1
ATOM 2679 C C . SER B 1 7 ? -18.422 12.305 5.914 1 98.25 7 SER B C 1
ATOM 2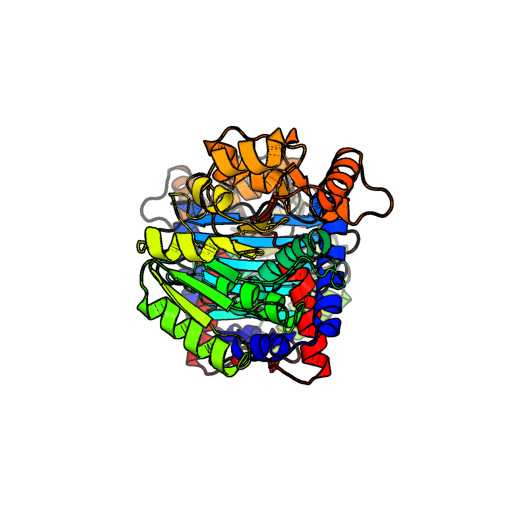681 O O . SER B 1 7 ? -18.688 13.133 6.785 1 98.25 7 SER B O 1
ATOM 2683 N N . GLU B 1 8 ? -18.125 11.062 6.156 1 98.75 8 GLU B N 1
ATOM 2684 C CA . GLU B 1 8 ? -18.094 10.578 7.531 1 98.75 8 GLU B CA 1
ATOM 2685 C C . GLU B 1 8 ? -16.844 11.055 8.258 1 98.75 8 GLU B C 1
ATOM 2687 O O . GLU B 1 8 ? -16.906 11.469 9.414 1 98.75 8 GLU B O 1
ATOM 2692 N N . VAL B 1 9 ? -15.641 11.023 7.578 1 98.75 9 VAL B N 1
ATOM 2693 C CA . VAL B 1 9 ? -14.445 11.609 8.172 1 98.75 9 VAL B CA 1
ATOM 2694 C C . VAL B 1 9 ? -14.68 13.086 8.484 1 98.75 9 VAL B C 1
ATOM 2696 O O . VAL B 1 9 ? -14.375 13.547 9.578 1 98.75 9 VAL B O 1
ATOM 2699 N N . ARG B 1 10 ? -15.258 13.773 7.551 1 98.19 10 ARG B N 1
ATOM 2700 C CA . ARG B 1 10 ? -15.516 15.203 7.695 1 98.19 10 ARG B CA 1
ATOM 2701 C C . ARG B 1 10 ? -16.406 15.477 8.898 1 98.19 10 ARG B C 1
ATOM 2703 O O . ARG B 1 10 ? -16.141 16.391 9.688 1 98.19 10 ARG B O 1
ATOM 2710 N N . SER B 1 11 ? -17.453 14.719 9.078 1 97.94 11 SER B N 1
ATOM 2711 C CA . SER B 1 11 ? -18.391 14.914 10.172 1 97.94 11 SER B CA 1
ATOM 2712 C C . SER B 1 11 ? -17.719 14.734 11.523 1 97.94 11 SER B C 1
ATOM 2714 O O . SER B 1 11 ? -18.125 15.352 12.516 1 97.94 11 SER B O 1
ATOM 2716 N N . LEU B 1 12 ? -16.688 13.93 11.578 1 98.38 12 LEU B N 1
ATOM 2717 C CA . LEU B 1 12 ? -16.016 13.625 12.836 1 98.38 12 LEU B CA 1
ATOM 2718 C C . LEU B 1 12 ? -15.078 14.75 13.242 1 98.38 12 LEU B C 1
ATOM 2720 O O . LEU B 1 12 ? -14.766 14.914 14.422 1 98.38 12 LEU B O 1
ATOM 2724 N N . VAL B 1 13 ? -14.633 15.578 12.203 1 98.25 13 VAL B N 1
ATOM 2725 C CA . VAL B 1 13 ? -13.602 16.562 12.539 1 98.25 13 VAL B CA 1
ATOM 2726 C C . VAL B 1 13 ? -14.141 17.969 12.32 1 98.25 13 VAL B C 1
ATOM 2728 O O . VAL B 1 13 ? -13.391 18.953 12.414 1 98.25 13 VAL B O 1
ATOM 2731 N N . THR B 1 14 ? -15.375 18.109 12 1 96 14 THR B N 1
ATOM 2732 C CA . THR B 1 14 ? -16.016 19.422 11.93 1 96 14 THR B CA 1
ATOM 2733 C C . THR B 1 14 ? -16.656 19.766 13.266 1 96 14 THR B C 1
ATOM 2735 O O . THR B 1 14 ? -17.203 18.891 13.953 1 96 14 THR B O 1
ATOM 2738 N N . GLY B 1 15 ? -16.578 21.062 13.664 1 91.88 15 GLY B N 1
ATOM 2739 C CA . GLY B 1 15 ? -17.234 21.531 14.867 1 91.88 15 GLY B CA 1
ATOM 2740 C C . GLY B 1 15 ? -16.469 21.203 16.141 1 91.88 15 GLY B C 1
ATOM 2741 O O . GLY B 1 15 ? -17.062 21.062 17.203 1 91.88 15 GLY B O 1
ATOM 2742 N N . LEU B 1 16 ? -15.234 20.969 16.047 1 95.81 16 LEU B N 1
ATOM 2743 C CA . LEU B 1 16 ? -14.391 20.656 17.203 1 95.81 16 LEU B CA 1
ATOM 2744 C C . LEU B 1 16 ? -14.211 21.891 18.094 1 95.81 16 LEU B C 1
ATOM 2746 O O . LEU B 1 16 ? -14.094 23 17.594 1 95.81 16 LEU B O 1
ATOM 2750 N N . SER B 1 17 ? -14.211 21.641 19.438 1 95.94 17 SER B N 1
ATOM 2751 C CA . SER B 1 17 ? -13.797 22.656 20.391 1 95.94 17 SER B CA 1
ATOM 2752 C C . SER B 1 17 ? -12.281 22.812 20.422 1 95.94 17 SER B C 1
ATOM 2754 O O . SER B 1 17 ? -11.562 21.984 19.875 1 95.94 17 SER B O 1
ATOM 2756 N N . ALA B 1 18 ? -11.797 23.859 21.016 1 95.44 18 ALA B N 1
ATOM 2757 C CA . ALA B 1 18 ? -10.359 24.047 21.203 1 95.44 18 ALA B CA 1
ATOM 2758 C C . ALA B 1 18 ? -9.75 22.859 21.953 1 95.44 18 ALA B C 1
ATOM 2760 O O . ALA B 1 18 ? -8.633 22.438 21.656 1 95.44 18 ALA B O 1
ATOM 2761 N N . ASP B 1 19 ? -10.516 22.344 22.922 1 96.75 19 ASP B N 1
ATOM 2762 C CA . ASP B 1 19 ? -10.047 21.203 23.688 1 96.75 19 ASP B CA 1
ATOM 2763 C C . ASP B 1 19 ? -9.945 19.953 22.828 1 96.75 19 ASP B C 1
ATOM 2765 O O . ASP B 1 19 ? -9.008 19.156 22.969 1 96.75 19 ASP B O 1
ATOM 2769 N N . ASP B 1 20 ? -10.945 19.734 21.969 1 97.69 20 ASP B N 1
ATOM 2770 C CA . ASP B 1 20 ? -10.898 18.609 21.016 1 97.69 20 ASP B CA 1
ATOM 2771 C C . ASP B 1 20 ? -9.672 18.719 20.109 1 97.69 20 ASP B C 1
ATOM 2773 O O . ASP B 1 20 ? -8.992 17.719 19.859 1 97.69 20 ASP B O 1
ATOM 2777 N N . ILE B 1 21 ? -9.469 19.922 19.656 1 98.5 21 ILE B N 1
ATOM 2778 C CA . ILE B 1 21 ? -8.328 20.172 18.766 1 98.5 21 ILE B CA 1
ATOM 2779 C C . ILE B 1 21 ? -7.031 19.828 19.5 1 98.5 21 ILE B C 1
ATOM 2781 O O . ILE B 1 21 ? -6.129 19.219 18.922 1 98.5 21 ILE B O 1
ATOM 2785 N N . LYS B 1 22 ? -6.961 20.234 20.734 1 98.06 22 LYS B N 1
ATOM 2786 C CA . LYS B 1 22 ? -5.773 19.938 21.547 1 98.06 22 LYS B CA 1
ATOM 2787 C C . LYS B 1 22 ? -5.523 18.438 21.641 1 98.06 22 LYS B C 1
ATOM 2789 O O . LYS B 1 22 ? -4.379 17.984 21.578 1 98.06 22 LYS B O 1
ATOM 2794 N N . GLU B 1 23 ? -6.551 17.656 21.766 1 98.62 23 GLU B N 1
ATOM 2795 C CA . GLU B 1 23 ? -6.402 16.203 21.812 1 98.62 23 GLU B CA 1
ATOM 2796 C C . GLU B 1 23 ? -5.809 15.656 20.516 1 98.62 23 GLU B C 1
ATOM 2798 O O . GLU B 1 23 ? -4.906 14.82 20.531 1 98.62 23 GLU B O 1
ATOM 2803 N N . TYR B 1 24 ? -6.336 16.156 19.406 1 98.81 24 TYR B N 1
ATOM 2804 C CA . TYR B 1 24 ? -5.801 15.742 18.109 1 98.81 24 TYR B CA 1
ATOM 2805 C C . TYR B 1 24 ? -4.359 16.219 17.953 1 98.81 24 TYR B C 1
ATOM 2807 O O . TYR B 1 24 ? -3.523 15.484 17.406 1 98.81 24 TYR B O 1
ATOM 2815 N N . GLN B 1 25 ? -4.066 17.453 18.422 1 98.81 25 GLN B N 1
ATOM 2816 C CA . GLN B 1 25 ? -2.701 17.969 18.375 1 98.81 25 GLN B CA 1
ATOM 2817 C C . GLN B 1 25 ? -1.752 17.062 19.156 1 98.81 25 GLN B C 1
ATOM 2819 O O . GLN B 1 25 ? -0.642 16.781 18.703 1 98.81 25 GLN B O 1
ATOM 2824 N N . ASP B 1 26 ? -2.199 16.641 20.328 1 98.88 26 ASP B N 1
ATOM 2825 C CA . ASP B 1 26 ? -1.369 15.789 21.172 1 98.88 26 ASP B CA 1
ATOM 2826 C C . ASP B 1 26 ? -1.047 14.469 20.469 1 98.88 26 ASP B C 1
ATOM 2828 O O . ASP B 1 26 ? 0.095 14.008 20.5 1 98.88 26 ASP B O 1
ATOM 2832 N N . VAL B 1 27 ? -2.041 13.867 19.812 1 98.88 27 VAL B N 1
ATOM 2833 C CA . VAL B 1 27 ? -1.862 12.617 19.078 1 98.88 27 VAL B CA 1
ATOM 2834 C C . VAL B 1 27 ? -0.842 12.82 17.969 1 98.88 27 VAL B C 1
ATOM 2836 O O . VAL B 1 27 ? 0.079 12.016 17.797 1 98.88 27 VAL B O 1
ATOM 2839 N N . LEU B 1 28 ? -1.021 13.859 17.234 1 98.88 28 LEU B N 1
ATOM 2840 C CA . LEU B 1 28 ? -0.128 14.164 16.125 1 98.88 28 LEU B CA 1
ATOM 2841 C C . LEU B 1 28 ? 1.287 14.438 16.609 1 98.88 28 LEU B C 1
ATOM 2843 O O . LEU B 1 28 ? 2.256 13.906 16.062 1 98.88 28 LEU B O 1
ATOM 2847 N N . LEU B 1 29 ? 1.394 15.266 17.656 1 98.88 29 LEU B N 1
ATOM 2848 C CA . LEU B 1 29 ? 2.691 15.633 18.203 1 98.88 29 LEU B CA 1
ATOM 2849 C C . LEU B 1 29 ? 3.441 14.406 18.719 1 98.88 29 LEU B C 1
ATOM 2851 O O . LEU B 1 29 ? 4.645 14.273 18.484 1 98.88 29 LEU B O 1
ATOM 2855 N N . ASP B 1 30 ? 2.756 13.547 19.391 1 98.81 30 ASP B N 1
ATOM 2856 C CA . ASP B 1 30 ? 3.377 12.32 19.875 1 98.81 30 ASP B CA 1
ATOM 2857 C C . ASP B 1 30 ? 3.996 11.516 18.734 1 98.81 30 ASP B C 1
ATOM 2859 O O . ASP B 1 30 ? 5.086 10.961 18.875 1 98.81 30 ASP B O 1
ATOM 2863 N N . SER B 1 31 ? 3.305 11.445 17.625 1 98.75 31 SER B N 1
ATOM 2864 C CA . SER B 1 31 ? 3.816 10.703 16.484 1 98.75 31 SER B CA 1
ATOM 2865 C C . SER B 1 31 ? 5.035 11.391 15.875 1 98.75 31 SER B C 1
ATOM 2867 O O . SER B 1 31 ? 5.98 10.727 15.438 1 98.75 31 SER B O 1
ATOM 2869 N N . LEU B 1 32 ? 5.051 12.719 15.812 1 98.81 32 LEU B N 1
ATOM 2870 C CA . LEU B 1 32 ? 6.191 13.461 15.289 1 98.81 32 LEU B CA 1
ATOM 2871 C C . LEU B 1 32 ? 7.406 13.305 16.203 1 98.81 32 LEU B C 1
ATOM 2873 O O . LEU B 1 32 ? 8.539 13.211 15.719 1 98.81 32 LEU B O 1
ATOM 2877 N N . ILE B 1 33 ? 7.152 13.297 17.484 1 98.81 33 ILE B N 1
ATOM 2878 C CA . ILE B 1 33 ? 8.234 13.094 18.453 1 98.81 33 ILE B CA 1
ATOM 2879 C C . ILE B 1 33 ? 8.797 11.688 18.297 1 98.81 33 ILE B C 1
ATOM 2881 O O . ILE B 1 33 ? 10.016 11.492 18.328 1 98.81 33 ILE B O 1
ATOM 2885 N N . GLU B 1 34 ? 7.941 10.695 18.094 1 98.62 34 GLU B N 1
ATOM 2886 C CA . GLU B 1 34 ? 8.398 9.328 17.844 1 98.62 34 GLU B CA 1
ATOM 2887 C C . GLU B 1 34 ? 9.297 9.266 16.625 1 98.62 34 GLU B C 1
ATOM 2889 O O . GLU B 1 34 ? 10.375 8.672 16.656 1 98.62 34 GLU B O 1
ATOM 2894 N N . TYR B 1 35 ? 8.867 9.867 15.625 1 98.38 35 TYR B N 1
ATOM 2895 C CA . TYR B 1 35 ? 9.648 9.922 14.398 1 98.38 35 TYR B CA 1
ATOM 2896 C C . TYR B 1 35 ? 10.977 10.633 14.625 1 98.38 35 TYR B C 1
ATOM 2898 O O . TYR B 1 35 ? 12.016 10.203 14.109 1 98.38 35 TYR B O 1
ATOM 2906 N N . TYR B 1 36 ? 10.906 11.75 15.352 1 98.38 36 TYR B N 1
ATOM 2907 C CA . TYR B 1 36 ? 12.117 12.508 15.656 1 98.38 36 TYR B CA 1
ATOM 2908 C C . TYR B 1 36 ? 13.164 11.625 16.312 1 98.38 36 TYR B C 1
ATOM 2910 O O . TYR B 1 36 ? 14.359 11.75 16.031 1 98.38 36 TYR B O 1
ATOM 2918 N N . HIS B 1 37 ? 12.758 10.719 17.125 1 97.94 37 HIS B N 1
ATOM 2919 C CA . HIS B 1 37 ? 13.672 9.867 17.891 1 97.94 37 HIS B CA 1
ATOM 2920 C C . HIS B 1 37 ? 14.031 8.609 17.094 1 97.94 37 HIS B C 1
ATOM 2922 O O . HIS B 1 37 ? 15.086 8.016 17.328 1 97.94 37 HIS B O 1
ATOM 2928 N N . ASN B 1 38 ? 13.148 8.172 16.219 1 97.81 38 ASN B N 1
ATOM 2929 C CA . ASN B 1 38 ? 13.359 6.973 15.422 1 97.81 38 ASN B CA 1
ATOM 2930 C C . ASN B 1 38 ? 12.914 7.18 13.977 1 97.81 38 ASN B C 1
ATOM 2932 O O . ASN B 1 38 ? 11.805 6.809 13.609 1 97.81 38 ASN B O 1
ATOM 2936 N N . ARG B 1 39 ? 13.867 7.562 13.133 1 97.31 39 ARG B N 1
ATOM 2937 C CA . ARG B 1 39 ? 13.578 7.941 11.75 1 97.31 39 ARG B CA 1
ATOM 2938 C C . ARG B 1 39 ? 13.133 6.734 10.938 1 97.31 39 ARG B C 1
ATOM 2940 O O . ARG B 1 39 ? 12.484 6.887 9.898 1 97.31 39 ARG B O 1
ATOM 2947 N N . SER B 1 40 ? 13.438 5.539 11.383 1 96.38 40 SER B N 1
ATOM 2948 C CA . SER B 1 40 ? 13.227 4.324 10.602 1 96.38 40 SER B CA 1
ATOM 2949 C C . SER B 1 40 ? 11.75 3.963 10.531 1 96.38 40 SER B C 1
ATOM 2951 O O . SER B 1 40 ? 11.344 3.141 9.703 1 96.38 40 SER B O 1
ATOM 2953 N N . ILE B 1 41 ? 10.875 4.527 11.297 1 97.56 41 ILE B N 1
ATOM 2954 C CA . ILE B 1 41 ? 9.461 4.176 11.32 1 97.56 41 ILE B CA 1
ATOM 2955 C C . ILE B 1 41 ? 8.758 4.801 10.117 1 97.56 41 ILE B C 1
ATOM 2957 O O . ILE B 1 41 ? 7.602 4.477 9.836 1 97.56 41 ILE B O 1
ATOM 2961 N N . LEU B 1 42 ? 9.438 5.695 9.453 1 98 42 LEU B N 1
ATOM 2962 C CA . LEU B 1 42 ? 8.922 6.289 8.227 1 98 42 LEU B CA 1
ATOM 2963 C C . LEU B 1 42 ? 9.828 5.961 7.047 1 98 42 LEU B C 1
ATOM 2965 O O . LEU B 1 42 ? 10.703 6.754 6.691 1 98 42 LEU B O 1
ATOM 2969 N N . PRO B 1 43 ? 9.562 4.871 6.41 1 96.69 43 PRO B N 1
ATOM 2970 C CA . PRO B 1 43 ? 10.391 4.539 5.246 1 96.69 43 PRO B CA 1
ATOM 2971 C C . PRO B 1 43 ? 10.164 5.484 4.07 1 96.69 43 PRO B C 1
ATOM 2973 O O . PRO B 1 43 ? 9.156 6.199 4.035 1 96.69 43 PRO B O 1
ATOM 2976 N N . PRO B 1 44 ? 11.125 5.551 3.15 1 94.5 44 PRO B N 1
ATOM 2977 C CA . PRO B 1 44 ? 10.922 6.379 1.961 1 94.5 44 PRO B CA 1
ATOM 2978 C C . PRO B 1 44 ? 9.633 6.031 1.214 1 94.5 44 PRO B C 1
ATOM 2980 O O . PRO B 1 44 ? 9.281 4.855 1.105 1 94.5 44 PRO B O 1
ATOM 2983 N N . ARG B 1 45 ? 8.992 6.969 0.716 1 95.06 45 ARG B N 1
ATOM 2984 C CA . ARG B 1 45 ? 7.754 6.77 -0.032 1 95.06 45 ARG B CA 1
ATOM 2985 C C . ARG B 1 45 ? 8.039 6.195 -1.416 1 95.06 45 ARG B C 1
ATOM 2987 O O . ARG B 1 45 ? 9.156 6.312 -1.926 1 95.06 45 ARG B O 1
ATOM 2994 N N . ILE B 1 46 ? 7.066 5.559 -1.988 1 96.56 46 ILE B N 1
ATOM 2995 C CA . ILE B 1 46 ? 7.07 5.125 -3.381 1 96.56 46 ILE B CA 1
ATOM 2996 C C . ILE B 1 46 ? 6.344 6.152 -4.246 1 96.56 46 ILE B C 1
ATOM 2998 O O . ILE B 1 46 ? 5.184 6.48 -3.986 1 96.56 46 ILE B O 1
ATOM 3002 N N . VAL B 1 47 ? 7.035 6.684 -5.223 1 94.62 47 VAL B N 1
ATOM 3003 C CA . VAL B 1 47 ? 6.453 7.648 -6.152 1 94.62 47 VAL B CA 1
ATOM 3004 C C . VAL B 1 47 ? 6.566 7.121 -7.578 1 94.62 47 VAL B C 1
ATOM 3006 O O . VAL B 1 47 ? 7.664 6.832 -8.055 1 94.62 47 VAL B O 1
ATOM 3009 N N . THR B 1 48 ? 5.496 6.957 -8.227 1 96.62 48 THR B N 1
ATOM 3010 C CA . THR B 1 48 ? 5.473 6.52 -9.617 1 96.62 48 THR B CA 1
ATOM 3011 C C . THR B 1 48 ? 4.574 7.43 -10.453 1 96.62 48 THR B C 1
ATOM 3013 O O . THR B 1 48 ? 3.396 7.605 -10.141 1 96.62 48 THR B O 1
ATOM 3016 N N . THR B 1 49 ? 5.121 7.949 -11.531 1 95.38 49 THR B N 1
ATOM 3017 C CA . THR B 1 49 ? 4.348 8.781 -12.445 1 95.38 49 THR B CA 1
ATOM 3018 C C . THR B 1 49 ? 4.008 8.023 -13.727 1 95.38 49 THR B C 1
ATOM 3020 O O . THR B 1 49 ? 4.898 7.461 -14.375 1 95.38 49 THR B O 1
ATOM 3023 N N . THR B 1 50 ? 2.773 7.867 -13.984 1 96.31 50 THR B N 1
ATOM 3024 C CA . THR B 1 50 ? 2.27 7.305 -15.234 1 96.31 50 THR B CA 1
ATOM 3025 C C . THR B 1 50 ? 1.858 8.414 -16.203 1 96.31 50 THR B C 1
ATOM 3027 O O . THR B 1 50 ? 1.932 9.594 -15.859 1 96.31 50 THR B O 1
ATOM 3030 N N . PRO B 1 51 ? 1.464 8.055 -17.438 1 94.25 51 PRO B N 1
ATOM 3031 C CA . PRO B 1 51 ? 0.986 9.094 -18.359 1 94.25 51 PRO B CA 1
ATOM 3032 C C . PRO B 1 51 ? -0.259 9.812 -17.844 1 94.25 51 PRO B C 1
ATOM 3034 O O . PRO B 1 51 ? -0.588 10.906 -18.312 1 94.25 51 PRO B O 1
ATOM 3037 N N . TYR B 1 52 ? -0.917 9.273 -16.812 1 95.38 52 TYR B N 1
ATOM 3038 C CA . TYR B 1 52 ? -2.219 9.789 -16.406 1 95.38 52 TYR B CA 1
ATOM 3039 C C . TYR B 1 52 ? -2.117 10.516 -15.07 1 95.38 52 TYR B C 1
ATOM 3041 O O . TYR B 1 52 ? -2.842 11.484 -14.828 1 95.38 52 TYR B O 1
ATOM 3049 N N . ALA B 1 53 ? -1.267 10.055 -14.227 1 96.5 53 ALA B N 1
ATOM 3050 C CA . ALA B 1 53 ? -1.249 10.555 -12.859 1 96.5 53 ALA B CA 1
ATOM 3051 C C . ALA B 1 53 ? 0.053 10.188 -12.156 1 96.5 53 ALA B C 1
ATOM 3053 O O . ALA B 1 53 ? 0.856 9.414 -12.688 1 96.5 53 ALA B O 1
ATOM 3054 N N . THR B 1 54 ? 0.315 10.836 -11.055 1 96 54 THR B N 1
ATOM 3055 C CA . THR B 1 54 ? 1.396 10.445 -10.156 1 96 54 THR B CA 1
ATOM 3056 C C . THR B 1 54 ? 0.845 9.727 -8.93 1 96 54 THR B C 1
ATOM 3058 O O . THR B 1 54 ? -0.009 10.266 -8.227 1 96 54 THR B O 1
ATOM 3061 N N . HIS B 1 55 ? 1.295 8.5 -8.727 1 97.56 55 HIS B N 1
ATOM 3062 C CA . HIS B 1 55 ? 0.85 7.668 -7.609 1 97.56 55 HIS B CA 1
ATOM 3063 C C . HIS B 1 55 ? 1.872 7.672 -6.477 1 97.56 55 HIS B C 1
ATOM 3065 O O . HIS B 1 55 ? 3.064 7.461 -6.711 1 97.56 55 HIS B O 1
ATOM 3071 N N . LEU B 1 56 ? 1.406 8 -5.273 1 97.44 56 LEU B N 1
ATOM 3072 C CA . LEU B 1 56 ? 2.238 8.016 -4.078 1 97.44 56 LEU B CA 1
ATOM 3073 C C . LEU B 1 56 ? 1.781 6.957 -3.082 1 97.44 56 LEU B C 1
ATOM 3075 O O . LEU B 1 56 ? 0.601 6.898 -2.73 1 97.44 56 LEU B O 1
ATOM 3079 N N . PHE B 1 57 ? 2.68 6.098 -2.658 1 98.25 57 PHE B N 1
ATOM 3080 C CA . PHE B 1 57 ? 2.439 5.098 -1.625 1 98.25 57 PHE B CA 1
ATOM 3081 C C . PHE B 1 57 ? 3.375 5.305 -0.441 1 98.25 57 PHE B C 1
ATOM 3083 O O . PHE B 1 57 ? 4.598 5.27 -0.596 1 98.25 57 PHE B O 1
ATOM 3090 N N . MET B 1 58 ? 2.799 5.547 0.673 1 98.38 58 MET B N 1
ATOM 3091 C CA . MET B 1 58 ? 3.553 5.945 1.858 1 98.38 58 MET B CA 1
ATOM 3092 C C . MET B 1 58 ? 3.162 5.094 3.062 1 98.38 58 MET B C 1
ATOM 3094 O O . MET B 1 58 ? 1.979 4.816 3.273 1 98.38 58 MET B O 1
ATOM 3098 N N . ALA B 1 59 ? 4.16 4.68 3.85 1 98.62 59 ALA B N 1
ATOM 3099 C CA . ALA B 1 59 ? 3.883 3.82 5 1 98.62 59 ALA B CA 1
ATOM 3100 C C . ALA B 1 59 ? 4.504 4.391 6.273 1 98.62 59 ALA B C 1
ATOM 3102 O O . ALA B 1 59 ? 5.438 5.191 6.211 1 98.62 59 ALA B O 1
ATOM 3103 N N . SER B 1 60 ? 3.941 4.066 7.332 1 98.62 60 SER B N 1
ATOM 3104 C CA . SER B 1 60 ? 4.484 4.355 8.656 1 98.62 60 SER B CA 1
ATOM 3105 C C . SER B 1 60 ? 4.332 3.158 9.586 1 98.62 60 SER B C 1
ATOM 3107 O O . SER B 1 60 ? 3.297 2.486 9.578 1 98.62 60 SER B O 1
ATOM 3109 N N . THR B 1 61 ? 5.359 2.844 10.398 1 98.44 61 THR B N 1
ATOM 3110 C CA . THR B 1 61 ? 5.336 1.672 11.266 1 98.44 61 THR B CA 1
ATOM 3111 C C . THR B 1 61 ? 5.715 2.051 12.695 1 98.44 61 THR B C 1
ATOM 3113 O O . THR B 1 61 ? 6.488 1.344 13.344 1 98.44 61 THR B O 1
ATOM 3116 N N . GLY B 1 62 ? 5.289 3.223 13.117 1 96.81 62 GLY B N 1
ATOM 3117 C CA . GLY B 1 62 ? 5.488 3.639 14.5 1 96.81 62 GLY B CA 1
ATOM 3118 C C . GLY B 1 62 ? 4.48 3.027 15.453 1 96.81 62 GLY B C 1
ATOM 3119 O O . GLY B 1 62 ? 4.148 1.846 15.344 1 96.81 62 GLY B O 1
ATOM 3120 N N . SER B 1 63 ? 4.035 3.822 16.453 1 97.12 63 SER B N 1
ATOM 3121 C CA . SER B 1 63 ? 3.025 3.391 17.406 1 97.12 63 SER B CA 1
ATOM 3122 C C . SER B 1 63 ? 1.721 3.023 16.719 1 97.12 63 SER B C 1
ATOM 3124 O O . SER B 1 63 ? 0.982 2.154 17.188 1 97.12 63 SER B O 1
ATOM 3126 N N . ALA B 1 64 ? 1.435 3.682 15.664 1 97.62 64 ALA B N 1
ATOM 3127 C CA . ALA B 1 64 ? 0.393 3.279 14.727 1 97.62 64 ALA B CA 1
ATOM 3128 C C . ALA B 1 64 ? 0.997 2.834 13.398 1 97.62 64 ALA B C 1
ATOM 3130 O O . ALA B 1 64 ? 1.972 3.422 12.922 1 97.62 64 ALA B O 1
ATOM 3131 N N . VAL B 1 65 ? 0.444 1.749 12.828 1 98.62 65 VAL B N 1
ATOM 3132 C CA . VAL B 1 65 ? 0.958 1.186 11.578 1 98.62 65 VAL B CA 1
ATOM 3133 C C . VAL B 1 65 ? -0.084 1.337 10.477 1 98.62 65 VAL B C 1
ATOM 3135 O O . VAL B 1 65 ? -1.277 1.127 10.703 1 98.62 65 VAL B O 1
ATOM 3138 N N . GLY B 1 66 ? 0.371 1.765 9.359 1 98.75 66 GLY B N 1
ATOM 3139 C CA . GLY B 1 66 ? -0.54 1.874 8.227 1 98.75 66 GLY B CA 1
ATOM 3140 C C . GLY B 1 66 ? 0.137 2.354 6.961 1 98.75 66 GLY B C 1
ATOM 3141 O O . GLY B 1 66 ? 1.367 2.381 6.879 1 98.75 66 GLY B O 1
ATOM 3142 N N . MET B 1 67 ? -0.653 2.613 5.996 1 98.56 67 MET B N 1
ATOM 3143 C CA . MET B 1 67 ? -0.174 3.117 4.711 1 98.56 67 MET B CA 1
ATOM 3144 C C . MET B 1 67 ? -1.206 4.039 4.07 1 98.56 67 MET B C 1
ATOM 3146 O O . MET B 1 67 ? -2.402 3.922 4.34 1 98.56 67 MET B O 1
ATOM 3150 N N . LYS B 1 68 ? -0.695 4.93 3.326 1 98.56 68 LYS B N 1
ATOM 3151 C CA . LYS B 1 68 ? -1.514 5.844 2.537 1 98.56 68 LYS B CA 1
ATOM 3152 C C . LYS B 1 68 ? -1.216 5.703 1.048 1 98.56 68 LYS B C 1
ATOM 3154 O O . LYS B 1 68 ? -0.052 5.633 0.646 1 98.56 68 LYS B O 1
ATOM 3159 N N . ALA B 1 69 ? -2.271 5.527 0.275 1 98.56 69 ALA B N 1
ATOM 3160 C CA . ALA B 1 69 ? -2.188 5.594 -1.182 1 98.56 69 ALA B CA 1
ATOM 3161 C C . ALA B 1 69 ? -2.854 6.863 -1.71 1 98.56 69 ALA B C 1
ATOM 3163 O O . ALA B 1 69 ? -4.055 7.066 -1.521 1 98.56 69 ALA B O 1
ATOM 3164 N N . LEU B 1 70 ? -2.072 7.684 -2.332 1 97.44 70 LEU B N 1
ATOM 3165 C CA . LEU B 1 70 ? -2.551 8.945 -2.879 1 97.44 70 LEU B CA 1
ATOM 3166 C C . LEU B 1 70 ? -2.205 9.062 -4.359 1 97.44 70 LEU B C 1
ATOM 3168 O O . LEU B 1 70 ? -1.117 8.664 -4.781 1 97.44 70 LEU B O 1
ATOM 3172 N N . THR B 1 71 ? -3.113 9.562 -5.086 1 97.62 71 THR B N 1
ATOM 3173 C CA . THR B 1 71 ? -2.885 9.82 -6.5 1 97.62 71 THR B CA 1
ATOM 3174 C C . THR B 1 71 ? -3.184 11.273 -6.84 1 97.62 71 THR B C 1
ATOM 3176 O O . THR B 1 71 ? -4.258 11.789 -6.523 1 97.62 71 THR B O 1
ATOM 3179 N N . GLY B 1 72 ? -2.189 11.922 -7.395 1 95.06 72 GLY B N 1
ATOM 3180 C CA . GLY B 1 72 ? -2.379 13.266 -7.91 1 95.06 72 GLY B CA 1
ATOM 3181 C C . GLY B 1 72 ? -2.639 13.305 -9.406 1 95.06 72 GLY B C 1
ATOM 3182 O O . GLY B 1 72 ? -1.803 12.867 -10.195 1 95.06 72 GLY B O 1
ATOM 3183 N N . SER B 1 73 ? -3.795 13.727 -9.773 1 94.69 73 SER B N 1
ATOM 3184 C CA . SER B 1 73 ? -4.172 13.883 -11.172 1 94.69 73 SER B CA 1
ATOM 3185 C C . SER B 1 73 ? -4.535 15.328 -11.492 1 94.69 73 SER B C 1
ATOM 3187 O O . SER B 1 73 ? -4.352 16.219 -10.656 1 94.69 73 SER B O 1
ATOM 3189 N N . GLY B 1 74 ? -4.926 15.617 -12.727 1 88.75 74 GLY B N 1
ATOM 3190 C CA . GLY B 1 74 ? -5.379 16.953 -13.102 1 88.75 74 GLY B CA 1
ATOM 3191 C C . GLY B 1 74 ? -6.59 17.406 -12.312 1 88.75 74 GLY B C 1
ATOM 3192 O O . GLY B 1 74 ? -6.879 18.609 -12.258 1 88.75 74 GLY B O 1
ATOM 3193 N N . ASN B 1 75 ? -7.219 16.484 -11.641 1 89.56 75 ASN B N 1
ATOM 3194 C CA . ASN B 1 75 ? -8.438 16.797 -10.898 1 89.56 75 ASN B CA 1
ATOM 3195 C C . ASN B 1 75 ? -8.18 16.875 -9.398 1 89.56 75 ASN B C 1
ATOM 3197 O O . ASN B 1 75 ? -9.117 16.984 -8.609 1 89.56 75 ASN B O 1
ATOM 3201 N N . GLY B 1 76 ? -6.91 16.844 -9.031 1 90.44 76 GLY B N 1
ATOM 3202 C CA . GLY B 1 76 ? -6.57 16.891 -7.617 1 90.44 76 GLY B CA 1
ATOM 3203 C C . GLY B 1 76 ? -6.121 15.562 -7.059 1 90.44 76 GLY B C 1
ATOM 3204 O O . GLY B 1 76 ? -5.719 14.672 -7.809 1 90.44 76 GLY B O 1
ATOM 3205 N N . PHE B 1 77 ? -6.129 15.469 -5.773 1 93.62 77 PHE B N 1
ATOM 3206 C CA . PHE B 1 77 ? -5.633 14.273 -5.109 1 93.62 77 PHE B CA 1
ATOM 3207 C C . PHE B 1 77 ? -6.785 13.391 -4.648 1 93.62 77 PHE B C 1
ATOM 3209 O O . PHE B 1 77 ? -7.816 13.891 -4.195 1 93.62 77 PHE B O 1
ATOM 3216 N N . ALA B 1 78 ? -6.621 12.133 -4.812 1 96.94 78 ALA B N 1
ATOM 3217 C CA . ALA B 1 78 ? -7.566 11.133 -4.316 1 96.94 78 ALA B CA 1
ATOM 3218 C C . ALA B 1 78 ? -6.84 9.922 -3.74 1 96.94 78 ALA B C 1
ATOM 3220 O O . ALA B 1 78 ? -5.715 9.617 -4.141 1 96.94 78 ALA B O 1
ATOM 3221 N N . GLY B 1 79 ? -7.465 9.289 -2.807 1 97.88 79 GLY B N 1
ATOM 3222 C CA . GLY B 1 79 ? -6.859 8.094 -2.242 1 97.88 79 GLY B CA 1
ATOM 3223 C C . GLY B 1 79 ? -7.492 7.664 -0.93 1 97.88 79 GLY B C 1
ATOM 3224 O O . GLY B 1 79 ? -8.641 8.008 -0.649 1 97.88 79 GLY B O 1
ATOM 3225 N N . LEU B 1 80 ? -6.73 6.875 -0.192 1 98.81 80 LEU B N 1
ATOM 3226 C CA . LEU B 1 80 ? -7.219 6.352 1.08 1 98.81 80 LEU B CA 1
ATOM 3227 C C . LEU B 1 80 ? -6.062 6.098 2.041 1 98.81 80 LEU B C 1
ATOM 3229 O O . LEU B 1 80 ? -4.898 6.094 1.633 1 98.81 80 LEU B O 1
ATOM 3233 N N . THR B 1 81 ? -6.352 6.016 3.27 1 98.88 81 THR B N 1
ATOM 3234 C CA . THR B 1 81 ? -5.438 5.629 4.34 1 98.88 81 THR B CA 1
ATOM 3235 C C . THR B 1 81 ? -5.898 4.332 5 1 98.88 81 THR B C 1
ATOM 3237 O O . THR B 1 81 ? -7.074 4.191 5.344 1 98.88 81 THR B O 1
ATOM 3240 N N . THR B 1 82 ? -4.992 3.439 5.117 1 98.88 82 THR B N 1
ATOM 3241 C CA . THR B 1 82 ? -5.254 2.166 5.777 1 98.88 82 THR B CA 1
ATOM 3242 C C . THR B 1 82 ? -4.543 2.1 7.125 1 98.88 82 THR B C 1
ATOM 3244 O O . THR B 1 82 ? -3.352 2.404 7.219 1 98.88 82 THR B O 1
ATOM 3247 N N . ILE B 1 83 ? -5.305 1.736 8.125 1 98.88 83 ILE B N 1
ATOM 3248 C CA . ILE B 1 83 ? -4.727 1.485 9.438 1 98.88 83 ILE B CA 1
ATOM 3249 C C . ILE B 1 83 ? -4.676 -0.018 9.703 1 98.88 83 ILE B C 1
ATOM 3251 O O . ILE B 1 83 ? -5.672 -0.721 9.516 1 98.88 83 ILE B O 1
ATOM 3255 N N . LEU B 1 84 ? -3.508 -0.494 10.164 1 98.69 84 LEU B N 1
ATOM 3256 C CA . LEU B 1 84 ? -3.293 -1.916 10.406 1 98.69 84 LEU B CA 1
ATOM 3257 C C . LEU B 1 84 ? -3.039 -2.178 11.891 1 98.69 84 LEU B C 1
ATOM 3259 O O . LEU B 1 84 ? -2.498 -1.322 12.594 1 98.69 84 LEU B O 1
ATOM 3263 N N . ASP B 1 85 ? -3.461 -3.342 12.312 1 98.12 85 ASP B N 1
ATOM 3264 C CA . ASP B 1 85 ? -3.02 -3.816 13.625 1 98.12 85 ASP B CA 1
ATOM 3265 C C . ASP B 1 85 ? -1.503 -3.984 13.664 1 98.12 85 ASP B C 1
ATOM 3267 O O . ASP B 1 85 ? -0.927 -4.668 12.812 1 98.12 85 ASP B O 1
ATOM 3271 N N . LYS B 1 86 ? -0.87 -3.373 14.586 1 96.56 86 LYS B N 1
ATOM 3272 C CA . LYS B 1 86 ? 0.589 -3.338 14.57 1 96.56 86 LYS B CA 1
ATOM 3273 C C . LYS B 1 86 ? 1.177 -4.684 14.984 1 96.56 86 LYS B C 1
ATOM 3275 O O . LYS B 1 86 ? 2.354 -4.957 14.734 1 96.56 86 LYS B O 1
ATOM 3280 N N . PHE B 1 87 ? 0.371 -5.57 15.625 1 96.62 87 PHE B N 1
ATOM 3281 C CA . PHE B 1 87 ? 0.878 -6.836 16.141 1 96.62 87 PHE B CA 1
ATOM 3282 C C . PHE B 1 87 ? 0.689 -7.953 15.117 1 96.62 87 PHE B C 1
ATOM 3284 O O . PHE B 1 87 ? 1.59 -8.766 14.906 1 96.62 87 PHE B O 1
ATOM 3291 N N . GLN B 1 88 ? -0.529 -7.961 14.461 1 95.12 88 GLN B N 1
ATOM 3292 C CA . GLN B 1 88 ? -0.882 -9.094 13.609 1 95.12 88 GLN B CA 1
ATOM 3293 C C . GLN B 1 88 ? -1.068 -8.656 12.156 1 95.12 88 GLN B C 1
ATOM 3295 O O . GLN B 1 88 ? -1.061 -9.492 11.25 1 95.12 88 GLN B O 1
ATOM 3300 N N . GLY B 1 89 ? -1.372 -7.391 11.992 1 96.38 89 GLY B N 1
ATOM 3301 C CA . GLY B 1 89 ? -1.38 -6.863 10.633 1 96.38 89 GLY B CA 1
ATOM 3302 C C . GLY B 1 89 ? -2.762 -6.844 10.008 1 96.38 89 GLY B C 1
ATOM 3303 O O . GLY B 1 89 ? -2.924 -6.414 8.867 1 96.38 89 GLY B O 1
ATOM 3304 N N . PHE B 1 90 ? -3.818 -7.301 10.742 1 96.75 90 PHE B N 1
ATOM 3305 C CA . PHE B 1 90 ? -5.148 -7.23 10.148 1 96.75 90 PHE B CA 1
ATOM 3306 C C . PHE B 1 90 ? -5.582 -5.777 9.969 1 96.75 90 PHE B C 1
ATOM 3308 O O . PHE B 1 90 ? -5.277 -4.926 10.805 1 96.75 90 PHE B O 1
ATOM 3315 N N . PRO B 1 91 ? -6.27 -5.488 8.883 1 98.12 91 PRO B N 1
ATOM 3316 C CA . PRO B 1 91 ? -6.762 -4.121 8.68 1 98.12 91 PRO B CA 1
ATOM 3317 C C . PRO B 1 91 ? -7.793 -3.709 9.727 1 98.12 91 PRO B C 1
ATOM 3319 O O . PRO B 1 91 ? -8.805 -4.387 9.906 1 98.12 91 PRO B O 1
ATOM 3322 N N . VAL B 1 92 ? -7.531 -2.625 10.391 1 98.31 92 VAL B N 1
ATOM 3323 C CA . VAL B 1 92 ? -8.422 -2.096 11.414 1 98.31 92 VAL B CA 1
ATOM 3324 C C . VAL B 1 92 ? -9.438 -1.15 10.781 1 98.31 92 VAL B C 1
ATOM 3326 O O . VAL B 1 92 ? -10.609 -1.13 11.172 1 98.31 92 VAL B O 1
ATOM 3329 N N . GLY B 1 93 ? -8.914 -0.415 9.805 1 98.75 93 GLY B N 1
ATOM 3330 C CA . GLY B 1 93 ? -9.836 0.525 9.18 1 98.75 93 GLY B CA 1
ATOM 3331 C C . GLY B 1 93 ? -9.281 1.148 7.914 1 98.75 93 GLY B C 1
ATOM 3332 O O . GLY B 1 93 ? -8.078 1.102 7.664 1 98.75 93 GLY B O 1
ATOM 3333 N N . ILE B 1 94 ? -10.188 1.676 7.109 1 98.88 94 ILE B N 1
ATOM 3334 C CA . ILE B 1 94 ? -9.914 2.42 5.883 1 98.88 94 ILE B CA 1
ATOM 3335 C C . ILE B 1 94 ? -10.586 3.787 5.949 1 98.88 94 ILE B C 1
ATOM 3337 O O . ILE B 1 94 ? -11.773 3.887 6.266 1 98.88 94 ILE B O 1
ATOM 3341 N N . LEU B 1 95 ? -9.805 4.789 5.672 1 98.88 95 LEU B N 1
ATOM 3342 C CA . LEU B 1 95 ? -10.352 6.141 5.648 1 98.88 95 LEU B CA 1
ATOM 3343 C C . LEU B 1 95 ? -10.125 6.793 4.289 1 98.88 95 LEU B C 1
ATOM 3345 O O . LEU B 1 95 ? -9.031 6.703 3.727 1 98.88 95 LEU B O 1
ATOM 3349 N N . ASN B 1 96 ? -11.227 7.418 3.803 1 98.75 96 ASN B N 1
ATOM 3350 C CA . ASN B 1 96 ? -10.953 8.336 2.701 1 98.75 96 ASN B CA 1
ATOM 3351 C C . ASN B 1 96 ? -9.891 9.367 3.076 1 98.75 96 ASN B C 1
ATOM 3353 O O . ASN B 1 96 ? -9.914 9.906 4.184 1 98.75 96 ASN B O 1
ATOM 3357 N N . ALA B 1 97 ? -9.039 9.688 2.16 1 98.25 97 ALA B N 1
ATOM 3358 C CA . ALA B 1 97 ? -7.832 10.438 2.518 1 98.25 97 ALA B CA 1
ATOM 3359 C C . ALA B 1 97 ? -8.07 11.938 2.422 1 98.25 97 ALA B C 1
ATOM 3361 O O . ALA B 1 97 ? -7.305 12.734 2.98 1 98.25 97 ALA B O 1
ATOM 3362 N N . SER B 1 98 ? -9.07 12.43 1.741 1 96.75 98 SER B N 1
ATOM 3363 C CA . SER B 1 98 ? -9.188 13.836 1.369 1 96.75 98 SER B CA 1
ATOM 3364 C C . SER B 1 98 ? -9.234 14.734 2.602 1 96.75 98 SER B C 1
ATOM 3366 O O . SER B 1 98 ? -8.266 15.422 2.914 1 96.75 98 SER B O 1
ATOM 3368 N N . THR B 1 99 ? -10.273 14.609 3.41 1 98.12 99 THR B N 1
ATOM 3369 C CA . THR B 1 99 ? -10.422 15.43 4.609 1 98.12 99 THR B CA 1
ATOM 3370 C C . THR B 1 99 ? -9.32 15.102 5.617 1 98.12 99 THR B C 1
ATOM 3372 O O . THR B 1 99 ? -8.75 16.016 6.234 1 98.12 99 THR B O 1
ATOM 3375 N N . LEU B 1 100 ? -8.992 13.883 5.746 1 98.81 100 LEU B N 1
ATOM 3376 C CA . LEU B 1 100 ? -7.988 13.469 6.719 1 98.81 100 LEU B CA 1
ATOM 3377 C C . LEU B 1 100 ? -6.656 14.164 6.461 1 98.81 100 LEU B C 1
ATOM 3379 O O . LEU B 1 100 ? -6.035 14.688 7.387 1 98.81 100 LEU B O 1
ATOM 3383 N N . THR B 1 101 ? -6.242 14.172 5.211 1 98.38 101 THR B N 1
ATOM 3384 C CA . THR B 1 101 ? -4.961 14.758 4.844 1 98.38 101 THR B CA 1
ATOM 3385 C C . THR B 1 101 ? -4.957 16.266 5.105 1 98.38 101 THR B C 1
ATOM 3387 O O . THR B 1 101 ? -4.008 16.797 5.676 1 98.38 101 THR B O 1
ATOM 3390 N N . ALA B 1 102 ? -6.031 16.906 4.711 1 98.19 102 ALA B N 1
ATOM 3391 C CA . ALA B 1 102 ? -6.125 18.359 4.891 1 98.19 102 ALA B CA 1
ATOM 3392 C C . ALA B 1 102 ? -6.172 18.719 6.371 1 98.19 102 ALA B C 1
ATOM 3394 O O . ALA B 1 102 ? -5.461 19.625 6.816 1 98.19 102 ALA B O 1
ATOM 3395 N N . PHE B 1 103 ? -6.969 17.969 7.117 1 98.88 103 PHE B N 1
ATOM 3396 C CA . PHE B 1 103 ? -7.172 18.219 8.539 1 98.88 103 PHE B CA 1
ATOM 3397 C C . PHE B 1 103 ? -5.875 18.047 9.312 1 98.88 103 PHE B C 1
ATOM 3399 O O . PHE B 1 103 ? -5.445 18.938 10.039 1 98.88 103 PHE B O 1
ATOM 3406 N N . ARG B 1 104 ? -5.203 16.922 9.117 1 98.88 104 ARG B N 1
ATOM 3407 C CA . ARG B 1 104 ? -3.994 16.656 9.891 1 98.88 104 ARG B CA 1
ATOM 3408 C C . ARG B 1 104 ? -2.871 17.609 9.5 1 98.88 104 ARG B C 1
ATOM 3410 O O . ARG B 1 104 ? -2.047 17.984 10.344 1 98.88 104 ARG B O 1
ATOM 3417 N N . THR B 1 105 ? -2.781 18.078 8.227 1 98.75 105 THR B N 1
ATOM 3418 C CA . THR B 1 105 ? -1.786 19.062 7.809 1 98.75 105 THR B CA 1
ATOM 3419 C C . THR B 1 105 ? -1.995 20.391 8.531 1 98.75 105 THR B C 1
ATOM 3421 O O . THR B 1 105 ? -1.049 20.953 9.078 1 98.75 105 THR B O 1
ATOM 3424 N N . ALA B 1 106 ? -3.254 20.812 8.523 1 98.88 106 ALA B N 1
ATOM 3425 C CA . ALA B 1 106 ? -3.582 22.047 9.234 1 98.88 106 ALA B CA 1
ATOM 3426 C C . ALA B 1 106 ? -3.307 21.891 10.727 1 98.88 106 ALA B C 1
ATOM 3428 O O . ALA B 1 106 ? -2.807 22.828 11.367 1 98.88 106 ALA B O 1
ATOM 3429 N N . LEU B 1 107 ? -3.639 20.75 11.219 1 98.88 107 LEU B N 1
ATOM 3430 C CA . LEU B 1 107 ? -3.381 20.453 12.625 1 98.88 107 LEU B CA 1
ATOM 3431 C C . LEU B 1 107 ? -1.898 20.609 12.945 1 98.88 107 LEU B C 1
ATOM 3433 O O . LEU B 1 107 ? -1.538 21.172 13.977 1 98.88 107 LEU B O 1
ATOM 3437 N N . CYS B 1 108 ? -1.065 20.109 12.102 1 98.94 108 CYS B N 1
ATOM 3438 C CA . CYS B 1 108 ? 0.376 20.219 12.289 1 98.94 108 CYS B CA 1
ATOM 3439 C C . CYS B 1 108 ? 0.826 21.672 12.273 1 98.94 108 CYS B C 1
ATOM 3441 O O . CYS B 1 108 ? 1.621 22.094 13.109 1 98.94 108 CYS B O 1
ATOM 3443 N N . THR B 1 109 ? 0.352 22.406 11.367 1 98.88 109 THR B N 1
ATOM 3444 C CA . THR B 1 109 ? 0.67 23.828 11.289 1 98.88 109 THR B CA 1
ATOM 3445 C C . THR B 1 109 ? 0.272 24.547 12.578 1 98.88 109 THR B C 1
ATOM 3447 O O . THR B 1 109 ? 0.982 25.438 13.039 1 98.88 109 THR B O 1
ATOM 3450 N N . THR B 1 110 ? -0.861 24.188 13.156 1 98.75 110 THR B N 1
ATOM 3451 C CA . THR B 1 110 ? -1.353 24.844 14.352 1 98.75 110 THR B CA 1
ATOM 3452 C C . THR B 1 110 ? -0.42 24.594 15.539 1 98.75 110 THR B C 1
ATOM 3454 O O . THR B 1 110 ? -0.386 25.375 16.484 1 98.75 110 THR B O 1
ATOM 3457 N N . LEU B 1 111 ? 0.339 23.484 15.539 1 98.81 111 LEU B N 1
ATOM 3458 C CA . LEU B 1 111 ? 1.313 23.234 16.594 1 98.81 111 LEU B CA 1
ATOM 3459 C C . LEU B 1 111 ? 2.398 24.312 16.594 1 98.81 111 LEU B C 1
ATOM 3461 O O . LEU B 1 111 ? 2.855 24.734 17.656 1 98.81 111 LEU B O 1
ATOM 3465 N N . ALA B 1 112 ? 2.83 24.703 15.398 1 98.75 112 ALA B N 1
ATOM 3466 C CA . ALA B 1 112 ? 3.787 25.797 15.305 1 98.75 112 ALA B CA 1
ATOM 3467 C C . ALA B 1 112 ? 3.131 27.141 15.656 1 98.75 112 ALA B C 1
ATOM 3469 O O . ALA B 1 112 ? 3.738 27.969 16.328 1 98.75 112 ALA B O 1
ATOM 3470 N N . LEU B 1 113 ? 1.909 27.297 15.258 1 98.62 113 LEU B N 1
ATOM 3471 C CA . LEU B 1 113 ? 1.163 28.531 15.5 1 98.62 113 LEU B CA 1
ATOM 3472 C C . LEU B 1 113 ? 1.021 28.797 16.984 1 98.62 113 LEU B C 1
ATOM 3474 O O . LEU B 1 113 ? 1.25 29.922 17.453 1 98.62 113 LEU B O 1
ATOM 3478 N N . VAL B 1 114 ? 0.691 27.781 17.781 1 97.62 114 VAL B N 1
ATOM 3479 C CA . VAL B 1 114 ? 0.409 27.984 19.203 1 97.62 114 VAL B CA 1
ATOM 3480 C C . VAL B 1 114 ? 1.714 28.203 19.969 1 97.62 114 VAL B C 1
ATOM 3482 O O . VAL B 1 114 ? 1.709 28.75 21.078 1 97.62 114 VAL B O 1
ATOM 3485 N N . LYS B 1 115 ? 2.826 27.781 19.422 1 96.44 115 LYS B N 1
ATOM 3486 C CA . LYS B 1 115 ? 4.117 28.141 20 1 96.44 115 LYS B CA 1
ATOM 3487 C C . LYS B 1 115 ? 4.461 29.609 19.719 1 96.44 115 LYS B C 1
ATOM 3489 O O . LYS B 1 115 ? 5.043 30.281 20.562 1 96.44 115 LYS B O 1
ATOM 3494 N N . ALA B 1 116 ? 4.109 30.031 18.547 1 97 116 ALA B N 1
ATOM 3495 C CA . ALA B 1 116 ? 4.352 31.422 18.188 1 97 116 ALA B CA 1
ATOM 3496 C C . ALA B 1 116 ? 3.393 32.344 18.922 1 97 116 ALA B C 1
ATOM 3498 O O . ALA B 1 116 ? 3.789 33.438 19.359 1 97 116 ALA B O 1
ATOM 3499 N N . PHE B 1 117 ? 2.133 31.938 18.953 1 96.94 117 PHE B N 1
ATOM 3500 C CA . PHE B 1 117 ? 1.062 32.656 19.641 1 96.94 117 PHE B CA 1
ATOM 3501 C C . PHE B 1 117 ? 0.405 31.766 20.688 1 96.94 117 PHE B C 1
ATOM 3503 O O . PHE B 1 117 ? -0.603 31.109 20.406 1 96.94 117 PHE B O 1
ATOM 3510 N N . PRO B 1 118 ? 0.951 31.859 21.906 1 94.5 118 PRO B N 1
ATOM 3511 C CA . PRO B 1 118 ? 0.253 31.094 22.938 1 94.5 118 PRO B CA 1
ATOM 3512 C C . PRO B 1 118 ? -1.224 31.453 23.047 1 94.5 118 PRO B C 1
ATOM 3514 O O . PRO B 1 118 ? -1.604 32.594 22.766 1 94.5 118 PRO B O 1
ATOM 3517 N N . LEU B 1 119 ? -2.051 30.547 23.422 1 92.56 119 LEU B N 1
ATOM 3518 C CA . LEU B 1 119 ? -3.502 30.688 23.375 1 92.56 119 LEU B CA 1
ATOM 3519 C C . LEU B 1 119 ? -3.967 31.859 24.219 1 92.56 119 LEU B C 1
ATOM 3521 O O . LEU B 1 119 ? -5.008 32.469 23.938 1 92.56 119 LEU B O 1
ATOM 3525 N N . ASP B 1 120 ? -3.219 32.188 25.219 1 88.69 120 ASP B N 1
ATOM 3526 C CA . ASP B 1 120 ? -3.6 33.281 26.094 1 88.69 120 ASP B CA 1
ATOM 3527 C C . ASP B 1 120 ? -2.955 34.594 25.641 1 88.69 120 ASP B C 1
ATOM 3529 O O . ASP B 1 120 ? -3.137 35.625 26.281 1 88.69 120 ASP B O 1
ATOM 3533 N N . ASN B 1 121 ? -2.334 34.5 24.484 1 83.94 121 ASN B N 1
ATOM 3534 C CA . ASN B 1 121 ? -1.619 35.656 23.969 1 83.94 121 ASN B CA 1
ATOM 3535 C C . ASN B 1 121 ? -2.566 36.656 23.281 1 83.94 121 ASN B C 1
ATOM 3537 O O . ASN B 1 121 ? -3.4 36.25 22.469 1 83.94 121 ASN B O 1
ATOM 3541 N N . SER B 1 122 ? -2.361 37.875 23.562 1 84.88 122 SER B N 1
ATOM 3542 C CA . SER B 1 122 ? -3.24 38.875 23.016 1 84.88 122 SER B CA 1
ATOM 3543 C C . SER B 1 122 ? -2.691 39.438 21.703 1 84.88 122 SER B C 1
ATOM 3545 O O . SER B 1 122 ? -3.369 40.219 21.016 1 84.88 122 SER B O 1
ATOM 3547 N N . ALA B 1 123 ? -1.483 38.969 21.375 1 88.62 123 ALA B N 1
ATOM 3548 C CA . ALA B 1 123 ? -0.845 39.531 20.188 1 88.62 123 ALA B CA 1
ATOM 3549 C C . ALA B 1 123 ? -1.493 39 18.922 1 88.62 123 ALA B C 1
ATOM 3551 O O . ALA B 1 123 ? -1.362 39.594 17.844 1 88.62 123 ALA B O 1
ATOM 3552 N N . ILE B 1 124 ? -2.086 37.812 18.953 1 93.81 124 ILE B N 1
ATOM 3553 C CA . ILE B 1 124 ? -2.727 37.281 17.766 1 93.81 124 ILE B CA 1
ATOM 3554 C C . ILE B 1 124 ? -4.047 38 17.516 1 93.81 124 ILE B C 1
ATOM 3556 O O . ILE B 1 124 ? -4.777 38.312 18.453 1 93.81 124 ILE B O 1
ATOM 3560 N N . GLY B 1 125 ? -4.305 38.25 16.297 1 95.12 125 GLY B N 1
ATOM 3561 C CA . GLY B 1 125 ? -5.539 38.906 15.914 1 95.12 125 GLY B CA 1
ATOM 3562 C C . GLY B 1 125 ? -5.434 39.656 14.594 1 95.12 125 GLY B C 1
ATOM 3563 O O . GLY B 1 125 ? -4.734 39.188 13.68 1 95.12 125 GLY B O 1
ATOM 3564 N N . GLY B 1 126 ? -6.281 40.719 14.5 1 96.62 126 GLY B N 1
ATOM 3565 C CA . GLY B 1 126 ? -6.273 41.438 13.234 1 96.62 126 GLY B CA 1
ATOM 3566 C C . GLY B 1 126 ? -6.758 40.625 12.07 1 96.62 126 GLY B C 1
ATOM 3567 O O . GLY B 1 126 ? -7.832 40 12.133 1 96.62 126 GLY B O 1
ATOM 3568 N N . THR B 1 127 ? -5.887 40.531 11 1 97.94 127 THR B N 1
ATOM 3569 C CA . THR B 1 127 ? -6.305 39.844 9.773 1 97.94 127 THR B CA 1
ATOM 3570 C C . THR B 1 127 ? -5.633 38.5 9.633 1 97.94 127 THR B C 1
ATOM 3572 O O . THR B 1 127 ? -4.438 38.344 9.898 1 97.94 127 THR B O 1
ATOM 3575 N N . LEU B 1 128 ? -6.406 37.5 9.312 1 98.56 128 LEU B N 1
ATOM 3576 C CA . LEU B 1 128 ? -5.902 36.219 8.828 1 98.56 128 LEU B CA 1
ATOM 3577 C C . LEU B 1 128 ? -5.949 36.156 7.301 1 98.56 128 LEU B C 1
ATOM 3579 O O . LEU B 1 128 ? -7.008 36.375 6.699 1 98.56 128 LEU B O 1
ATOM 3583 N N . ILE B 1 129 ? -4.84 35.938 6.668 1 98.44 129 ILE B N 1
ATOM 3584 C CA . ILE B 1 129 ? -4.773 35.844 5.211 1 98.44 129 ILE B CA 1
ATOM 3585 C C . ILE B 1 129 ? -4.449 34.438 4.785 1 98.44 129 ILE B C 1
ATOM 3587 O O . ILE B 1 129 ? -3.541 33.812 5.336 1 98.44 129 ILE B O 1
ATOM 3591 N N . CYS B 1 130 ? -5.195 33.875 3.85 1 98.62 130 CYS B N 1
ATOM 3592 C CA . CYS B 1 130 ? -4.941 32.531 3.336 1 98.62 130 CYS B CA 1
ATOM 3593 C C . CYS B 1 130 ? -4.941 32.531 1.812 1 98.62 130 CYS B C 1
ATOM 3595 O O . CYS B 1 130 ? -5.922 32.938 1.185 1 98.62 130 CYS B O 1
ATOM 3597 N N . TYR B 1 131 ? -3.812 32.125 1.279 1 97.75 131 TYR B N 1
ATOM 3598 C CA . TYR B 1 131 ? -3.736 31.875 -0.156 1 97.75 131 TYR B CA 1
ATOM 3599 C C . TYR B 1 131 ? -4.164 30.453 -0.49 1 97.75 131 TYR B C 1
ATOM 3601 O O . TYR B 1 131 ? -3.58 29.484 0.009 1 97.75 131 TYR B O 1
ATOM 3609 N N . GLY B 1 132 ? -5.129 30.344 -1.394 1 97.06 132 GLY B N 1
ATOM 3610 C CA . GLY B 1 132 ? -5.656 29.047 -1.771 1 97.06 132 GLY B CA 1
ATOM 3611 C C . GLY B 1 132 ? -7.109 28.844 -1.374 1 97.06 132 GLY B C 1
ATOM 3612 O O . GLY B 1 132 ? -7.613 29.547 -0.483 1 97.06 132 GLY B O 1
ATOM 3613 N N . VAL B 1 133 ? -7.762 27.891 -2.037 1 96.62 133 VAL B N 1
ATOM 3614 C CA . VAL B 1 133 ? -9.195 27.734 -1.825 1 96.62 133 VAL B CA 1
ATOM 3615 C C . VAL B 1 133 ? -9.523 26.25 -1.639 1 96.62 133 VAL B C 1
ATOM 3617 O O . VAL B 1 133 ? -10.688 25.891 -1.458 1 96.62 133 VAL B O 1
ATOM 3620 N N . GLY B 1 134 ? -8.562 25.359 -1.671 1 95.12 134 GLY B N 1
ATOM 3621 C CA . GLY B 1 134 ? -8.797 23.922 -1.534 1 95.12 134 GLY B CA 1
ATOM 3622 C C . GLY B 1 134 ? -8.984 23.484 -0.094 1 95.12 134 GLY B C 1
ATOM 3623 O O . GLY B 1 134 ? -9.117 24.328 0.803 1 95.12 134 GLY B O 1
ATOM 3624 N N . ALA B 1 135 ? -8.945 22.188 0.092 1 96.06 135 ALA B N 1
ATOM 3625 C CA . ALA B 1 135 ? -9.172 21.594 1.405 1 96.06 135 ALA B CA 1
ATOM 3626 C C . ALA B 1 135 ? -8.133 22.078 2.416 1 96.06 135 ALA B C 1
ATOM 3628 O O . ALA B 1 135 ? -8.453 22.281 3.59 1 96.06 135 ALA B O 1
ATOM 3629 N N . GLN B 1 136 ? -6.922 22.266 1.976 1 97.69 136 GLN B N 1
ATOM 3630 C CA . GLN B 1 136 ? -5.879 22.75 2.877 1 97.69 136 GLN B CA 1
ATOM 3631 C C . GLN B 1 136 ? -6.203 24.141 3.404 1 97.69 136 GLN B C 1
ATOM 3633 O O . GLN B 1 136 ? -6.105 24.406 4.605 1 97.69 136 GLN B O 1
ATOM 3638 N N . ALA B 1 137 ? -6.594 25 2.541 1 98.38 137 ALA B N 1
ATOM 3639 C CA . ALA B 1 137 ? -6.98 26.359 2.951 1 98.38 137 ALA B CA 1
ATOM 3640 C C . ALA B 1 137 ? -8.148 26.312 3.93 1 98.38 137 ALA B C 1
ATOM 3642 O O . ALA B 1 137 ? -8.102 26.953 4.988 1 98.38 137 ALA B O 1
ATOM 3643 N N . GLU B 1 138 ? -9.133 25.562 3.564 1 98.19 138 GLU B N 1
ATOM 3644 C CA . GLU B 1 138 ? -10.328 25.438 4.391 1 98.19 138 GLU B CA 1
ATOM 3645 C C . GLU B 1 138 ? -9.969 25.047 5.824 1 98.19 138 GLU B C 1
ATOM 3647 O O . GLU B 1 138 ? -10.391 25.719 6.777 1 98.19 138 GLU B O 1
ATOM 3652 N N . TRP B 1 139 ? -9.203 24.062 5.996 1 98.69 139 TRP B N 1
ATOM 3653 C CA . TRP B 1 139 ? -8.953 23.516 7.324 1 98.69 139 TRP B CA 1
ATOM 3654 C C . TRP B 1 139 ? -7.965 24.375 8.102 1 98.69 139 TRP B C 1
ATOM 3656 O O . TRP B 1 139 ? -8.055 24.484 9.328 1 98.69 139 TRP B O 1
ATOM 3666 N N . HIS B 1 140 ? -6.992 25 7.441 1 98.81 140 HIS B N 1
ATOM 3667 C CA . HIS B 1 140 ? -6.109 25.938 8.117 1 98.81 140 HIS B CA 1
ATOM 3668 C C . HIS B 1 140 ? -6.898 27.109 8.719 1 98.81 140 HIS B C 1
ATOM 3670 O O . HIS B 1 140 ? -6.684 27.469 9.883 1 98.81 140 HIS B O 1
ATOM 3676 N N . ILE B 1 141 ? -7.824 27.641 7.941 1 98.62 141 ILE B N 1
ATOM 3677 C CA . ILE B 1 141 ? -8.648 28.734 8.422 1 98.62 141 ILE B CA 1
ATOM 3678 C C . ILE B 1 141 ? -9.539 28.25 9.562 1 98.62 141 ILE B C 1
ATOM 3680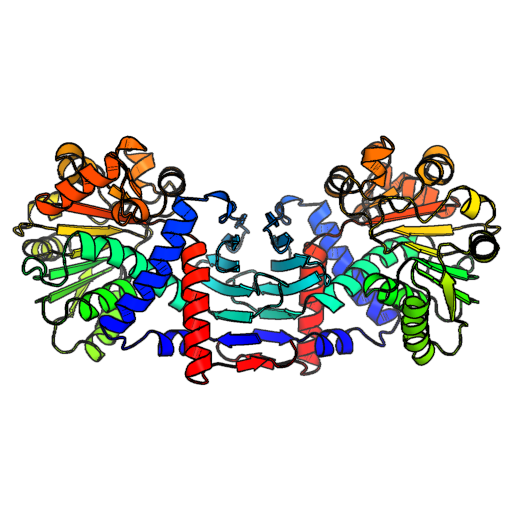 O O . ILE B 1 141 ? -9.578 28.859 10.633 1 98.62 141 ILE B O 1
ATOM 3684 N N . ARG B 1 142 ? -10.203 27.125 9.391 1 98.25 142 ARG B N 1
ATOM 3685 C CA . ARG B 1 142 ? -11.164 26.578 10.352 1 98.25 142 ARG B CA 1
ATOM 3686 C C . ARG B 1 142 ? -10.508 26.344 11.703 1 98.25 142 ARG B C 1
ATOM 3688 O O . ARG B 1 142 ? -11 26.812 12.734 1 98.25 142 ARG B O 1
ATOM 3695 N N . LEU B 1 143 ? -9.43 25.656 11.695 1 98.56 143 LEU B N 1
ATOM 3696 C CA . LEU B 1 143 ? -8.781 25.297 12.953 1 98.56 143 LEU B CA 1
ATOM 3697 C C . LEU B 1 143 ? -8.242 26.531 13.656 1 98.56 143 LEU B C 1
ATOM 3699 O O . LEU B 1 143 ? -8.297 26.625 14.883 1 98.56 143 LEU B O 1
ATOM 3703 N N . THR B 1 144 ? -7.711 27.5 12.906 1 98.25 144 THR B N 1
ATOM 3704 C CA . THR B 1 144 ? -7.195 28.734 13.5 1 98.25 144 THR B CA 1
ATOM 3705 C C . THR B 1 144 ? -8.312 29.531 14.164 1 98.25 144 THR B C 1
ATOM 3707 O O . THR B 1 144 ? -8.172 29.984 15.305 1 98.25 144 THR B O 1
ATOM 3710 N N . LEU B 1 145 ? -9.445 29.656 13.461 1 97.31 145 LEU B N 1
ATOM 3711 C CA . LEU B 1 145 ? -10.57 30.406 14 1 97.31 145 LEU B CA 1
ATOM 3712 C C . LEU B 1 145 ? -11.164 29.703 15.219 1 97.31 145 LEU B C 1
ATOM 3714 O O . LEU B 1 145 ? -11.656 30.359 16.141 1 97.31 145 LEU B O 1
ATOM 3718 N N . GLN B 1 146 ? -11.117 28.391 15.242 1 97.06 146 GLN B N 1
ATOM 3719 C CA . GLN B 1 146 ? -11.633 27.625 16.375 1 97.06 146 GLN B CA 1
ATOM 3720 C C . GLN B 1 146 ? -10.703 27.75 17.578 1 97.06 146 GLN B C 1
ATOM 3722 O O . GLN B 1 146 ? -11.164 27.844 18.719 1 97.06 146 GLN B O 1
ATOM 3727 N N . LEU B 1 147 ? -9.414 27.719 17.359 1 97 147 LEU B N 1
ATOM 3728 C CA . LEU B 1 147 ? -8.43 27.812 18.438 1 97 147 LEU B CA 1
ATOM 3729 C C . LEU B 1 147 ? -8.398 29.219 19.016 1 97 147 LEU B C 1
ATOM 3731 O O . LEU B 1 147 ? -8.211 29.391 20.219 1 97 147 LEU B O 1
ATOM 3735 N N . PHE B 1 148 ? -8.555 30.266 18.188 1 96.12 148 PHE B N 1
ATOM 3736 C CA . PHE B 1 148 ? -8.453 31.656 18.578 1 96.12 148 PHE B CA 1
ATOM 3737 C C . PHE B 1 148 ? -9.773 32.375 18.328 1 96.12 148 PHE B C 1
ATOM 3739 O O . PHE B 1 148 ? -9.789 33.438 17.688 1 96.12 148 PHE B O 1
ATOM 3746 N N . SER B 1 149 ? -10.812 31.859 18.906 1 93.69 149 SER B N 1
ATOM 3747 C CA . SER B 1 149 ? -12.164 32.344 18.688 1 93.69 149 SER B CA 1
ATOM 3748 C C . SER B 1 149 ? -12.289 33.812 19.062 1 93.69 149 SER B C 1
ATOM 3750 O O . SER B 1 149 ? -11.898 34.219 20.172 1 93.69 149 SER B O 1
ATOM 3752 N N . GLY B 1 150 ? -12.758 34.562 18.109 1 93.56 150 GLY B N 1
ATOM 3753 C CA . GLY B 1 150 ? -13.078 35.969 18.375 1 93.56 150 GLY B CA 1
ATOM 3754 C C . GLY B 1 150 ? -11.875 36.875 18.312 1 93.56 150 GLY B C 1
ATOM 3755 O O . GLY B 1 150 ? -11.992 38.094 18.578 1 93.56 150 GLY B O 1
ATOM 3756 N N . ARG B 1 151 ? -10.75 36.375 17.938 1 95.38 151 ARG B N 1
ATOM 3757 C CA . ARG B 1 151 ? -9.547 37.188 18.016 1 95.38 151 ARG B CA 1
ATOM 3758 C C . ARG B 1 151 ? -9.32 37.938 16.719 1 95.38 151 ARG B C 1
ATOM 3760 O O . ARG B 1 151 ? -8.672 39 16.719 1 95.38 151 ARG B O 1
ATOM 3767 N N . PHE B 1 152 ? -9.758 37.375 15.68 1 97.31 152 PHE B N 1
ATOM 3768 C CA . PHE B 1 152 ? -9.492 38 14.375 1 97.31 152 PHE B CA 1
ATOM 3769 C C . PHE B 1 152 ? -10.617 38.938 13.984 1 97.31 152 PHE B C 1
ATOM 3771 O O . PHE B 1 152 ? -11.797 38.656 14.203 1 97.31 152 PHE B O 1
ATOM 3778 N N . SER B 1 153 ? -10.258 40.062 13.453 1 97.25 153 SER B N 1
ATOM 3779 C CA . SER B 1 153 ? -11.242 41.031 13 1 97.25 153 SER B CA 1
ATOM 3780 C C . SER B 1 153 ? -11.688 40.75 11.57 1 97.25 153 SER B C 1
ATOM 3782 O O . SER B 1 153 ? -12.766 41.188 11.148 1 97.25 153 SER B O 1
ATOM 3784 N N . LYS B 1 154 ? -10.781 39.969 10.867 1 97.31 154 LYS B N 1
ATOM 3785 C CA . LYS B 1 154 ? -11.07 39.688 9.461 1 97.31 154 LYS B CA 1
ATOM 3786 C C . LYS B 1 154 ? -10.297 38.5 8.945 1 97.31 154 LYS B C 1
ATOM 3788 O O . LYS B 1 154 ? -9.195 38.219 9.422 1 97.31 154 LYS B O 1
ATOM 3793 N N . VAL B 1 155 ? -10.945 37.781 7.957 1 98.44 155 VAL B N 1
ATOM 3794 C CA . VAL B 1 155 ? -10.273 36.719 7.199 1 98.44 155 VAL B CA 1
ATOM 3795 C C . VAL B 1 155 ? -10.266 37.094 5.715 1 98.44 155 VAL B C 1
ATOM 3797 O O . VAL B 1 155 ? -11.305 37.438 5.152 1 98.44 155 VAL B O 1
ATOM 3800 N N . VAL B 1 156 ? -9.156 36.969 5.109 1 98.12 156 VAL B N 1
ATOM 3801 C CA . VAL B 1 156 ? -9 37.25 3.684 1 98.12 156 VAL B CA 1
ATOM 3802 C C . VAL B 1 156 ? -8.555 35.969 2.965 1 98.12 156 VAL B C 1
ATOM 3804 O O . VAL B 1 156 ? -7.531 35.375 3.32 1 98.12 156 VAL B O 1
ATOM 3807 N N . ILE B 1 157 ? -9.312 35.562 1.963 1 98.31 157 ILE B N 1
ATOM 3808 C CA . ILE B 1 157 ? -8.977 34.406 1.132 1 98.31 157 ILE B CA 1
ATOM 3809 C C . ILE B 1 157 ? -8.586 34.875 -0.266 1 98.31 157 ILE B C 1
ATOM 3811 O O . ILE B 1 157 ? -9.375 35.531 -0.961 1 98.31 157 ILE B O 1
ATOM 3815 N N . ALA B 1 158 ? -7.371 34.594 -0.631 1 96.94 158 ALA B N 1
ATOM 3816 C CA . ALA B 1 158 ? -6.844 35.031 -1.919 1 96.94 158 ALA B CA 1
ATOM 3817 C C . ALA B 1 158 ? -6.613 33.844 -2.857 1 96.94 158 ALA B C 1
ATOM 3819 O O . ALA B 1 158 ? -6.055 32.844 -2.453 1 96.94 158 ALA B O 1
ATOM 3820 N N . ASN B 1 159 ? -7.043 33.938 -4.027 1 96 159 ASN B N 1
ATOM 3821 C CA . ASN B 1 159 ? -6.875 32.938 -5.059 1 96 159 ASN B CA 1
ATOM 3822 C C . ASN B 1 159 ? -6.824 33.531 -6.453 1 96 159 ASN B C 1
ATOM 3824 O O . ASN B 1 159 ? -7.289 34.656 -6.66 1 96 159 ASN B O 1
ATOM 3828 N N . ARG B 1 160 ? -6.16 32.906 -7.434 1 91.12 160 ARG B N 1
ATOM 3829 C CA . ARG B 1 160 ? -6.086 33.375 -8.812 1 91.12 160 ARG B CA 1
ATOM 3830 C C . ARG B 1 160 ? -7.48 33.594 -9.391 1 91.12 160 ARG B C 1
ATOM 3832 O O . ARG B 1 160 ? -7.742 34.625 -10.023 1 91.12 160 ARG B O 1
ATOM 3839 N N . THR B 1 161 ? -8.305 32.562 -9.195 1 91.31 161 THR B N 1
ATOM 3840 C CA . THR B 1 161 ? -9.703 32.656 -9.594 1 91.31 161 THR B CA 1
ATOM 3841 C C . THR B 1 161 ? -10.57 33.094 -8.414 1 91.31 161 THR B C 1
ATOM 3843 O O . THR B 1 161 ? -10.906 32.281 -7.551 1 91.31 161 THR B O 1
ATOM 3846 N N . VAL B 1 162 ? -11.07 34.219 -8.461 1 92.44 162 VAL B N 1
ATOM 3847 C CA . VAL B 1 162 ? -11.734 34.844 -7.32 1 92.44 162 VAL B CA 1
ATOM 3848 C C . VAL B 1 162 ? -13.039 34.125 -7.02 1 92.44 162 VAL B C 1
ATOM 3850 O O . VAL B 1 162 ? -13.43 34 -5.855 1 92.44 162 VAL B O 1
ATOM 3853 N N . SER B 1 163 ? -13.711 33.625 -8.047 1 93.19 163 SER B N 1
ATOM 3854 C CA . SER B 1 163 ? -14.992 32.938 -7.84 1 93.19 163 SER B CA 1
ATOM 3855 C C . SER B 1 163 ? -14.828 31.719 -6.961 1 93.19 163 SER B C 1
ATOM 3857 O O . SER B 1 163 ? -15.734 31.359 -6.207 1 93.19 163 SER B O 1
ATOM 3859 N N . LYS B 1 164 ? -13.695 31.078 -7.109 1 93.56 164 LYS B N 1
ATOM 3860 C CA . LYS B 1 164 ? -13.43 29.922 -6.254 1 93.56 164 LYS B CA 1
ATOM 3861 C C . LYS B 1 164 ? -13.234 30.359 -4.801 1 93.56 164 LYS B C 1
ATOM 3863 O O . LYS B 1 164 ? -13.609 29.625 -3.879 1 93.56 164 LYS B O 1
ATOM 3868 N N . ALA B 1 165 ? -12.633 31.469 -4.621 1 95.75 165 ALA B N 1
ATOM 3869 C CA . ALA B 1 165 ? -12.492 32.031 -3.277 1 95.75 165 ALA B CA 1
ATOM 3870 C C . ALA B 1 165 ? -13.852 32.344 -2.67 1 95.75 165 ALA B C 1
ATOM 3872 O O . ALA B 1 165 ? -14.078 32.125 -1.479 1 95.75 165 ALA B O 1
ATOM 3873 N N . ASP B 1 166 ? -14.75 32.781 -3.48 1 96.44 166 ASP B N 1
ATOM 3874 C CA . ASP B 1 166 ? -16.094 33.125 -3.027 1 96.44 166 ASP B CA 1
ATOM 3875 C C . ASP B 1 166 ? -16.812 31.891 -2.496 1 96.44 166 ASP B C 1
ATOM 3877 O O . ASP B 1 166 ? -17.578 31.984 -1.532 1 96.44 166 ASP B O 1
ATOM 3881 N N . SER B 1 167 ? -16.609 30.812 -3.137 1 96.38 167 SER B N 1
ATOM 3882 C CA . SER B 1 167 ? -17.234 29.578 -2.699 1 96.38 167 SER B CA 1
ATOM 3883 C C . SER B 1 167 ? -16.766 29.172 -1.304 1 96.38 167 SER B C 1
ATOM 3885 O O . SER B 1 167 ? -17.578 28.75 -0.469 1 96.38 167 SER B O 1
ATOM 3887 N N . LEU B 1 168 ? -15.477 29.281 -1.129 1 97.19 168 LEU B N 1
ATOM 3888 C CA . LEU B 1 168 ? -14.938 28.953 0.188 1 97.19 168 LEU B CA 1
ATOM 3889 C C . LEU B 1 168 ? -15.43 29.953 1.232 1 97.19 168 LEU B C 1
ATOM 3891 O O . LEU B 1 168 ? -15.727 29.578 2.367 1 97.19 168 LEU B O 1
ATOM 3895 N N . VAL B 1 169 ? -15.531 31.203 0.872 1 97.81 169 VAL B N 1
ATOM 3896 C CA . VAL B 1 169 ? -16.062 32.25 1.75 1 97.81 169 VAL B CA 1
ATOM 3897 C C . VAL B 1 169 ? -17.469 31.875 2.189 1 97.81 169 VAL B C 1
ATOM 3899 O O . VAL B 1 169 ? -17.797 31.938 3.379 1 97.81 169 VAL B O 1
ATOM 3902 N N . THR B 1 170 ? -18.297 31.5 1.272 1 96.94 170 THR B N 1
ATOM 3903 C CA . THR B 1 170 ? -19.688 31.156 1.557 1 96.94 170 THR B CA 1
ATOM 3904 C C . THR B 1 170 ? -19.75 29.984 2.545 1 96.94 170 THR B C 1
ATOM 3906 O O . THR B 1 170 ? -20.531 30.031 3.496 1 96.94 170 THR B O 1
ATOM 3909 N N . LEU B 1 171 ? -18.922 29.078 2.312 1 95.69 171 LEU B N 1
ATOM 3910 C CA . LEU B 1 171 ? -18.891 27.906 3.186 1 95.69 171 LEU B CA 1
ATOM 3911 C C . LEU B 1 171 ? -18.5 28.297 4.605 1 95.69 171 LEU B C 1
ATOM 3913 O O . LEU B 1 171 ? -19.172 27.922 5.566 1 95.69 171 LEU B O 1
ATOM 3917 N N . LEU B 1 172 ? -17.438 29.062 4.762 1 97.38 172 LEU B N 1
ATOM 3918 C CA . LEU B 1 172 ? -16.875 29.391 6.074 1 97.38 172 LEU B CA 1
ATOM 3919 C C . LEU B 1 172 ? -17.766 30.391 6.801 1 97.38 172 LEU B C 1
ATOM 3921 O O . LEU B 1 172 ? -17.859 30.375 8.031 1 97.38 172 LEU B O 1
ATOM 3925 N N . ARG B 1 173 ? -18.484 31.219 6.082 1 96.69 173 ARG B N 1
ATOM 3926 C CA . ARG B 1 173 ? -19.375 32.219 6.688 1 96.69 173 ARG B CA 1
ATOM 3927 C C . ARG B 1 173 ? -20.547 31.531 7.402 1 96.69 173 ARG B C 1
ATOM 3929 O O . ARG B 1 173 ? -21.078 32.062 8.375 1 96.69 173 ARG B O 1
ATOM 3936 N N . GLN B 1 174 ? -20.891 30.422 6.895 1 95.06 174 GLN B N 1
ATOM 3937 C CA . GLN B 1 174 ? -21.969 29.672 7.535 1 95.06 174 GLN B CA 1
ATOM 3938 C C . GLN B 1 174 ? -21.547 29.188 8.922 1 95.06 174 GLN B C 1
ATOM 3940 O O . GLN B 1 174 ? -22.375 29.078 9.828 1 95.06 174 GLN B O 1
ATOM 3945 N N . GLU B 1 175 ? -20.344 28.984 9.039 1 94.38 175 GLU B N 1
ATOM 3946 C CA . GLU B 1 175 ? -19.828 28.406 10.281 1 94.38 175 GLU B CA 1
ATOM 3947 C C . GLU B 1 175 ? -19.312 29.5 11.219 1 94.38 175 GLU B C 1
ATOM 3949 O O . GLU B 1 175 ? -19.484 29.406 12.438 1 94.38 175 GLU B O 1
ATOM 3954 N N . PHE B 1 176 ? -18.734 30.547 10.617 1 96 176 PHE B N 1
ATOM 3955 C CA . PHE B 1 176 ? -18.141 31.625 11.398 1 96 176 PHE B CA 1
ATOM 3956 C C . PHE B 1 176 ? -18.812 32.938 11.102 1 96 176 PHE B C 1
ATOM 3958 O O . PHE B 1 176 ? -18.219 33.844 10.477 1 96 176 PHE B O 1
ATOM 3965 N N . LYS B 1 177 ? -19.875 33.25 11.688 1 94 177 LYS B N 1
ATOM 3966 C CA . LYS B 1 177 ? -20.734 34.375 11.375 1 94 177 LYS B CA 1
ATOM 3967 C C . LYS B 1 177 ? -20.172 35.656 11.992 1 94 177 LYS B C 1
ATOM 3969 O O . LYS B 1 177 ? -20.469 36.75 11.516 1 94 177 LYS B O 1
ATOM 3974 N N . GLN B 1 178 ? -19.344 35.5 12.961 1 94 178 GLN B N 1
ATOM 3975 C CA . GLN B 1 178 ? -18.938 36.656 13.75 1 94 178 GLN B CA 1
ATOM 3976 C C . GLN B 1 178 ? -17.703 37.312 13.156 1 94 178 GLN B C 1
ATOM 3978 O O . GLN B 1 178 ? -17.328 38.406 13.57 1 94 178 GLN B O 1
ATOM 3983 N N . VAL B 1 179 ? -17.062 36.688 12.219 1 96.44 179 VAL B N 1
ATOM 3984 C CA . VAL B 1 179 ? -15.844 37.281 11.641 1 96.44 179 VAL B CA 1
ATOM 3985 C C . VAL B 1 179 ? -16.062 37.531 10.148 1 96.44 179 VAL B C 1
ATOM 3987 O O . VAL B 1 179 ? -16.469 36.625 9.406 1 96.44 179 VAL B O 1
ATOM 3990 N N . PRO B 1 180 ? -15.891 38.75 9.703 1 97.69 180 PRO B N 1
ATOM 3991 C CA . PRO B 1 180 ? -15.961 39.031 8.266 1 97.69 180 PRO B CA 1
ATOM 3992 C C . PRO B 1 180 ? -14.953 38.188 7.469 1 97.69 180 PRO B C 1
ATOM 3994 O O . PRO B 1 180 ? -13.789 38.094 7.859 1 97.69 180 PRO B O 1
ATOM 3997 N N . ILE B 1 181 ? -15.383 37.594 6.422 1 98.19 181 ILE B N 1
ATOM 3998 C CA . ILE B 1 181 ? -14.539 36.812 5.512 1 98.19 181 ILE B CA 1
ATOM 3999 C C . ILE B 1 181 ? -14.703 37.344 4.09 1 98.19 181 ILE B C 1
ATOM 4001 O O . ILE B 1 181 ? -15.82 37.438 3.586 1 98.19 181 ILE B O 1
ATOM 4005 N N . GLU B 1 182 ? -13.633 37.656 3.453 1 96.56 182 GLU B N 1
ATOM 4006 C CA . GLU B 1 182 ? -13.703 38.25 2.125 1 96.56 182 GLU B CA 1
ATOM 4007 C C . GLU B 1 182 ? -12.781 37.531 1.145 1 96.56 182 GLU B C 1
ATOM 4009 O O . GLU B 1 182 ? -11.789 36.938 1.55 1 96.56 182 GLU B O 1
ATOM 4014 N N . ALA B 1 183 ? -13.148 37.625 -0.104 1 96.94 183 ALA B N 1
ATOM 4015 C CA . ALA B 1 183 ? -12.367 37.031 -1.194 1 96.94 183 ALA B CA 1
ATOM 4016 C C . ALA B 1 183 ? -11.594 38.125 -1.946 1 96.94 183 ALA B C 1
ATOM 4018 O O . ALA B 1 183 ? -12.102 39.219 -2.156 1 96.94 183 ALA B O 1
ATOM 4019 N N . HIS B 1 184 ? -10.375 37.812 -2.268 1 95.38 184 HIS B N 1
ATOM 4020 C CA . HIS B 1 184 ? -9.547 38.656 -3.09 1 95.38 184 HIS B CA 1
ATOM 4021 C C . HIS B 1 184 ? -8.852 37.875 -4.199 1 95.38 184 HIS B C 1
ATOM 4023 O O . HIS B 1 184 ? -8.633 36.688 -4.066 1 95.38 184 HIS B O 1
ATOM 4029 N N . GLY B 1 185 ? -8.539 38.562 -5.289 1 93.44 185 GLY B N 1
ATOM 4030 C CA . GLY B 1 185 ? -7.648 38 -6.285 1 93.44 185 GLY B CA 1
ATOM 4031 C C . GLY B 1 185 ? -6.18 38.156 -5.926 1 93.44 185 GLY B C 1
ATOM 4032 O O . GLY B 1 185 ? -5.773 39.156 -5.367 1 93.44 185 GLY B O 1
ATOM 4033 N N . ILE B 1 186 ? -5.406 37.156 -6.246 1 89.25 186 ILE B N 1
ATOM 4034 C CA . ILE B 1 186 ? -3.973 37.219 -5.984 1 89.25 186 ILE B CA 1
ATOM 4035 C C . ILE B 1 186 ? -3.354 38.344 -6.801 1 89.25 186 ILE B C 1
ATOM 4037 O O . ILE B 1 186 ? -2.367 38.969 -6.383 1 89.25 186 ILE B O 1
ATOM 4041 N N . GLY B 1 187 ? -3.984 38.719 -7.93 1 82.12 187 GLY B N 1
ATOM 4042 C CA . GLY B 1 187 ? -3.516 39.812 -8.797 1 82.12 187 GLY B CA 1
ATOM 4043 C C . GLY B 1 187 ? -3.908 41.188 -8.312 1 82.12 187 GLY B C 1
ATOM 4044 O O . GLY B 1 187 ? -3.49 42.188 -8.883 1 82.12 187 GLY B O 1
ATOM 4045 N N . ASP B 1 188 ? -4.742 41.188 -7.254 1 82.25 188 ASP B N 1
ATOM 4046 C CA . ASP B 1 188 ? -5.16 42.469 -6.699 1 82.25 188 ASP B CA 1
ATOM 4047 C C . ASP B 1 188 ? -4.047 43.094 -5.852 1 82.25 188 ASP B C 1
ATOM 4049 O O . ASP B 1 188 ? -4.223 43.312 -4.648 1 82.25 188 ASP B O 1
ATOM 4053 N N . GLY B 1 189 ? -2.893 43.312 -6.359 1 78.31 189 GLY B N 1
ATOM 4054 C CA . GLY B 1 189 ? -1.653 43.656 -5.695 1 78.31 189 GLY B CA 1
ATOM 4055 C C . GLY B 1 189 ? -1.848 44.719 -4.605 1 78.31 189 GLY B C 1
ATOM 4056 O O . GLY B 1 189 ? -1.715 44.406 -3.42 1 78.31 189 GLY B O 1
ATOM 4057 N N . LYS B 1 190 ? -2.412 45.875 -4.887 1 85.06 190 LYS B N 1
ATOM 4058 C CA . LYS B 1 190 ? -2.514 46.969 -3.924 1 85.06 190 LYS B CA 1
ATOM 4059 C C . LYS B 1 190 ? -3.566 46.688 -2.861 1 85.06 190 LYS B C 1
ATOM 4061 O O . LYS B 1 190 ? -3.342 46.906 -1.672 1 85.06 190 LYS B O 1
ATOM 4066 N N . GLU B 1 191 ? -4.637 46.188 -3.266 1 88.75 191 GLU B N 1
ATOM 4067 C CA . GLU B 1 191 ? -5.711 45.875 -2.328 1 88.75 191 GLU B CA 1
ATOM 4068 C C . GLU B 1 191 ? -5.305 44.75 -1.38 1 88.75 191 GLU B C 1
ATOM 4070 O O . GLU B 1 191 ? -5.609 44.781 -0.186 1 88.75 191 GLU B O 1
ATOM 4075 N N . LEU B 1 192 ? -4.664 43.781 -1.886 1 91.44 192 LEU B N 1
ATOM 4076 C CA . LEU B 1 192 ? -4.207 42.688 -1.057 1 91.44 192 LEU B CA 1
ATOM 4077 C C . LEU B 1 192 ? -3.123 43.156 -0.088 1 91.44 192 LEU B C 1
ATOM 4079 O O . LEU B 1 192 ? -3.096 42.719 1.068 1 91.44 192 LEU B O 1
ATOM 4083 N N . ALA B 1 193 ? -2.25 44 -0.59 1 91.06 193 ALA B N 1
ATOM 4084 C CA . ALA B 1 193 ? -1.175 44.531 0.246 1 91.06 193 ALA B CA 1
ATOM 4085 C C . ALA B 1 193 ? -1.736 45.281 1.458 1 91.06 193 ALA B C 1
ATOM 4087 O O . ALA B 1 193 ? -1.173 45.219 2.553 1 91.06 193 ALA B O 1
ATOM 4088 N N . LYS B 1 194 ? -2.797 45.938 1.278 1 94 194 LYS B N 1
ATOM 4089 C CA . LYS B 1 194 ? -3.441 46.688 2.361 1 94 194 LYS B CA 1
ATOM 4090 C C . LYS B 1 194 ? -3.916 45.75 3.463 1 94 194 LYS B C 1
ATOM 4092 O O . LYS B 1 194 ? -3.93 46.094 4.641 1 94 194 LYS B O 1
ATOM 4097 N N . GLN B 1 195 ? -4.32 44.531 3.076 1 94.81 195 GLN B N 1
ATOM 4098 C CA . GLN B 1 195 ? -4.816 43.562 4.043 1 94.81 195 GLN B CA 1
ATOM 4099 C C . GLN B 1 195 ? -3.701 43.094 4.965 1 94.81 195 GLN B C 1
ATOM 4101 O O . GLN B 1 195 ? -3.967 42.625 6.074 1 94.81 195 GLN B O 1
ATOM 4106 N N . TYR B 1 196 ? -2.436 43.25 4.562 1 96.88 196 TYR B N 1
ATOM 4107 C CA . TYR B 1 196 ? -1.286 42.781 5.34 1 96.88 196 TYR B CA 1
ATOM 4108 C C . TYR B 1 196 ? -1.022 43.719 6.516 1 96.88 196 TYR B C 1
ATOM 4110 O O . TYR B 1 196 ? -0.333 43.344 7.469 1 96.88 196 TYR B O 1
ATOM 4118 N N . GLU B 1 197 ? -1.5 44.938 6.453 1 96.94 197 GLU B N 1
ATOM 4119 C CA . GLU B 1 197 ? -1.161 45.969 7.43 1 96.94 197 GLU B CA 1
ATOM 4120 C C . GLU B 1 197 ? -1.438 45.5 8.852 1 96.94 197 GLU B C 1
ATOM 4122 O O . GLU B 1 197 ? -0.686 45.812 9.773 1 96.94 197 GLU B O 1
ATOM 4127 N N . ASP B 1 198 ? -2.484 44.75 9.016 1 97.06 198 ASP B N 1
ATOM 4128 C CA . ASP B 1 198 ? -2.875 44.281 10.344 1 97.06 198 ASP B CA 1
ATOM 4129 C C . ASP B 1 198 ? -2.908 42.75 10.391 1 97.06 198 ASP B C 1
ATOM 4131 O O . ASP B 1 198 ? -3.703 42.156 11.133 1 97.06 198 ASP B O 1
ATOM 4135 N N . ALA B 1 199 ? -2.139 42.094 9.57 1 97.88 199 ALA B N 1
ATOM 4136 C CA . ALA B 1 199 ? -2.146 40.625 9.5 1 97.88 199 ALA B CA 1
ATOM 4137 C C . ALA B 1 199 ? -1.255 40.031 10.586 1 97.88 199 ALA B C 1
ATOM 4139 O O . ALA B 1 199 ? -0.129 40.469 10.797 1 97.88 199 ALA B O 1
ATOM 4140 N N . SER B 1 200 ? -1.757 39.031 11.312 1 97.69 200 SER B N 1
ATOM 4141 C CA . SER B 1 200 ? -0.92 38.312 12.281 1 97.69 200 SER B CA 1
ATOM 4142 C C . SER B 1 200 ? -0.668 36.875 11.859 1 97.69 200 SER B C 1
ATOM 4144 O O . SER B 1 200 ? 0.278 36.25 12.336 1 97.69 200 SER B O 1
ATOM 4146 N N . VAL B 1 201 ? -1.531 36.312 10.977 1 98.56 201 VAL B N 1
ATOM 4147 C CA . VAL B 1 201 ? -1.379 34.938 10.492 1 98.56 201 VAL B CA 1
ATOM 4148 C C . VAL B 1 201 ? -1.567 34.906 8.977 1 98.56 201 VAL B C 1
ATOM 4150 O O . VAL B 1 201 ? -2.537 35.469 8.453 1 98.56 201 VAL B O 1
ATOM 4153 N N . ILE B 1 202 ? -0.665 34.312 8.289 1 98.69 202 ILE B N 1
ATOM 4154 C CA . ILE B 1 202 ? -0.691 34.156 6.84 1 98.69 202 ILE B CA 1
ATOM 4155 C C . ILE B 1 202 ? -0.467 32.688 6.473 1 98.69 202 ILE B C 1
ATOM 4157 O O . ILE B 1 202 ? 0.516 32.094 6.898 1 98.69 202 ILE B O 1
ATOM 4161 N N . TYR B 1 203 ? -1.39 32.094 5.699 1 98.75 203 TYR B N 1
ATOM 4162 C CA . TYR B 1 203 ? -1.224 30.75 5.172 1 98.75 203 TYR B CA 1
ATOM 4163 C C . TYR B 1 203 ? -1.062 30.781 3.656 1 98.75 203 TYR B C 1
ATOM 4165 O O . TYR B 1 203 ? -1.729 31.547 2.965 1 98.75 203 TYR B O 1
ATOM 4173 N N . SER B 1 204 ? -0.191 30 3.172 1 98.38 204 SER B N 1
ATOM 4174 C CA . SER B 1 204 ? -0.127 29.719 1.741 1 98.38 204 SER B CA 1
ATOM 4175 C C . SER B 1 204 ? -0.313 28.219 1.463 1 98.38 204 SER B C 1
ATOM 4177 O O . SER B 1 204 ? 0.489 27.406 1.904 1 98.38 204 SER B O 1
ATOM 4179 N N . CYS B 1 205 ? -1.354 27.906 0.792 1 97.19 205 CYS B N 1
ATOM 4180 C CA . CYS B 1 205 ? -1.75 26.547 0.484 1 97.19 205 CYS B CA 1
ATOM 4181 C C . CYS B 1 205 ? -1.853 26.328 -1.021 1 97.19 205 CYS B C 1
ATOM 4183 O O . CYS B 1 205 ? -2.723 25.594 -1.491 1 97.19 205 CYS B O 1
ATOM 4185 N N . VAL B 1 206 ? -1.003 26.938 -1.795 1 94.5 206 VAL B N 1
ATOM 4186 C CA . VAL B 1 206 ? -1.102 26.875 -3.25 1 94.5 206 VAL B CA 1
ATOM 4187 C C . VAL B 1 206 ? 0.169 26.266 -3.83 1 94.5 206 VAL B C 1
ATOM 4189 O O . VAL B 1 206 ? 1.278 26.625 -3.428 1 94.5 206 VAL B O 1
ATOM 4192 N N . PRO B 1 207 ? -0.048 25.312 -4.742 1 91.56 207 PRO B N 1
ATOM 4193 C CA . PRO B 1 207 ? 1.124 24.812 -5.461 1 91.56 207 PRO B CA 1
ATOM 4194 C C . PRO B 1 207 ? 1.589 25.75 -6.57 1 91.56 207 PRO B C 1
ATOM 4196 O O . PRO B 1 207 ? 1.081 25.688 -7.695 1 91.56 207 PRO B O 1
ATOM 4199 N N . SER B 1 208 ? 2.514 26.656 -6.23 1 92.38 208 SER B N 1
ATOM 4200 C CA . SER B 1 208 ? 2.943 27.688 -7.168 1 92.38 208 SER B CA 1
ATOM 4201 C C . SER B 1 208 ? 4.434 27.562 -7.473 1 92.38 208 SER B C 1
ATOM 4203 O O . SER B 1 208 ? 5.188 26.984 -6.691 1 92.38 208 SER B O 1
ATOM 4205 N N . THR B 1 209 ? 4.809 28.078 -8.633 1 94.69 209 THR B N 1
ATOM 4206 C CA . THR B 1 209 ? 6.215 28.156 -9 1 94.69 209 THR B CA 1
ATOM 4207 C C . THR B 1 209 ? 6.75 29.578 -8.82 1 94.69 209 THR B C 1
ATOM 4209 O O . THR B 1 209 ? 7.914 29.844 -9.125 1 94.69 209 THR B O 1
ATOM 4212 N N . SER B 1 210 ? 5.922 30.453 -8.352 1 94.56 210 SER B N 1
ATOM 4213 C CA . SER B 1 210 ? 6.305 31.797 -7.941 1 94.56 210 SER B CA 1
ATOM 4214 C C . SER B 1 210 ? 5.816 32.094 -6.531 1 94.56 210 SER B C 1
ATOM 4216 O O . SER B 1 210 ? 4.715 31.703 -6.148 1 94.56 210 SER B O 1
ATOM 4218 N N . PRO B 1 211 ? 6.57 32.844 -5.801 1 95.19 211 PRO B N 1
ATOM 4219 C CA . PRO B 1 211 ? 6.188 33.094 -4.41 1 95.19 211 PRO B CA 1
ATOM 4220 C C . PRO B 1 211 ? 4.871 33.875 -4.293 1 95.19 211 PRO B C 1
ATOM 4222 O O . PRO B 1 211 ? 4.609 34.781 -5.086 1 95.19 211 PRO B O 1
ATOM 4225 N N . THR B 1 212 ? 4.07 33.5 -3.367 1 94.19 212 THR B N 1
ATOM 4226 C CA . THR B 1 212 ? 2.797 34.156 -3.092 1 94.19 212 THR B CA 1
ATOM 4227 C C . THR B 1 212 ? 2.934 35.125 -1.924 1 94.19 212 THR B C 1
ATOM 4229 O O . THR B 1 212 ? 2.316 36.188 -1.921 1 94.19 212 THR B O 1
ATOM 4232 N N . VAL B 1 213 ? 3.697 34.781 -0.883 1 96.62 213 VAL B N 1
ATOM 4233 C CA . VAL B 1 213 ? 3.969 35.625 0.261 1 96.62 213 VAL B CA 1
ATOM 4234 C C . VAL B 1 213 ? 5.27 36.406 0.032 1 96.62 213 VAL B C 1
ATOM 4236 O O . VAL B 1 213 ? 6.352 35.812 0.018 1 96.62 213 VAL B O 1
ATOM 4239 N N . LEU B 1 214 ? 5.164 37.719 -0.027 1 95.75 214 LEU B N 1
ATOM 4240 C CA . LEU B 1 214 ? 6.281 38.531 -0.491 1 95.75 214 LEU B CA 1
ATOM 4241 C C . LEU B 1 214 ? 6.836 39.375 0.64 1 95.75 214 LEU B C 1
ATOM 4243 O O . LEU B 1 214 ? 6.094 39.781 1.534 1 95.75 214 LEU B O 1
ATOM 4247 N N . ASP B 1 215 ? 8.125 39.656 0.538 1 96.88 215 ASP B N 1
ATOM 4248 C CA . ASP B 1 215 ? 8.844 40.406 1.566 1 96.88 215 ASP B CA 1
ATOM 4249 C C . ASP B 1 215 ? 8.219 41.781 1.786 1 96.88 215 ASP B C 1
ATOM 4251 O O . ASP B 1 215 ? 7.988 42.188 2.926 1 96.88 215 ASP B O 1
ATOM 4255 N N . PHE B 1 216 ? 7.859 42.438 0.728 1 93.94 216 PHE B N 1
ATOM 4256 C CA . PHE B 1 216 ? 7.379 43.812 0.832 1 93.94 216 PHE B CA 1
ATOM 4257 C C . PHE B 1 216 ? 6.031 43.875 1.539 1 93.94 216 PHE B C 1
ATOM 4259 O O . PHE B 1 216 ? 5.715 44.844 2.217 1 93.94 216 PHE B O 1
ATOM 4266 N N . GLN B 1 217 ? 5.266 42.844 1.388 1 95.06 217 GLN B N 1
ATOM 4267 C CA . GLN B 1 217 ? 3.971 42.812 2.061 1 95.06 217 GLN B CA 1
ATOM 4268 C C . GLN B 1 217 ? 4.141 42.688 3.57 1 95.06 217 GLN B C 1
ATOM 4270 O O . GLN B 1 217 ? 3.391 43.281 4.34 1 95.06 217 GLN B O 1
ATOM 4275 N N . ILE B 1 218 ? 5.141 41.906 3.986 1 96.19 218 ILE B N 1
ATOM 4276 C CA . ILE B 1 218 ? 5.41 41.719 5.406 1 96.19 218 ILE B CA 1
ATOM 4277 C C . ILE B 1 218 ? 5.996 43 6.004 1 96.19 218 ILE B C 1
ATOM 4279 O O . ILE B 1 218 ? 5.715 43.344 7.152 1 96.19 218 ILE B O 1
ATOM 4283 N N . GLU B 1 219 ? 6.777 43.719 5.23 1 93.5 219 GLU B N 1
ATOM 4284 C CA . GLU B 1 219 ? 7.344 45 5.672 1 93.5 219 GLU B CA 1
ATOM 4285 C C . GLU B 1 219 ? 6.246 46 6.012 1 93.5 219 GLU B C 1
ATOM 4287 O O . GLU B 1 219 ? 6.41 46.812 6.906 1 93.5 219 GLU B O 1
ATOM 4292 N N . GLN B 1 220 ? 5.148 45.812 5.363 1 90.81 220 GLN B N 1
ATOM 4293 C CA . GLN B 1 220 ? 4.043 46.75 5.547 1 90.81 220 GLN B CA 1
ATOM 4294 C C . GLN B 1 220 ? 3.221 46.406 6.781 1 90.81 220 GLN B C 1
ATOM 4296 O O . GLN B 1 220 ? 2.428 47.219 7.262 1 90.81 220 GLN B O 1
ATOM 4301 N N . CYS B 1 221 ? 3.404 45.25 7.234 1 95.06 221 CYS B N 1
ATOM 4302 C CA . CYS B 1 221 ? 2.645 44.781 8.391 1 95.06 221 CYS B CA 1
ATOM 4303 C C . CYS B 1 221 ? 3.066 45.531 9.648 1 95.06 221 CYS B C 1
ATOM 4305 O O . CYS B 1 221 ? 4.262 45.656 9.938 1 95.06 221 CYS B O 1
ATOM 4307 N N . ARG B 1 222 ? 2.127 46 10.477 1 95 222 ARG B N 1
ATOM 4308 C CA . ARG B 1 222 ? 2.4 46.812 11.648 1 95 222 ARG B CA 1
ATOM 4309 C C . ARG B 1 222 ? 2.359 45.969 12.922 1 95 222 ARG B C 1
ATOM 4311 O O . ARG B 1 222 ? 2.711 46.469 14 1 95 222 ARG B O 1
ATOM 4318 N N . ARG B 1 223 ? 1.956 44.812 12.773 1 95.12 223 ARG B N 1
ATOM 4319 C CA . ARG B 1 223 ? 1.853 43.938 13.945 1 95.12 223 ARG B CA 1
ATOM 4320 C C . ARG B 1 223 ? 3.234 43.594 14.477 1 95.12 223 ARG B C 1
ATOM 4322 O O . ARG B 1 223 ? 4.188 43.438 13.711 1 95.12 223 ARG B O 1
ATOM 4329 N N . SER B 1 224 ? 3.316 43.406 15.789 1 94.88 224 SER B N 1
ATOM 4330 C CA . SER B 1 224 ? 4.582 43.094 16.438 1 94.88 224 SER B CA 1
ATOM 4331 C C . SER B 1 224 ? 5.016 41.656 16.141 1 94.88 224 SER B C 1
ATOM 4333 O O . SER B 1 224 ? 6.188 41.312 16.297 1 94.88 224 SER B O 1
ATOM 4335 N N . LYS B 1 225 ? 4.078 40.781 15.711 1 97 225 LYS B N 1
ATOM 4336 C CA . LYS B 1 225 ? 4.387 39.375 15.398 1 97 225 LYS B CA 1
ATOM 4337 C C . LYS B 1 225 ? 3.521 38.875 14.25 1 97 225 LYS B C 1
ATOM 4339 O O . LYS B 1 225 ? 2.328 39.188 14.18 1 97 225 LYS B O 1
ATOM 4344 N N . VAL B 1 226 ? 4.117 38.125 13.367 1 98.06 226 VAL B N 1
ATOM 4345 C CA . VAL B 1 226 ? 3.447 37.562 12.211 1 98.06 226 VAL B CA 1
ATOM 4346 C C . VAL B 1 226 ? 3.84 36.094 12.062 1 98.06 226 VAL B C 1
ATOM 4348 O O . VAL B 1 226 ? 5.023 35.75 12.102 1 98.06 226 VAL B O 1
ATOM 4351 N N . PHE B 1 227 ? 2.859 35.219 11.938 1 98.62 227 PHE B N 1
ATOM 4352 C CA . PHE B 1 227 ? 3.08 33.781 11.664 1 98.62 227 PHE B CA 1
ATOM 4353 C C . PHE B 1 227 ? 2.785 33.469 10.203 1 98.62 227 PHE B C 1
ATOM 4355 O O . PHE B 1 227 ? 1.719 33.812 9.695 1 98.62 227 PHE B O 1
ATOM 4362 N N . ILE B 1 228 ? 3.703 32.812 9.555 1 98.81 228 ILE B N 1
ATOM 4363 C CA . ILE B 1 228 ? 3.537 32.375 8.172 1 98.81 228 ILE B CA 1
ATOM 4364 C C . ILE B 1 228 ? 3.605 30.844 8.102 1 98.81 228 ILE B C 1
ATOM 4366 O O . ILE B 1 228 ? 4.625 30.25 8.445 1 98.81 228 ILE B O 1
ATOM 4370 N N . GLY B 1 229 ? 2.551 30.25 7.711 1 98.69 229 GLY B N 1
ATOM 4371 C CA . GLY B 1 229 ? 2.508 28.812 7.449 1 98.69 229 GLY B CA 1
ATOM 4372 C C . GLY B 1 229 ? 2.336 28.484 5.977 1 98.69 229 GLY B C 1
ATOM 4373 O O . GLY B 1 229 ? 1.393 28.953 5.336 1 98.69 229 GLY B O 1
ATOM 4374 N N . ALA B 1 230 ? 3.232 27.688 5.457 1 98.56 230 ALA B N 1
ATOM 4375 C CA . ALA B 1 230 ? 3.184 27.328 4.043 1 98.56 230 ALA B CA 1
ATOM 4376 C C . ALA B 1 230 ? 3.234 25.812 3.861 1 98.56 230 ALA B C 1
ATOM 4378 O O . ALA B 1 230 ? 4.074 25.125 4.461 1 98.56 230 ALA B O 1
ATOM 4379 N N . ILE B 1 231 ? 2.324 25.312 3.002 1 97.62 231 ILE B N 1
ATOM 4380 C CA . ILE B 1 231 ? 2.277 23.859 2.834 1 97.62 231 ILE B CA 1
ATOM 4381 C C . ILE B 1 231 ? 2.111 23.516 1.354 1 97.62 231 ILE B C 1
ATOM 4383 O O . ILE B 1 231 ? 2.014 22.344 0.989 1 97.62 231 ILE B O 1
ATOM 4387 N N . GLY B 1 232 ? 2.135 24.438 0.453 1 94.88 232 GLY B N 1
ATOM 4388 C CA . GLY B 1 232 ? 1.771 24.219 -0.936 1 94.88 232 GLY B CA 1
ATOM 4389 C C . GLY B 1 232 ? 2.938 23.766 -1.793 1 94.88 232 GLY B C 1
ATOM 4390 O O . GLY B 1 232 ? 2.74 23.219 -2.881 1 94.88 232 GLY B O 1
ATOM 4391 N N . SER B 1 233 ? 4.121 24.125 -1.421 1 93.31 233 SER B N 1
ATOM 4392 C CA . SER B 1 233 ? 5.32 23.734 -2.152 1 93.31 233 SER B CA 1
ATOM 4393 C C . SER B 1 233 ? 5.852 22.391 -1.662 1 93.31 233 SER B C 1
ATOM 4395 O O . SER B 1 233 ? 6.406 22.297 -0.564 1 93.31 233 SER B O 1
ATOM 4397 N N . TYR B 1 234 ? 5.691 21.344 -2.559 1 88.31 234 TYR B N 1
ATOM 4398 C CA . TYR B 1 234 ? 6.141 20.016 -2.156 1 88.31 234 TYR B CA 1
ATOM 4399 C C . TYR B 1 234 ? 7.004 19.391 -3.24 1 88.31 234 TYR B C 1
ATOM 4401 O O . TYR B 1 234 ? 7.246 18.172 -3.223 1 88.31 234 TYR B O 1
ATOM 4409 N N . LYS B 1 235 ? 7.375 20.141 -4.238 1 89.88 235 LYS B N 1
ATOM 4410 C CA . LYS B 1 235 ? 8.344 19.781 -5.27 1 89.88 235 LYS B CA 1
ATOM 4411 C C . LYS B 1 235 ? 9.445 20.828 -5.383 1 89.88 235 LYS B C 1
ATOM 4413 O O . LYS B 1 235 ? 9.211 22.016 -5.102 1 89.88 235 LYS B O 1
ATOM 4418 N N . PRO B 1 236 ? 10.555 20.453 -5.906 1 92.62 236 PRO B N 1
ATOM 4419 C CA . PRO B 1 236 ? 11.719 21.344 -5.918 1 92.62 236 PRO B CA 1
ATOM 4420 C C . PRO B 1 236 ? 11.477 22.625 -6.699 1 92.62 236 PRO B C 1
ATOM 4422 O O . PRO B 1 236 ? 12.078 23.656 -6.398 1 92.62 236 PRO B O 1
ATOM 4425 N N . GLN B 1 237 ? 10.562 22.578 -7.605 1 93.75 237 GLN B N 1
ATOM 4426 C CA . GLN B 1 237 ? 10.367 23.734 -8.461 1 93.75 237 GLN B CA 1
ATOM 4427 C C . GLN B 1 237 ? 9.242 24.625 -7.938 1 93.75 237 GLN B C 1
ATOM 4429 O O . GLN B 1 237 ? 8.953 25.672 -8.508 1 93.75 237 GLN B O 1
ATOM 4434 N N . MET B 1 238 ? 8.641 24.219 -6.895 1 94.62 238 MET B N 1
ATOM 4435 C CA . MET B 1 238 ? 7.543 24.984 -6.309 1 94.62 238 MET B CA 1
ATOM 4436 C C . MET B 1 238 ? 8.047 25.906 -5.207 1 94.62 238 MET B C 1
ATOM 4438 O O . MET B 1 238 ? 8.984 25.562 -4.484 1 94.62 238 MET B O 1
ATOM 4442 N N . ILE B 1 239 ? 7.414 27.078 -5.082 1 96.62 239 ILE B N 1
ATOM 4443 C CA . ILE B 1 239 ? 7.816 28.047 -4.066 1 96.62 239 ILE B CA 1
ATOM 4444 C C . ILE B 1 239 ? 6.613 28.891 -3.654 1 96.62 239 ILE B C 1
ATOM 4446 O O . ILE B 1 239 ? 5.812 29.297 -4.5 1 96.62 239 ILE B O 1
ATOM 4450 N N . GLU B 1 240 ? 6.441 29.094 -2.346 1 97.31 240 GLU B N 1
ATOM 4451 C CA . GLU B 1 240 ? 5.305 29.844 -1.829 1 97.31 240 GLU B CA 1
ATOM 4452 C C . GLU B 1 240 ? 5.762 31.109 -1.104 1 97.31 240 GLU B C 1
ATOM 4454 O O . GLU B 1 240 ? 5.035 32.094 -1.057 1 97.31 240 GLU B O 1
ATOM 4459 N N . ILE B 1 241 ? 6.938 31.109 -0.52 1 98 241 ILE B N 1
ATOM 4460 C CA . ILE B 1 241 ? 7.438 32.219 0.286 1 98 241 ILE B CA 1
ATOM 4461 C C . ILE B 1 241 ? 8.664 32.812 -0.386 1 98 241 ILE B C 1
ATOM 4463 O O . ILE B 1 241 ? 9.602 32.125 -0.752 1 98 241 ILE B O 1
ATOM 4467 N N . ASP B 1 242 ? 8.719 34.094 -0.43 1 97.06 242 ASP B N 1
ATOM 4468 C CA . ASP B 1 242 ? 9.844 34.844 -0.98 1 97.06 242 ASP B CA 1
ATOM 4469 C C . ASP B 1 242 ? 11.133 34.562 -0.212 1 97.06 242 ASP B C 1
ATOM 4471 O O . ASP B 1 242 ? 11.164 34.625 1.018 1 97.06 242 ASP B O 1
ATOM 4475 N N . GLY B 1 243 ? 12.148 34.219 -0.993 1 97.69 243 GLY B N 1
ATOM 4476 C CA . GLY B 1 243 ? 13.422 33.906 -0.367 1 97.69 243 GLY B CA 1
ATOM 4477 C C . GLY B 1 243 ? 13.961 35.031 0.488 1 97.69 243 GLY B C 1
ATOM 4478 O O . GLY B 1 243 ? 14.5 34.812 1.571 1 97.69 243 GLY B O 1
ATOM 4479 N N . ASP B 1 244 ? 13.836 36.219 0.02 1 97.25 244 ASP B N 1
ATOM 4480 C CA . ASP B 1 244 ? 14.281 37.375 0.768 1 97.25 244 ASP B CA 1
ATOM 4481 C C . ASP B 1 244 ? 13.531 37.5 2.09 1 97.25 244 ASP B C 1
ATOM 4483 O O . ASP B 1 244 ? 14.117 37.875 3.109 1 97.25 244 ASP B O 1
ATOM 4487 N N . LEU B 1 245 ? 12.281 37.25 1.992 1 98.19 245 LEU B N 1
ATOM 4488 C CA . LEU B 1 245 ? 11.477 37.25 3.209 1 98.19 245 LEU B CA 1
ATOM 4489 C C . LEU B 1 245 ? 12.039 36.281 4.238 1 98.19 245 LEU B C 1
ATOM 4491 O O . LEU B 1 245 ? 12.242 36.625 5.398 1 98.19 245 LEU B O 1
ATOM 4495 N N . ILE B 1 246 ? 12.352 35.031 3.832 1 98.69 246 ILE B N 1
ATOM 4496 C CA . ILE B 1 246 ? 12.867 34 4.73 1 98.69 246 ILE B CA 1
ATOM 4497 C C . ILE B 1 246 ? 14.195 34.469 5.332 1 98.69 246 ILE B C 1
ATOM 4499 O O . ILE B 1 246 ? 14.391 34.406 6.547 1 98.69 246 ILE B O 1
ATOM 4503 N N . LYS B 1 247 ? 15.039 35 4.527 1 98.31 247 LYS B N 1
ATOM 4504 C CA . LYS B 1 247 ? 16.375 35.375 4.957 1 98.31 247 LYS B CA 1
ATOM 4505 C C . LYS B 1 247 ? 16.344 36.625 5.812 1 98.31 247 LYS B C 1
ATOM 4507 O O . LYS B 1 247 ? 16.734 36.625 6.98 1 98.31 247 LYS B O 1
ATOM 4512 N N . LYS B 1 248 ? 15.719 37.688 5.34 1 98.06 248 LYS B N 1
ATOM 4513 C CA . LYS B 1 248 ? 15.797 39.031 5.945 1 98.06 248 LYS B CA 1
ATOM 4514 C C . LYS B 1 248 ? 14.914 39.125 7.188 1 98.06 248 LYS B C 1
ATOM 4516 O O . LYS B 1 248 ? 15.297 39.719 8.188 1 98.06 248 LYS B O 1
ATOM 4521 N N . GLU B 1 249 ? 13.773 38.531 7.082 1 97.81 249 GLU B N 1
ATOM 4522 C CA . GLU B 1 249 ? 12.773 38.75 8.117 1 97.81 249 GLU B CA 1
ATOM 4523 C C . GLU B 1 249 ? 12.82 37.688 9.195 1 97.81 249 GLU B C 1
ATOM 4525 O O . GLU B 1 249 ? 12.281 37.875 10.289 1 97.81 249 GLU B O 1
ATOM 4530 N N . CYS B 1 250 ? 13.508 36.562 8.922 1 98.31 250 CYS B N 1
ATOM 4531 C CA . CYS B 1 250 ? 13.516 35.438 9.883 1 98.31 250 CYS B CA 1
ATOM 4532 C C . CYS B 1 250 ? 14.945 35.031 10.203 1 98.31 250 CYS B C 1
ATOM 4534 O O . CYS B 1 250 ? 15.445 35.281 11.297 1 98.31 250 CYS B O 1
ATOM 4536 N N . LEU B 1 251 ? 15.68 34.531 9.211 1 98.5 251 LEU B N 1
ATOM 4537 C CA . LEU B 1 251 ? 16.984 33.938 9.461 1 98.5 251 LEU B CA 1
ATOM 4538 C C . LEU B 1 251 ? 17.969 34.969 9.984 1 98.5 251 LEU B C 1
ATOM 4540 O O . LEU B 1 251 ? 18.656 34.75 10.984 1 98.5 251 LEU B O 1
ATOM 4544 N N . ASP B 1 252 ? 18.031 36.094 9.344 1 98.19 252 ASP B N 1
ATOM 4545 C CA . ASP B 1 252 ? 18.984 37.156 9.711 1 98.19 252 ASP B CA 1
ATOM 4546 C C . ASP B 1 252 ? 18.656 37.719 11.086 1 98.19 252 ASP B C 1
ATOM 4548 O O . ASP B 1 252 ? 19.484 38.406 11.688 1 98.19 252 ASP B O 1
ATOM 4552 N N . LYS B 1 253 ? 17.516 37.5 11.578 1 97.88 253 LYS B N 1
ATOM 4553 C CA . LYS B 1 253 ? 17.078 38.031 12.875 1 97.88 253 LYS B CA 1
ATOM 4554 C C . LYS B 1 253 ? 17.203 36.969 13.969 1 97.88 253 LYS B C 1
ATOM 4556 O O . LYS B 1 253 ? 16.734 37.156 15.086 1 97.88 253 LYS B O 1
ATOM 4561 N N . GLY B 1 254 ? 17.781 35.844 13.656 1 97.69 254 GLY B N 1
ATOM 4562 C CA . GLY B 1 254 ? 18.094 34.812 14.641 1 97.69 254 GLY B CA 1
ATOM 4563 C C . GLY B 1 254 ? 17.094 33.656 14.664 1 97.69 254 GLY B C 1
ATOM 4564 O O . GLY B 1 254 ? 17.219 32.75 15.461 1 97.69 254 GLY B O 1
ATOM 4565 N N . GLY B 1 255 ? 16.125 33.781 13.812 1 98.38 255 GLY B N 1
ATOM 4566 C CA . GLY B 1 255 ? 15.125 32.719 13.758 1 98.38 255 GLY B CA 1
ATOM 4567 C C . GLY B 1 255 ? 15.508 31.594 12.82 1 98.38 255 GLY B C 1
ATOM 4568 O O . GLY B 1 255 ? 16.469 31.703 12.055 1 98.38 255 GLY B O 1
ATOM 4569 N N . ARG B 1 256 ? 14.82 30.5 12.914 1 98.69 256 ARG B N 1
ATOM 4570 C CA . ARG B 1 256 ? 14.867 29.359 12.008 1 98.69 256 ARG B CA 1
ATOM 4571 C C . ARG B 1 256 ? 13.477 29.031 11.469 1 98.69 256 ARG B C 1
ATOM 4573 O O . ARG B 1 256 ? 12.469 29.375 12.086 1 98.69 256 ARG B O 1
ATOM 4580 N N . VAL B 1 257 ? 13.453 28.391 10.312 1 98.88 257 VAL B N 1
ATOM 4581 C CA . VAL B 1 257 ? 12.18 27.922 9.773 1 98.88 257 VAL B CA 1
ATOM 4582 C C . VAL B 1 257 ? 11.773 26.609 10.461 1 98.88 257 VAL B C 1
ATOM 4584 O O . VAL B 1 257 ? 12.562 25.672 10.531 1 98.88 257 VAL B O 1
ATOM 4587 N N . ILE B 1 258 ? 10.555 26.594 11.016 1 98.88 258 ILE B N 1
ATOM 4588 C CA . ILE B 1 258 ? 10.016 25.375 11.633 1 98.88 258 ILE B CA 1
ATOM 4589 C C . ILE B 1 258 ? 9.508 24.438 10.547 1 98.88 258 ILE B C 1
ATOM 4591 O O . ILE B 1 258 ? 8.711 24.828 9.695 1 98.88 258 ILE B O 1
ATOM 4595 N N . VAL B 1 259 ? 9.977 23.188 10.594 1 98.81 259 VAL B N 1
ATOM 4596 C CA . VAL B 1 259 ? 9.609 22.203 9.57 1 98.81 259 VAL B CA 1
ATOM 4597 C C . VAL B 1 259 ? 9.156 20.906 10.234 1 98.81 259 VAL B C 1
ATOM 4599 O O . VAL B 1 259 ? 9.414 20.688 11.422 1 98.81 259 VAL B O 1
ATOM 4602 N N . ASP B 1 260 ? 8.414 20.094 9.469 1 98.5 260 ASP B N 1
ATOM 4603 C CA . ASP B 1 260 ? 8.023 18.781 9.984 1 98.5 260 ASP B CA 1
ATOM 4604 C C . ASP B 1 260 ? 9.188 17.797 9.922 1 98.5 260 ASP B C 1
ATOM 4606 O O . ASP B 1 260 ? 9.32 16.922 10.781 1 98.5 260 ASP B O 1
ATOM 4610 N N . SER B 1 261 ? 9.984 17.922 8.914 1 98 261 SER B N 1
ATOM 4611 C CA . SER B 1 261 ? 11.195 17.125 8.719 1 98 261 SER B CA 1
ATOM 4612 C C . SER B 1 261 ? 12.266 17.906 7.988 1 98 261 SER B C 1
ATOM 4614 O O . SER B 1 261 ? 12.055 18.359 6.859 1 98 261 SER B O 1
ATOM 4616 N N . VAL B 1 262 ? 13.391 18.016 8.602 1 98.12 262 VAL B N 1
ATOM 4617 C CA . VAL B 1 262 ? 14.492 18.75 7.988 1 98.12 262 VAL B CA 1
ATOM 4618 C C . VAL B 1 262 ? 14.922 18.062 6.695 1 98.12 262 VAL B C 1
ATOM 4620 O O . VAL B 1 262 ? 15.031 18.703 5.648 1 98.12 262 VAL B O 1
ATOM 4623 N N . THR B 1 263 ? 15.062 16.766 6.777 1 96.69 263 THR B N 1
ATOM 4624 C CA . THR B 1 263 ? 15.531 16 5.633 1 96.69 263 THR B CA 1
ATOM 4625 C C . THR B 1 263 ? 14.547 16.094 4.473 1 96.69 263 THR B C 1
ATOM 4627 O O . THR B 1 263 ? 14.945 16.359 3.336 1 96.69 263 THR B O 1
ATOM 4630 N N . ASP B 1 264 ? 13.312 15.93 4.734 1 96.19 264 ASP B N 1
ATOM 4631 C CA . ASP B 1 264 ? 12.305 15.922 3.678 1 96.19 264 ASP B CA 1
ATOM 4632 C C . ASP B 1 264 ? 12.125 17.312 3.086 1 96.19 264 ASP B C 1
ATOM 4634 O O . ASP B 1 264 ? 11.969 17.469 1.873 1 96.19 264 ASP B O 1
ATOM 4638 N N . CYS B 1 265 ? 12.125 18.312 3.928 1 97.38 265 CYS B N 1
ATOM 4639 C CA . CYS B 1 265 ? 11.938 19.672 3.439 1 97.38 265 CYS B CA 1
ATOM 4640 C C . CYS B 1 265 ? 13.109 20.094 2.564 1 97.38 265 CYS B C 1
ATOM 4642 O O . CYS B 1 265 ? 12.914 20.766 1.55 1 97.38 265 CYS B O 1
ATOM 4644 N N . LEU B 1 266 ? 14.32 19.734 2.918 1 97.31 266 LEU B N 1
ATOM 4645 C CA . LEU B 1 266 ? 15.484 20.094 2.119 1 97.31 266 LEU B CA 1
ATOM 4646 C C . LEU B 1 266 ? 15.453 19.406 0.76 1 97.31 266 LEU B C 1
ATOM 4648 O O . LEU B 1 266 ? 15.953 19.938 -0.228 1 97.31 266 LEU B O 1
ATOM 4652 N N . ALA B 1 267 ? 14.805 18.281 0.727 1 95 267 ALA B N 1
ATOM 4653 C CA . ALA B 1 267 ? 14.75 17.5 -0.506 1 95 267 ALA B CA 1
ATOM 4654 C C . ALA B 1 267 ? 13.602 17.984 -1.4 1 95 267 ALA B C 1
ATOM 4656 O O . ALA B 1 267 ? 13.695 17.891 -2.627 1 95 267 ALA B O 1
ATOM 4657 N N . GLU B 1 268 ? 12.555 18.578 -0.767 1 94.12 268 GLU B N 1
ATOM 4658 C CA . GLU B 1 268 ? 11.32 18.688 -1.527 1 94.12 268 GLU B CA 1
ATOM 4659 C C . GLU B 1 268 ? 10.875 20.141 -1.65 1 94.12 268 GLU B C 1
ATOM 4661 O O . GLU B 1 268 ? 10.211 20.516 -2.619 1 94.12 268 GLU B O 1
ATOM 4666 N N . ALA B 1 269 ? 11.164 20.953 -0.725 1 94.94 269 ALA B N 1
ATOM 4667 C CA . ALA B 1 269 ? 10.641 22.312 -0.707 1 94.94 269 ALA B CA 1
ATOM 4668 C C . ALA B 1 269 ? 11.5 23.25 -1.557 1 94.94 269 ALA B C 1
ATOM 4670 O O . ALA B 1 269 ? 12.672 23.453 -1.255 1 94.94 269 ALA B O 1
ATOM 4671 N N . GLY B 1 270 ? 10.914 23.812 -2.527 1 96 270 GLY B N 1
ATOM 4672 C CA . GLY B 1 270 ? 11.641 24.734 -3.389 1 96 270 GLY B CA 1
ATOM 4673 C C . GLY B 1 270 ? 12.148 25.969 -2.656 1 96 270 GLY B C 1
ATOM 4674 O O . GLY B 1 270 ? 13.164 26.547 -3.041 1 96 270 GLY B O 1
ATOM 4675 N N . GLU B 1 271 ? 11.492 26.391 -1.574 1 96 271 GLU B N 1
ATOM 4676 C CA . GLU B 1 271 ? 11.938 27.516 -0.76 1 96 271 GLU B CA 1
ATOM 4677 C C . GLU B 1 271 ? 13.414 27.391 -0.404 1 96 271 GLU B C 1
ATOM 4679 O O . GLU B 1 271 ? 14.164 28.375 -0.447 1 96 271 GLU B O 1
ATOM 4684 N N . PHE B 1 272 ? 13.773 26.156 -0.094 1 97.56 272 PHE B N 1
ATOM 4685 C CA . PHE B 1 272 ? 15.109 25.938 0.456 1 97.56 272 PHE B CA 1
ATOM 4686 C C . PHE B 1 272 ? 16.109 25.641 -0.654 1 97.56 272 PHE B C 1
ATOM 4688 O O . PHE B 1 272 ? 17.234 26.156 -0.645 1 97.56 272 PHE B O 1
ATOM 4695 N N . ILE B 1 273 ? 15.68 24.891 -1.61 1 96.19 273 ILE B N 1
ATOM 4696 C CA . ILE B 1 273 ? 16.547 24.484 -2.713 1 96.19 273 ILE B CA 1
ATOM 4697 C C . ILE B 1 273 ? 16.922 25.688 -3.559 1 96.19 273 ILE B C 1
ATOM 4699 O O . ILE B 1 273 ? 18.094 25.938 -3.822 1 96.19 273 ILE B O 1
ATOM 4703 N N . LEU B 1 274 ? 15.984 26.516 -3.889 1 95.81 274 LEU B N 1
ATOM 4704 C CA . LEU B 1 274 ? 16.172 27.625 -4.832 1 95.81 274 LEU B CA 1
ATOM 4705 C C . LEU B 1 274 ? 16.875 28.797 -4.16 1 95.81 274 LEU B C 1
ATOM 4707 O O . LEU B 1 274 ? 17.438 29.672 -4.844 1 95.81 274 LEU B O 1
ATOM 4711 N N . ASN B 1 275 ? 16.812 28.906 -2.844 1 96.88 275 ASN B N 1
ATOM 4712 C CA . ASN B 1 275 ? 17.375 30.062 -2.143 1 96.88 275 ASN B CA 1
ATOM 4713 C C . ASN B 1 275 ? 18.594 29.688 -1.32 1 96.88 275 ASN B C 1
ATOM 4715 O O . ASN B 1 275 ? 19.047 30.453 -0.474 1 96.88 275 ASN B O 1
ATOM 4719 N N . ASP B 1 276 ? 19.125 28.422 -1.452 1 96.56 276 ASP B N 1
ATOM 4720 C CA . ASP B 1 276 ? 20.328 27.938 -0.805 1 96.56 276 ASP B CA 1
ATOM 4721 C C . ASP B 1 276 ? 20.203 28.016 0.716 1 96.56 276 ASP B C 1
ATOM 4723 O O . ASP B 1 276 ? 21.078 28.578 1.383 1 96.56 276 ASP B O 1
ATOM 4727 N N . ILE B 1 277 ? 19.109 27.625 1.171 1 97.81 277 ILE B N 1
ATOM 4728 C CA . ILE B 1 277 ? 18.875 27.547 2.607 1 97.81 277 ILE B CA 1
ATOM 4729 C C . ILE B 1 277 ? 19.109 26.125 3.102 1 97.81 277 ILE B C 1
ATOM 4731 O O . ILE B 1 277 ? 18.484 25.172 2.631 1 97.81 277 ILE B O 1
ATOM 4735 N N . GLY B 1 278 ? 19.984 25.953 4.078 1 97.88 278 GLY B N 1
ATOM 4736 C CA . GLY B 1 278 ? 20.453 24.641 4.469 1 97.88 278 GLY B CA 1
ATOM 4737 C C . GLY B 1 278 ? 19.938 24.203 5.828 1 97.88 278 GLY B C 1
ATOM 4738 O O . GLY B 1 278 ? 19.062 24.859 6.406 1 97.88 278 GLY B O 1
ATOM 4739 N N . LYS B 1 279 ? 20.453 23.125 6.27 1 98.12 279 LYS B N 1
ATOM 4740 C CA . LYS B 1 279 ? 20.016 22.422 7.469 1 98.12 279 LYS B CA 1
ATOM 4741 C C . LYS B 1 279 ? 20.094 23.328 8.695 1 98.12 279 LYS B C 1
ATOM 4743 O O . LYS B 1 279 ? 19.219 23.281 9.57 1 98.12 279 LYS B O 1
ATOM 4748 N N . GLU B 1 280 ? 21.031 24.156 8.758 1 97.69 280 GLU B N 1
ATOM 4749 C CA . GLU B 1 280 ? 21.297 25 9.93 1 97.69 280 GLU B CA 1
ATOM 4750 C C . GLU B 1 280 ? 20.203 26.047 10.102 1 97.69 280 GLU B C 1
ATOM 4752 O O . GLU B 1 280 ? 20.062 26.625 11.18 1 97.69 280 GLU B O 1
ATOM 4757 N N . SER B 1 281 ? 19.469 26.297 9.047 1 98.56 281 SER B N 1
ATOM 4758 C CA . SER B 1 281 ? 18.438 27.312 9.047 1 98.56 281 SER B CA 1
ATOM 4759 C C . SER B 1 281 ? 17.078 26.734 9.43 1 98.56 281 SER B C 1
ATOM 4761 O O . SER B 1 281 ? 16.078 27.453 9.484 1 98.56 281 SER B O 1
ATOM 4763 N N . LEU B 1 282 ? 17.047 25.438 9.672 1 98.81 282 LEU B N 1
ATOM 4764 C CA . LEU B 1 282 ? 15.781 24.734 9.898 1 98.81 282 LEU B CA 1
ATOM 4765 C C . LEU B 1 282 ? 15.742 24.141 11.297 1 98.81 282 LEU B C 1
ATOM 4767 O O . LEU B 1 282 ? 16.781 23.859 11.891 1 98.81 282 LEU B O 1
ATOM 4771 N N . VAL B 1 283 ? 14.562 24.031 11.836 1 98.81 283 VAL B N 1
ATOM 4772 C CA . VAL B 1 283 ? 14.344 23.359 13.109 1 98.81 283 VAL B CA 1
ATOM 4773 C C . VAL B 1 283 ? 13.078 22.516 13.031 1 98.81 283 VAL B C 1
ATOM 4775 O O . VAL B 1 283 ? 12.062 22.938 12.469 1 98.81 283 VAL B O 1
ATOM 4778 N N . GLU B 1 284 ? 13.125 21.297 13.469 1 98.81 284 GLU B N 1
ATOM 4779 C CA . GLU B 1 284 ? 11.961 20.422 13.398 1 98.81 284 GLU B CA 1
ATOM 4780 C C . GLU B 1 284 ? 10.945 20.766 14.484 1 98.81 284 GLU B C 1
ATOM 4782 O O . GLU B 1 284 ? 11.312 21 15.633 1 98.81 284 GLU B O 1
ATOM 4787 N N . LEU B 1 285 ? 9.742 20.75 14.102 1 98.88 285 LEU B N 1
ATOM 4788 C CA . LEU B 1 285 ? 8.609 21.078 14.969 1 98.88 285 LEU B CA 1
ATOM 4789 C C . LEU B 1 285 ? 8.633 20.219 16.234 1 98.88 285 LEU B C 1
ATOM 4791 O O . LEU B 1 285 ? 8.461 20.734 17.344 1 98.88 285 LEU B O 1
ATOM 4795 N N . ALA B 1 286 ? 8.875 18.906 16.141 1 98.81 286 ALA B N 1
ATOM 4796 C CA . ALA B 1 286 ? 8.875 17.984 17.281 1 98.81 286 ALA B CA 1
ATOM 4797 C C . ALA B 1 286 ? 9.914 18.406 18.328 1 98.81 286 ALA B C 1
ATOM 4799 O O . ALA B 1 286 ? 9.672 18.281 19.531 1 98.81 286 ALA B O 1
ATOM 4800 N N . SER B 1 287 ? 11.039 18.922 17.875 1 98.75 287 SER B N 1
ATOM 4801 C CA . SER B 1 287 ? 12.156 19.234 18.766 1 98.75 287 SER B CA 1
ATOM 4802 C C . SER B 1 287 ? 11.828 20.391 19.703 1 98.75 287 SER B C 1
ATOM 4804 O O . SER B 1 287 ? 12.32 20.438 20.828 1 98.75 287 SER B O 1
ATOM 4806 N N . ILE B 1 288 ? 10.977 21.281 19.25 1 98.31 288 ILE B N 1
ATOM 4807 C CA . ILE B 1 288 ? 10.664 22.453 20.062 1 98.31 288 ILE B CA 1
ATOM 4808 C C . ILE B 1 288 ? 9.672 22.078 21.156 1 98.31 288 ILE B C 1
ATOM 4810 O O . ILE B 1 288 ? 9.406 22.875 22.062 1 98.31 288 ILE B O 1
ATOM 4814 N N . TYR B 1 289 ? 9.109 20.875 21.109 1 98.56 289 TYR B N 1
ATOM 4815 C CA . TYR B 1 289 ? 8.141 20.422 22.109 1 98.56 289 TYR B CA 1
ATOM 4816 C C . TYR B 1 289 ? 8.773 19.438 23.094 1 98.56 289 TYR B C 1
ATOM 4818 O O . TYR B 1 289 ? 8.133 19 24.047 1 98.56 289 TYR B O 1
ATOM 4826 N N . LEU B 1 290 ? 10.047 19.125 22.906 1 98.56 290 LEU B N 1
ATOM 4827 C CA . LEU B 1 290 ? 10.711 18.172 23.781 1 98.56 290 LEU B CA 1
ATOM 4828 C C . LEU B 1 290 ? 10.938 18.766 25.172 1 98.56 290 LEU B C 1
ATOM 4830 O O . LEU B 1 290 ? 11.141 19.984 25.297 1 98.56 290 LEU B O 1
ATOM 4834 N N . ASP B 1 291 ? 10.969 17.922 26.156 1 97.19 291 ASP B N 1
ATOM 4835 C CA . ASP B 1 291 ? 11.289 18.344 27.516 1 97.19 291 ASP B CA 1
ATOM 4836 C C . ASP B 1 291 ? 12.711 18.891 27.594 1 97.19 291 ASP B C 1
ATOM 4838 O O . ASP B 1 291 ? 12.969 19.859 28.312 1 97.19 291 ASP B O 1
ATOM 4842 N N . ASP B 1 292 ? 13.602 18.25 26.922 1 97.56 292 ASP B N 1
ATOM 4843 C CA . ASP B 1 292 ? 14.992 18.672 26.812 1 97.56 292 ASP B CA 1
ATOM 4844 C C . ASP B 1 292 ? 15.367 18.938 25.344 1 97.56 292 ASP B C 1
ATOM 4846 O O . ASP B 1 292 ? 16.094 18.141 24.734 1 97.56 292 ASP B O 1
ATOM 4850 N N . PRO B 1 293 ? 14.938 20.078 24.875 1 98.25 293 PRO B N 1
ATOM 4851 C CA . PRO B 1 293 ? 15.203 20.391 23.469 1 98.25 293 PRO B CA 1
ATOM 4852 C C . PRO B 1 293 ? 16.688 20.547 23.172 1 98.25 293 PRO B C 1
ATOM 4854 O O . PRO B 1 293 ? 17.438 21.031 24.016 1 98.25 293 PRO B O 1
ATOM 4857 N N . PRO B 1 294 ? 17.109 20.141 22.031 1 98.19 294 PRO B N 1
ATOM 4858 C CA . PRO B 1 294 ? 18.484 20.406 21.625 1 98.19 294 PRO B CA 1
ATOM 4859 C C . PRO B 1 294 ? 18.766 21.906 21.453 1 98.19 294 PRO B C 1
ATOM 4861 O O . PRO B 1 294 ? 17.844 22.719 21.5 1 98.19 294 PRO B O 1
ATOM 4864 N N . GLU B 1 295 ? 19.953 22.234 21.234 1 97.94 295 GLU B N 1
ATOM 4865 C CA . GLU B 1 295 ? 20.422 23.625 21.25 1 97.94 295 GLU B CA 1
ATOM 4866 C C . GLU B 1 295 ? 19.672 24.469 20.203 1 97.94 295 GLU B C 1
ATOM 4868 O O . GLU B 1 295 ? 19.25 25.578 20.5 1 97.94 295 GLU B O 1
ATOM 4873 N N . ASP B 1 296 ? 19.562 23.969 19.047 1 97.38 296 ASP B N 1
ATOM 4874 C CA . ASP B 1 296 ? 18.891 24.719 17.984 1 97.38 296 ASP B CA 1
ATOM 4875 C C . ASP B 1 296 ? 17.422 24.969 18.328 1 97.38 296 ASP B C 1
ATOM 4877 O O . ASP B 1 296 ? 16.906 26.047 18.094 1 97.38 296 ASP B O 1
ATOM 4881 N N . ALA B 1 297 ? 16.781 24.016 18.906 1 98.56 297 ALA B N 1
ATOM 4882 C CA . ALA B 1 297 ? 15.383 24.156 19.344 1 98.56 297 ALA B CA 1
ATOM 4883 C C . ALA B 1 297 ? 15.273 25.156 20.5 1 98.56 297 ALA B C 1
ATOM 4885 O O . ALA B 1 297 ? 14.305 25.906 20.578 1 98.56 297 ALA B O 1
ATOM 4886 N N . GLN B 1 298 ? 16.203 25.109 21.422 1 98.31 298 GLN B N 1
ATOM 4887 C CA . GLN B 1 298 ? 16.234 26.078 22.516 1 98.31 298 GLN B CA 1
ATOM 4888 C C . GLN B 1 298 ? 16.344 27.5 21.984 1 98.31 298 GLN B C 1
ATOM 4890 O O . GLN B 1 298 ? 15.641 28.391 22.453 1 98.31 298 GLN B O 1
ATOM 4895 N N . LYS B 1 299 ? 17.234 27.656 21.094 1 98.12 299 LYS B N 1
ATOM 4896 C CA . LYS B 1 299 ? 17.406 28.969 20.469 1 98.12 299 LYS B CA 1
ATOM 4897 C C . LYS B 1 299 ? 16.109 29.422 19.781 1 98.12 299 LYS B C 1
ATOM 4899 O O . LYS B 1 299 ? 15.758 30.594 19.844 1 98.12 299 LYS B O 1
ATOM 4904 N N . GLN B 1 300 ? 15.516 28.5 19.094 1 98.69 300 GLN B N 1
ATOM 4905 C CA . GLN B 1 300 ? 14.266 28.844 18.422 1 98.69 300 GLN B CA 1
ATOM 4906 C C . GLN B 1 300 ? 13.188 29.219 19.422 1 98.69 300 GLN B C 1
ATOM 4908 O O . GLN B 1 300 ? 12.391 30.125 19.172 1 98.69 300 GLN B O 1
ATOM 4913 N N . LEU B 1 301 ? 13.125 28.516 20.516 1 98.25 301 LEU B N 1
ATOM 4914 C CA . LEU B 1 301 ? 12.172 28.844 21.578 1 98.25 301 LEU B CA 1
ATOM 4915 C C . LEU B 1 301 ? 12.406 30.25 22.094 1 98.25 301 LEU B C 1
ATOM 4917 O O . LEU B 1 301 ? 11.453 30.984 22.406 1 98.25 301 LEU B O 1
ATOM 4921 N N . GLN B 1 302 ? 13.602 30.625 22.234 1 97.94 302 GLN B N 1
ATOM 4922 C CA . GLN B 1 302 ? 13.93 31.984 22.641 1 97.94 302 GLN B CA 1
ATOM 4923 C C . GLN B 1 302 ? 13.492 33 21.594 1 97.94 302 GLN B C 1
ATOM 4925 O O . GLN B 1 302 ? 12.922 34.062 21.922 1 97.94 302 GLN B O 1
ATOM 4930 N N . TYR B 1 303 ? 13.75 32.656 20.375 1 98.25 303 TYR B N 1
ATOM 4931 C CA . TYR B 1 303 ? 13.336 33.531 19.281 1 98.25 303 TYR B CA 1
ATOM 4932 C C . TYR B 1 303 ? 11.828 33.719 19.266 1 98.25 303 TYR B C 1
ATOM 4934 O O . TYR B 1 303 ? 11.328 34.812 18.984 1 98.25 303 TYR B O 1
ATOM 4942 N N . LEU B 1 304 ? 11.117 32.688 19.562 1 97.31 304 LEU B N 1
ATOM 4943 C CA . LEU B 1 304 ? 9.664 32.719 19.516 1 97.31 304 LEU B CA 1
ATOM 4944 C C . LEU B 1 304 ? 9.094 33.688 20.547 1 97.31 304 LEU B C 1
ATOM 4946 O O . LEU B 1 304 ? 7.961 34.156 20.406 1 97.31 304 LEU B O 1
ATOM 4950 N N . LYS B 1 305 ? 9.812 34.031 21.531 1 95 305 LYS B N 1
ATOM 4951 C CA . LYS B 1 305 ? 9.359 34.938 22.578 1 95 305 LYS B CA 1
ATOM 4952 C C . LYS B 1 305 ? 9.43 36.375 22.094 1 95 305 LYS B C 1
ATOM 4954 O O . LYS B 1 305 ? 8.555 37.188 22.406 1 95 305 LYS B O 1
ATOM 4959 N N . THR B 1 306 ? 10.406 36.688 21.281 1 93.12 306 THR B N 1
ATOM 4960 C CA . THR B 1 306 ? 10.641 38.094 21 1 93.12 306 THR B CA 1
ATOM 4961 C C . THR B 1 306 ? 10.68 38.344 19.5 1 93.12 306 THR B C 1
ATOM 4963 O O . THR B 1 306 ? 10.602 39.5 19.047 1 93.12 306 THR B O 1
ATOM 4966 N N . GLY B 1 307 ? 10.906 37.312 18.719 1 96.06 307 GLY B N 1
ATOM 4967 C CA . GLY B 1 307 ? 11 37.469 17.266 1 96.06 307 GLY B CA 1
ATOM 4968 C C . GLY B 1 307 ? 9.695 37.875 16.625 1 96.06 307 GLY B C 1
ATOM 4969 O O . GLY B 1 307 ? 8.617 37.469 17.078 1 96.06 307 GLY B O 1
ATOM 4970 N N . ARG B 1 308 ? 9.789 38.562 15.547 1 97.38 308 ARG B N 1
ATOM 4971 C CA . ARG B 1 308 ? 8.617 39.125 14.898 1 97.38 308 ARG B CA 1
ATOM 4972 C C . ARG B 1 308 ? 8.016 38.156 13.898 1 97.38 308 ARG B C 1
ATOM 4974 O O . ARG B 1 308 ? 6.828 37.844 13.961 1 97.38 308 ARG B O 1
ATOM 4981 N N . VAL B 1 309 ? 8.852 37.625 12.953 1 98.38 309 VAL B N 1
ATOM 4982 C CA . VAL B 1 309 ? 8.344 36.781 11.867 1 98.38 309 VAL B CA 1
ATOM 4983 C C . VAL B 1 309 ? 8.664 35.312 12.141 1 98.38 309 VAL B C 1
ATOM 4985 O O . VAL B 1 309 ? 9.836 34.938 12.219 1 98.38 309 VAL B O 1
ATOM 4988 N N . VAL B 1 310 ? 7.676 34.5 12.328 1 98.69 310 VAL B N 1
ATOM 4989 C CA . VAL B 1 310 ? 7.797 33.062 12.531 1 98.69 310 VAL B CA 1
ATOM 4990 C C . VAL B 1 310 ? 7.309 32.312 11.281 1 98.69 310 VAL B C 1
ATOM 4992 O O . VAL B 1 310 ? 6.199 32.562 10.805 1 98.69 310 VAL B O 1
ATOM 4995 N N . ILE B 1 311 ? 8.117 31.406 10.766 1 98.88 311 ILE B N 1
ATOM 4996 C CA . ILE B 1 311 ? 7.789 30.703 9.531 1 98.88 311 ILE B CA 1
ATOM 4997 C C . ILE B 1 311 ? 7.734 29.203 9.797 1 98.88 311 ILE B C 1
ATOM 4999 O O . ILE B 1 311 ? 8.641 28.641 10.422 1 98.88 311 ILE B O 1
ATOM 5003 N N . CYS B 1 312 ? 6.668 28.594 9.375 1 98.81 312 CYS B N 1
ATOM 5004 C CA . CYS B 1 312 ? 6.488 27.156 9.383 1 98.81 312 CYS B CA 1
ATOM 5005 C C . CYS B 1 312 ? 6.273 26.609 7.973 1 98.81 312 CYS B C 1
ATOM 5007 O O . CYS B 1 312 ? 5.363 27.062 7.27 1 98.81 312 CYS B O 1
ATOM 5009 N N . LYS B 1 313 ? 7.109 25.766 7.516 1 98.62 313 LYS B N 1
ATOM 5010 C CA . LYS B 1 313 ? 7.023 25.109 6.211 1 98.62 313 LYS B CA 1
ATOM 5011 C C . LYS B 1 313 ? 6.895 23.609 6.355 1 98.62 313 LYS B C 1
ATOM 5013 O O . LYS B 1 313 ? 7.777 22.953 6.918 1 98.62 313 LYS B O 1
ATOM 5018 N N . LEU B 1 314 ? 5.805 23.078 5.812 1 98.12 314 LEU B N 1
ATOM 5019 C CA . LEU B 1 314 ? 5.566 21.641 5.898 1 98.12 314 LEU B CA 1
ATOM 5020 C C . LEU B 1 314 ? 5.574 21.016 4.516 1 98.12 314 LEU B C 1
ATOM 5022 O O . LEU B 1 314 ? 5.145 21.625 3.539 1 98.12 314 LEU B O 1
ATOM 5026 N N . VAL B 1 315 ? 6.055 19.797 4.453 1 96 315 VAL B N 1
ATOM 5027 C CA . VAL B 1 315 ? 5.922 19.016 3.229 1 96 315 VAL B CA 1
ATOM 5028 C C . VAL B 1 315 ? 4.988 17.828 3.473 1 96 315 VAL B C 1
ATOM 5030 O O . VAL B 1 315 ? 4.48 17.219 2.525 1 96 315 VAL B O 1
ATOM 5033 N N . GLY B 1 316 ? 4.75 17.547 4.719 1 95.69 316 GLY B N 1
ATOM 5034 C CA . GLY B 1 316 ? 3.814 16.484 5.066 1 95.69 316 GLY B CA 1
ATOM 5035 C C . GLY B 1 316 ? 4.48 15.133 5.238 1 95.69 316 GLY B C 1
ATOM 5036 O O . GLY B 1 316 ? 5.301 14.727 4.41 1 95.69 316 GLY B O 1
ATOM 5037 N N . LEU B 1 317 ? 4.16 14.414 6.285 1 97.62 317 LEU B N 1
ATOM 5038 C CA . LEU B 1 317 ? 4.66 13.078 6.605 1 97.62 317 LEU B CA 1
ATOM 5039 C C . LEU B 1 317 ? 3.506 12.102 6.805 1 97.62 317 LEU B C 1
ATOM 5041 O O . LEU B 1 317 ? 2.523 12.422 7.477 1 97.62 317 LEU B O 1
ATOM 5045 N N . CYS B 1 318 ? 3.674 10.922 6.27 1 97.94 318 CYS B N 1
ATOM 5046 C CA . CYS B 1 318 ? 2.6 9.938 6.297 1 97.94 318 CYS B CA 1
ATOM 5047 C C . CYS B 1 318 ? 2.25 9.547 7.73 1 97.94 318 CYS B C 1
ATOM 5049 O O . CYS B 1 318 ? 1.122 9.141 8.008 1 97.94 318 CYS B O 1
ATOM 5051 N N . ILE B 1 319 ? 3.18 9.688 8.656 1 98.62 319 ILE B N 1
ATOM 5052 C CA . ILE B 1 319 ? 2.943 9.32 10.047 1 98.62 319 ILE B CA 1
ATOM 5053 C C . ILE B 1 319 ? 1.815 10.18 10.617 1 98.62 319 ILE B C 1
ATOM 5055 O O . ILE B 1 319 ? 1.108 9.75 11.531 1 98.62 319 ILE B O 1
ATOM 5059 N N . MET B 1 320 ? 1.608 11.406 10.055 1 98.88 320 MET B N 1
ATOM 5060 C CA . MET B 1 320 ? 0.521 12.273 10.5 1 98.88 320 MET B CA 1
ATOM 5061 C C . MET B 1 320 ? -0.834 11.68 10.133 1 98.88 320 MET B C 1
ATOM 5063 O O . MET B 1 320 ? -1.75 11.664 10.953 1 98.88 320 MET B O 1
ATOM 5067 N N . ASP B 1 321 ? -0.958 11.156 8.906 1 98.88 321 ASP B N 1
ATOM 5068 C CA . ASP B 1 321 ? -2.189 10.523 8.445 1 98.88 321 ASP B CA 1
ATOM 5069 C C . ASP B 1 321 ? -2.496 9.266 9.266 1 98.88 321 ASP B C 1
ATOM 5071 O O . ASP B 1 321 ? -3.641 9.047 9.664 1 98.88 321 ASP B O 1
ATOM 5075 N N . ILE B 1 322 ? -1.457 8.5 9.523 1 98.94 322 ILE B N 1
ATOM 5076 C CA . ILE B 1 322 ? -1.644 7.215 10.188 1 98.94 322 ILE B CA 1
ATOM 5077 C C . ILE B 1 322 ? -2.037 7.441 11.641 1 98.94 322 ILE B C 1
ATOM 5079 O O . ILE B 1 322 ? -2.969 6.809 12.148 1 98.94 322 ILE B O 1
ATOM 5083 N N . SER B 1 323 ? -1.332 8.344 12.344 1 98.81 323 SER B N 1
ATOM 5084 C CA . SER B 1 323 ? -1.619 8.586 13.75 1 98.81 323 SER B CA 1
ATOM 5085 C C . SER B 1 323 ? -2.977 9.258 13.93 1 98.81 323 SER B C 1
ATOM 5087 O O . SER B 1 323 ? -3.822 8.773 14.688 1 98.81 323 SER B O 1
ATOM 5089 N N . VAL B 1 324 ? -3.225 10.328 13.211 1 98.94 324 VAL B N 1
ATOM 5090 C CA . VAL B 1 324 ? -4.492 11.047 13.328 1 98.94 324 VAL B CA 1
ATOM 5091 C C . VAL B 1 324 ? -5.625 10.188 12.781 1 98.94 324 VAL B C 1
ATOM 5093 O O . VAL B 1 324 ? -6.727 10.172 13.336 1 98.94 324 VAL B O 1
ATOM 5096 N N . GLY B 1 325 ? -5.367 9.469 11.688 1 98.94 325 GLY B N 1
ATOM 5097 C CA . GLY B 1 325 ? -6.355 8.547 11.148 1 98.94 325 GLY B CA 1
ATOM 5098 C C . GLY B 1 325 ? -6.777 7.48 12.141 1 98.94 325 GLY B C 1
ATOM 5099 O O . GLY B 1 325 ? -7.961 7.156 12.25 1 98.94 325 GLY B O 1
ATOM 5100 N N . SER B 1 326 ? -5.812 6.906 12.828 1 98.81 326 SER B N 1
ATOM 5101 C CA . SER B 1 326 ? -6.109 5.914 13.859 1 98.81 326 SER B CA 1
ATOM 5102 C C . SER B 1 326 ? -7.004 6.504 14.945 1 98.81 326 SER B C 1
ATOM 5104 O O . SER B 1 326 ? -7.918 5.836 15.43 1 98.81 326 SER B O 1
ATOM 5106 N N . PHE B 1 327 ? -6.715 7.73 15.359 1 98.88 327 PHE B N 1
ATOM 5107 C CA . PHE B 1 327 ? -7.512 8.398 16.391 1 98.88 327 PHE B CA 1
ATOM 5108 C C . PHE B 1 327 ? -8.914 8.695 15.875 1 98.88 327 PHE B C 1
ATOM 5110 O O . PHE B 1 327 ? -9.898 8.523 16.594 1 98.88 327 PHE B O 1
ATOM 5117 N N . VAL B 1 328 ? -9.078 9.125 14.594 1 98.88 328 VAL B N 1
ATOM 5118 C CA . VAL B 1 328 ? -10.375 9.367 13.977 1 98.88 328 VAL B CA 1
ATOM 5119 C C . VAL B 1 328 ? -11.188 8.078 13.969 1 98.88 328 VAL B C 1
ATOM 5121 O O . VAL B 1 328 ? -12.391 8.094 14.242 1 98.88 328 VAL B O 1
ATOM 5124 N N . LEU B 1 329 ? -10.539 6.977 13.656 1 98.75 329 LEU B N 1
ATOM 5125 C CA . LEU B 1 329 ? -11.219 5.684 13.656 1 98.75 329 LEU B CA 1
ATOM 5126 C C . LEU B 1 329 ? -11.773 5.359 15.039 1 98.75 329 LEU B C 1
ATOM 5128 O O . LEU B 1 329 ? -12.891 4.855 15.156 1 98.75 329 LEU B O 1
ATOM 5132 N N . LYS B 1 330 ? -10.969 5.637 16.062 1 98.44 330 LYS B N 1
ATOM 5133 C CA . LYS B 1 330 ? -11.422 5.398 17.422 1 98.44 330 LYS B CA 1
ATOM 5134 C C . LYS B 1 330 ? -12.641 6.246 17.75 1 98.44 330 LYS B C 1
ATOM 5136 O O . LYS B 1 330 ? -13.586 5.762 18.375 1 98.44 330 LYS B O 1
ATOM 5141 N N . GLN B 1 331 ? -12.633 7.516 17.359 1 98.62 331 GLN B N 1
ATOM 5142 C CA . GLN B 1 331 ? -13.781 8.391 17.562 1 98.62 331 GLN B CA 1
ATOM 5143 C C . GLN B 1 331 ? -15.008 7.887 16.812 1 98.62 331 GLN B C 1
ATOM 5145 O O . GLN B 1 331 ? -16.125 7.969 17.312 1 98.62 331 GLN B O 1
ATOM 5150 N N . ALA B 1 332 ? -14.789 7.426 15.602 1 98.81 332 ALA B N 1
ATOM 5151 C CA . ALA B 1 332 ? -15.875 6.895 14.781 1 98.81 332 ALA B CA 1
ATOM 5152 C C . ALA B 1 332 ? -16.531 5.688 15.445 1 98.81 332 ALA B C 1
ATOM 5154 O O . ALA B 1 332 ? -17.75 5.559 15.461 1 98.81 332 ALA B O 1
ATOM 5155 N N . GLU B 1 333 ? -15.688 4.805 15.93 1 98.25 333 GLU B N 1
ATOM 5156 C CA . GLU B 1 333 ? -16.188 3.629 16.641 1 98.25 333 GLU B CA 1
ATOM 5157 C C . GLU B 1 333 ? -17.031 4.027 17.844 1 98.25 333 GLU B C 1
ATOM 5159 O O . GLU B 1 333 ? -18.109 3.48 18.047 1 98.25 333 GLU B O 1
ATOM 5164 N N . ARG B 1 334 ? -16.531 4.992 18.625 1 97.69 334 ARG B N 1
ATOM 5165 C CA . ARG B 1 334 ? -17.234 5.469 19.812 1 97.69 334 ARG B CA 1
ATOM 5166 C C . ARG B 1 334 ? -18.594 6.07 19.453 1 97.69 334 ARG B C 1
ATOM 5168 O O . ARG B 1 334 ? -19.562 5.926 20.188 1 97.69 334 ARG B O 1
ATOM 5175 N N . ARG B 1 335 ? -18.656 6.652 18.312 1 97.81 335 ARG B N 1
ATOM 5176 C CA . ARG B 1 335 ? -19.859 7.371 17.922 1 97.81 335 ARG B CA 1
ATOM 5177 C C . ARG B 1 335 ? -20.688 6.543 16.938 1 97.81 335 ARG B C 1
ATOM 5179 O O . ARG B 1 335 ? -21.703 7.02 16.406 1 97.81 335 ARG B O 1
ATOM 5186 N N . HIS B 1 336 ? -20.297 5.359 16.562 1 98.19 336 HIS B N 1
ATOM 5187 C CA . HIS B 1 336 ? -20.969 4.422 15.68 1 98.19 336 HIS B CA 1
ATOM 5188 C C . HIS B 1 336 ? -21.156 5.02 14.289 1 98.19 336 HIS B C 1
ATOM 5190 O O . HIS B 1 336 ? -22.266 4.988 13.742 1 98.19 336 HIS B O 1
ATOM 5196 N N . ILE B 1 337 ? -20.141 5.586 13.789 1 98.38 337 ILE B N 1
ATOM 5197 C CA . ILE B 1 337 ? -20.109 6.164 12.453 1 98.38 337 ILE B CA 1
ATOM 5198 C C . ILE B 1 337 ? -19.281 5.277 11.531 1 98.38 337 ILE B C 1
ATOM 5200 O O . ILE B 1 337 ? -18.234 4.773 11.93 1 98.38 337 ILE B O 1
ATOM 5204 N N . GLY B 1 338 ? -19.703 5.102 10.273 1 98.31 338 GLY B N 1
ATOM 5205 C CA . GLY B 1 338 ? -18.953 4.332 9.281 1 98.31 338 GLY B CA 1
ATOM 5206 C C . GLY B 1 338 ? -19.594 2.99 8.977 1 98.31 338 GLY B C 1
ATOM 5207 O O . GLY B 1 338 ? -20.703 2.701 9.438 1 98.31 338 GLY B O 1
ATOM 5208 N N . THR B 1 339 ? -19.031 2.24 8.109 1 98.38 339 THR B N 1
ATOM 5209 C CA . THR B 1 339 ? -19.5 0.915 7.719 1 98.38 339 THR B CA 1
ATOM 5210 C C . THR B 1 339 ? -18.562 -0.169 8.25 1 98.38 339 THR B C 1
ATOM 5212 O O . THR B 1 339 ? -17.391 -0.215 7.891 1 98.38 339 THR B O 1
ATOM 5215 N N . LEU B 1 340 ? -19.094 -0.952 9.094 1 97.88 340 LEU B N 1
ATOM 5216 C CA . LEU B 1 340 ? -18.328 -2.059 9.648 1 97.88 340 LEU B CA 1
ATOM 5217 C C . LEU B 1 340 ? -18.375 -3.273 8.727 1 97.88 340 LEU B C 1
ATOM 5219 O O . LEU B 1 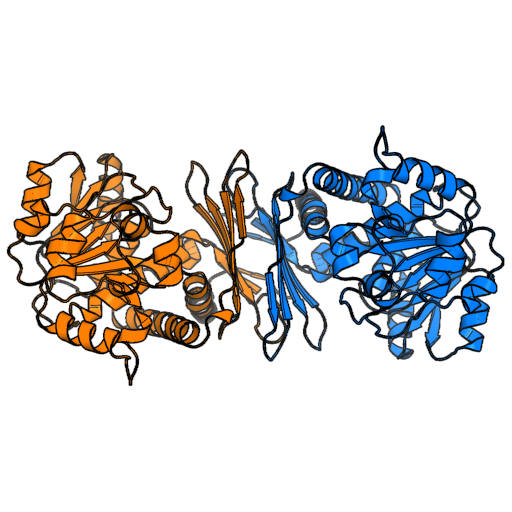340 ? -19.469 -3.732 8.359 1 97.88 340 LEU B O 1
ATOM 5223 N N . ILE B 1 341 ? -17.25 -3.742 8.25 1 97.94 341 ILE B N 1
ATOM 5224 C CA . ILE B 1 341 ? -17.141 -4.992 7.508 1 97.94 341 ILE B CA 1
ATOM 5225 C C . ILE B 1 341 ? -16.781 -6.129 8.461 1 97.94 341 ILE B C 1
ATOM 5227 O O . ILE B 1 341 ? -15.602 -6.402 8.695 1 97.94 341 ILE B O 1
ATOM 5231 N N . GLU B 1 342 ? -17.781 -6.844 8.852 1 95.31 342 GLU B N 1
ATOM 5232 C CA . GLU B 1 342 ? -17.578 -7.938 9.797 1 95.31 342 GLU B CA 1
ATOM 5233 C C . GLU B 1 342 ? -16.797 -9.086 9.156 1 95.31 342 GLU B C 1
ATOM 5235 O O . GLU B 1 342 ? -17.047 -9.438 8 1 95.31 342 GLU B O 1
ATOM 5240 N N . GLY B 1 343 ? -15.945 -9.617 9.867 1 93.44 343 GLY B N 1
ATOM 5241 C CA . GLY B 1 343 ? -15.219 -10.797 9.398 1 93.44 343 GLY B CA 1
ATOM 5242 C C . GLY B 1 343 ? -14.242 -10.492 8.281 1 93.44 343 GLY B C 1
ATOM 5243 O O . GLY B 1 343 ? -13.977 -11.344 7.43 1 93.44 343 GLY B O 1
ATOM 5244 N N . PHE B 1 344 ? -13.891 -9.258 8.227 1 95.62 344 PHE B N 1
ATOM 5245 C CA . PHE B 1 344 ? -12.875 -8.992 7.215 1 95.62 344 PHE B CA 1
ATOM 5246 C C . PHE B 1 344 ? -11.586 -9.734 7.531 1 95.62 344 PHE B C 1
ATOM 5248 O O . PHE B 1 344 ? -11.125 -9.734 8.672 1 95.62 344 PHE B O 1
#

Sequence (688 aa):
MLVLKESEVRSLVTGLSADDIKEYQDVLLDSLIEYYHNRSILPPRIVTTTPYATHLFMASTGSAVGMKALTGSGNGFAGLTTILDKFQGFPVGILNASTLTAFRTALCTTLALVKAFPLDNSAIGGTLICYGVGAQAEWHIRLTLQLFSGRFSKVVIANRTVSKADSLVTLLRQEFKQVPIEAHGIGDGKELAKQYEDASVIYSCVPSTSPTVLDFQIEQCRRSKVFIGAIGSYKPQMIEIDGDLIKKECLDKGGRVIVDSVTDCLAEAGEFILNDIGKESLVELASIYLDDPPEDAQKQLQYLKTGRVVICKLVGLCIMDISVGSFVLKQAERRHIGTLIEGFMLVLKESEVRSLVTGLSADDIKEYQDVLLDSLIEYYHNRSILPPRIVTTTPYATHLFMASTGSAVGMKALTGSGNGFAGLTTILDKFQGFPVGILNASTLTAFRTALCTTLALVKAFPLDNSAIGGTLICYGVGAQAEWHIRLTLQLFSGRFSKVVIANRTVSKADSLVTLLRQEFKQVPIEAHGIGDGKELAKQYEDASVIYSCVPSTSPTVLDFQIEQCRRSKVFIGAIGSYKPQMIEIDGDLIKKECLDKGGRVIVDSVTDCLAEAGEFILNDIGKESLVELASIYLDDPPEDAQKQLQYLKTGRVVICKLVGLCIMDISVGSFVLKQAERRHIGTLIEGF

Radius of gyration: 29.55 Å; Cα contacts (8 Å, |Δi|>4): 1557; chains: 2; bounding box: 49×91×58 Å